Protein AF-A0A0L0DBX4-F1 (afdb_monomer_lite)

Radius of gyration: 43.05 Å; chains: 1; bounding box: 125×61×126 Å

Structure (mmCIF, N/CA/C/O backbone):
data_AF-A0A0L0DBX4-F1
#
_entry.id   AF-A0A0L0DBX4-F1
#
loop_
_atom_site.group_PDB
_atom_site.id
_atom_site.type_symbol
_atom_site.label_atom_id
_atom_site.label_alt_id
_atom_site.label_comp_id
_atom_site.label_asym_id
_atom_site.label_entity_id
_atom_site.label_seq_id
_atom_site.pdbx_PDB_ins_code
_atom_site.Cartn_x
_atom_site.Cartn_y
_atom_site.Cartn_z
_atom_site.occupancy
_atom_site.B_iso_or_equiv
_atom_site.auth_seq_id
_atom_site.auth_comp_id
_atom_site.auth_asym_id
_atom_site.auth_atom_id
_atom_site.pdbx_PDB_model_num
ATOM 1 N N . MET A 1 1 ? -72.295 25.562 50.661 1.00 49.12 1 MET A N 1
ATOM 2 C CA . MET A 1 1 ? -71.241 25.730 51.685 1.00 49.12 1 MET A CA 1
ATOM 3 C C . MET A 1 1 ? -69.894 25.683 50.993 1.00 49.12 1 MET A C 1
ATOM 5 O O . MET A 1 1 ? -69.672 24.819 50.161 1.00 49.12 1 MET A O 1
ATOM 9 N N . SER A 1 2 ? -69.085 26.702 51.254 1.00 48.94 2 SER A N 1
ATOM 10 C CA . SER A 1 2 ? -67.896 27.108 50.510 1.00 48.94 2 SER A CA 1
ATOM 11 C C . SER A 1 2 ? -66.641 26.634 51.237 1.00 48.94 2 SER A C 1
ATOM 13 O O . SER A 1 2 ? -66.469 26.997 52.395 1.00 48.94 2 SER A O 1
ATOM 15 N N . TYR A 1 3 ? -65.738 25.936 50.550 1.00 46.62 3 TYR A N 1
ATOM 16 C CA . TYR A 1 3 ? -64.329 25.875 50.942 1.00 46.62 3 TYR A CA 1
ATOM 17 C C . TYR A 1 3 ? -63.482 26.426 49.795 1.00 46.62 3 TYR A C 1
ATOM 19 O O . TYR A 1 3 ? -63.340 25.816 48.739 1.00 46.62 3 TYR A O 1
ATOM 27 N N . LYS A 1 4 ? -62.989 27.650 50.009 1.00 52.94 4 LYS A N 1
ATOM 28 C CA . LYS A 1 4 ? -62.008 28.333 49.166 1.00 52.94 4 LYS A CA 1
ATOM 29 C C . LYS A 1 4 ? -60.625 27.795 49.525 1.00 52.94 4 LYS A C 1
ATOM 31 O O . LYS A 1 4 ? -60.253 27.833 50.693 1.00 52.94 4 LYS A O 1
ATOM 36 N N . ASN A 1 5 ? -59.882 27.337 48.524 1.00 52.66 5 ASN A N 1
ATOM 37 C CA . ASN A 1 5 ? -58.469 26.988 48.633 1.00 52.66 5 ASN A CA 1
ATOM 38 C C . ASN A 1 5 ? -57.621 28.221 48.247 1.00 52.66 5 ASN A C 1
ATOM 40 O O . ASN A 1 5 ? -57.731 28.661 47.100 1.00 52.66 5 ASN A O 1
ATOM 44 N N . PRO A 1 6 ? -56.833 28.828 49.156 1.00 60.31 6 PRO A N 1
ATOM 45 C CA . PRO A 1 6 ? -56.122 30.072 48.885 1.00 60.31 6 PRO A CA 1
ATOM 46 C C . PRO A 1 6 ? -54.621 29.843 48.654 1.00 60.31 6 PRO A C 1
ATOM 48 O O . PRO A 1 6 ? -53.813 30.394 49.382 1.00 60.31 6 PRO A O 1
ATOM 51 N N . TYR A 1 7 ? -54.235 29.063 47.642 1.00 45.09 7 TYR A N 1
ATOM 52 C CA . TYR A 1 7 ? -52.846 29.026 47.152 1.00 45.09 7 TYR A CA 1
ATOM 53 C C . TYR A 1 7 ? -52.825 28.779 45.639 1.00 45.09 7 TYR A C 1
ATOM 55 O O . TYR A 1 7 ? -52.399 27.739 45.152 1.00 45.09 7 TYR A O 1
ATOM 63 N N . ALA A 1 8 ? -53.339 29.753 44.888 1.00 51.31 8 ALA A N 1
ATOM 64 C CA . ALA A 1 8 ? -53.189 29.835 43.440 1.00 51.31 8 ALA A CA 1
ATOM 65 C C . ALA A 1 8 ? -52.616 31.215 43.083 1.00 51.31 8 ALA A C 1
ATOM 67 O O . ALA A 1 8 ? -53.348 32.168 42.836 1.00 51.31 8 ALA A O 1
ATOM 68 N N . ASN A 1 9 ? -51.291 31.318 43.145 1.00 42.28 9 ASN A N 1
ATOM 69 C CA . ASN A 1 9 ? -50.450 32.354 42.539 1.00 42.28 9 ASN A CA 1
ATOM 70 C C . ASN A 1 9 ? -49.006 31.839 42.689 1.00 42.28 9 ASN A C 1
ATOM 72 O O . ASN A 1 9 ? -48.669 31.340 43.753 1.00 42.28 9 ASN A O 1
ATOM 76 N N . SER A 1 10 ? -48.095 31.882 41.731 1.00 44.72 10 SER A N 1
ATOM 77 C CA . SER A 1 10 ? -48.026 32.551 40.440 1.00 44.72 10 SER A CA 1
ATOM 78 C C . SER A 1 10 ? -46.839 31.937 39.673 1.00 44.72 10 SER A C 1
ATOM 80 O O . SER A 1 10 ? -45.974 31.281 40.251 1.00 44.72 10 SER A O 1
ATOM 82 N N . SER A 1 11 ? -46.763 32.220 38.372 1.00 45.75 11 SER A N 1
ATOM 83 C CA . SER A 1 11 ? -45.557 32.142 37.529 1.00 45.75 11 SER A CA 1
ATOM 84 C C . SER A 1 11 ? -44.962 30.763 37.206 1.00 45.75 11 SER A C 1
ATOM 86 O O . SER A 1 11 ? -43.954 30.346 37.760 1.00 45.75 11 SER A O 1
ATOM 88 N N . THR A 1 12 ? -45.457 30.145 36.135 1.00 46.00 12 THR A N 1
ATOM 89 C CA . THR A 1 12 ? -44.544 29.576 35.130 1.00 46.00 12 THR A CA 1
ATOM 90 C C . THR A 1 12 ? -44.928 30.123 33.765 1.00 46.00 12 THR A C 1
ATOM 92 O O . THR A 1 12 ? -46.035 29.948 33.257 1.00 46.00 12 THR A O 1
ATOM 95 N N . ALA A 1 13 ? -44.010 30.931 33.249 1.00 42.34 13 ALA A N 1
ATOM 96 C CA . ALA A 1 13 ? -44.119 31.645 32.002 1.00 42.34 13 ALA A CA 1
ATOM 97 C C . ALA A 1 13 ? -44.110 30.682 30.812 1.00 42.34 13 ALA A C 1
ATOM 99 O O . ALA A 1 13 ? -43.384 29.692 30.774 1.00 42.34 13 ALA A O 1
ATOM 100 N N . LYS A 1 14 ? -44.911 31.051 29.816 1.00 45.19 14 LYS A N 1
ATOM 101 C CA . LYS A 1 14 ? -44.876 30.536 28.453 1.00 45.19 14 LYS A CA 1
ATOM 102 C C . LYS A 1 14 ? -43.531 30.878 27.796 1.00 45.19 14 LYS A C 1
ATOM 104 O O . LYS A 1 14 ? -43.264 32.047 27.552 1.00 45.19 14 LYS A O 1
ATOM 109 N N . TYR A 1 15 ? -42.772 29.852 27.436 1.00 40.12 15 TYR A N 1
ATOM 110 C CA . TYR A 1 15 ? -41.844 29.805 26.298 1.00 40.12 15 TYR A CA 1
ATOM 111 C C . TYR A 1 15 ? -42.005 28.381 25.742 1.00 40.12 15 TYR A C 1
ATOM 113 O O . TYR A 1 15 ? -41.557 27.426 26.357 1.00 40.12 15 TYR A O 1
ATOM 121 N N . SER A 1 16 ? -42.900 28.101 24.792 1.00 46.50 16 SER A N 1
ATOM 122 C CA . SER A 1 16 ? -42.773 28.354 23.349 1.00 46.50 16 SER A CA 1
ATOM 123 C C . SER A 1 16 ? -41.337 28.463 22.831 1.00 46.50 16 SER A C 1
ATOM 125 O O . SER A 1 16 ? -40.894 29.545 22.462 1.00 46.50 16 SER A O 1
ATOM 127 N N . SER A 1 17 ? -40.682 27.310 22.722 1.00 41.38 17 SER A N 1
ATOM 128 C CA . SER A 1 17 ? -39.590 27.039 21.778 1.00 41.38 17 SER A CA 1
ATOM 129 C C . SER A 1 17 ? -39.834 25.605 21.285 1.00 41.38 17 SER A C 1
ATOM 131 O O . SER A 1 17 ? -39.581 24.652 22.006 1.00 41.38 17 SER A O 1
ATOM 133 N N . SER A 1 18 ? -40.572 25.362 20.199 1.00 49.91 18 SER A N 1
ATOM 134 C CA . SER A 1 18 ? -40.097 25.498 18.815 1.00 49.91 18 SER A CA 1
ATOM 135 C C . SER A 1 18 ? -38.633 25.090 18.666 1.00 49.91 18 SER A C 1
ATOM 137 O O . SER A 1 18 ? -37.778 25.946 18.493 1.00 49.91 18 SER A O 1
ATOM 139 N N . SER A 1 19 ? -38.349 23.791 18.785 1.00 48.00 19 SER A N 1
ATOM 140 C CA . SER A 1 19 ? -37.185 23.110 18.186 1.00 48.00 19 SER A CA 1
ATOM 141 C C . SER A 1 19 ? -37.408 21.592 18.191 1.00 48.00 19 SER A C 1
ATOM 143 O O . SER A 1 19 ? -36.570 20.814 18.629 1.00 48.00 19 SER A O 1
ATOM 145 N N . ALA A 1 20 ? -38.567 21.160 17.687 1.00 42.91 20 ALA A N 1
ATOM 146 C CA . ALA A 1 20 ? -38.695 19.832 17.101 1.00 42.91 20 ALA A CA 1
ATOM 147 C C . ALA A 1 20 ? -38.006 19.885 15.728 1.00 42.91 20 ALA A C 1
ATOM 149 O O . ALA A 1 20 ? -38.652 20.040 14.694 1.00 42.91 20 ALA A O 1
ATOM 150 N N . LEU A 1 21 ? -36.672 19.861 15.730 1.00 41.47 21 LEU A N 1
ATOM 151 C CA . LEU A 1 21 ? -35.896 19.642 14.518 1.00 41.47 21 LEU A CA 1
ATOM 152 C C . LEU A 1 21 ? -35.998 18.155 14.189 1.00 41.47 21 LEU A C 1
ATOM 154 O O . LEU A 1 21 ? -35.330 17.310 14.778 1.00 41.47 21 LEU A O 1
ATOM 158 N N . MET A 1 22 ? -36.888 17.864 13.244 1.00 43.19 22 MET A N 1
ATOM 159 C CA . MET A 1 22 ? -36.792 16.705 12.374 1.00 43.19 22 MET A CA 1
ATOM 160 C C . MET A 1 22 ? -35.370 16.626 11.808 1.00 43.19 22 MET A C 1
ATOM 162 O O . MET A 1 22 ? -35.056 17.291 10.821 1.00 43.19 22 MET A O 1
ATOM 166 N N . LEU A 1 23 ? -34.513 15.787 12.391 1.00 42.38 23 LEU A N 1
ATOM 167 C CA . LEU A 1 23 ? -33.378 15.244 11.652 1.00 42.38 23 LEU A CA 1
ATOM 168 C C . LEU A 1 23 ? -33.922 14.146 10.738 1.00 42.38 23 LEU A C 1
ATOM 170 O O . LEU A 1 23 ? -33.915 12.956 11.041 1.00 42.38 23 LEU A O 1
ATOM 174 N N . SER A 1 24 ? -34.481 14.628 9.632 1.00 43.72 24 SER A N 1
ATOM 175 C CA . SER A 1 24 ? -34.795 13.869 8.436 1.00 43.72 24 SER A CA 1
ATOM 176 C C . SER A 1 24 ? -33.528 13.168 7.953 1.00 43.72 24 SER A C 1
ATOM 178 O O . SER A 1 24 ? -32.531 13.796 7.595 1.00 43.72 24 SER A O 1
ATOM 180 N N . SER A 1 25 ? -33.588 11.845 7.953 1.00 47.28 25 SER A N 1
ATOM 181 C CA . SER A 1 25 ? -32.619 10.882 7.440 1.00 47.28 25 SER A CA 1
ATOM 182 C C . SER A 1 25 ? -32.515 10.897 5.902 1.00 47.28 25 SER A C 1
ATOM 184 O O . SER A 1 25 ? -32.495 9.847 5.268 1.00 47.28 25 SER A O 1
ATOM 186 N N . GLY A 1 26 ? -32.441 12.081 5.282 1.00 46.06 26 GLY A N 1
ATOM 187 C CA . GLY A 1 26 ? -32.518 12.224 3.822 1.00 46.06 26 GLY A CA 1
ATOM 188 C C . GLY A 1 26 ? -31.747 13.396 3.210 1.00 46.06 26 GLY A C 1
ATOM 189 O O . GLY A 1 26 ? -32.127 13.850 2.141 1.00 46.06 26 GLY A O 1
ATOM 190 N N . GLY A 1 27 ? -30.704 13.917 3.868 1.00 41.94 27 GLY A N 1
ATOM 191 C CA . GLY A 1 27 ? -30.035 15.165 3.454 1.00 41.94 27 GLY A CA 1
ATOM 192 C C . GLY A 1 27 ? -28.552 15.083 3.073 1.00 41.94 27 GLY A C 1
ATOM 193 O O . GLY A 1 27 ? -27.924 16.127 2.943 1.00 41.94 27 GLY A O 1
ATOM 194 N N . LEU A 1 28 ? -27.962 13.891 2.925 1.00 45.59 28 LEU A N 1
ATOM 195 C CA . LEU A 1 28 ? -26.539 13.739 2.549 1.00 45.59 28 LEU A CA 1
ATOM 196 C C . LEU A 1 28 ? -26.321 13.309 1.089 1.00 45.59 28 LEU A C 1
ATOM 198 O O . LEU A 1 28 ? -25.186 13.270 0.623 1.00 45.59 28 LEU A O 1
ATOM 202 N N . SER A 1 29 ? -27.397 13.043 0.345 1.00 49.53 29 SER A N 1
ATOM 203 C CA . SER A 1 29 ? -27.341 12.622 -1.063 1.00 49.53 29 SER A CA 1
ATOM 204 C C . SER A 1 29 ? -27.260 13.793 -2.053 1.00 49.53 29 SER A C 1
ATOM 206 O O . SER A 1 29 ? -26.763 13.614 -3.162 1.00 49.53 29 SER A O 1
ATOM 208 N N . ASP A 1 30 ? -27.664 15.002 -1.650 1.00 46.53 30 ASP A N 1
ATOM 209 C CA . ASP A 1 30 ? -27.654 16.185 -2.528 1.00 46.53 30 ASP A CA 1
ATOM 210 C C . ASP A 1 30 ? -26.316 16.940 -2.543 1.00 46.53 30 ASP A C 1
ATOM 212 O O . ASP A 1 30 ? -26.089 17.773 -3.418 1.00 46.53 30 ASP A O 1
ATOM 216 N N . MET A 1 31 ? -25.373 16.617 -1.647 1.00 46.94 31 MET A N 1
ATOM 217 C CA . MET A 1 31 ? -24.048 17.255 -1.661 1.00 46.94 31 MET A CA 1
ATOM 218 C C . MET A 1 31 ? -23.100 16.650 -2.713 1.00 46.94 31 MET A C 1
ATOM 220 O O . MET A 1 31 ? -22.122 17.288 -3.094 1.00 46.94 31 MET A O 1
ATOM 224 N N . TYR A 1 32 ? -23.417 15.460 -3.240 1.00 46.53 32 TYR A N 1
ATOM 225 C CA . TYR A 1 32 ? -22.634 14.789 -4.289 1.00 46.53 32 TYR A CA 1
ATOM 226 C C . TYR A 1 32 ? -23.226 14.914 -5.706 1.00 46.53 32 TYR A C 1
ATOM 228 O O . TYR A 1 32 ? -22.593 14.471 -6.661 1.00 46.53 32 TYR A O 1
ATOM 236 N N . SER A 1 33 ? -24.379 15.578 -5.881 1.00 43.81 33 SER A N 1
ATOM 237 C CA . SER A 1 33 ? -24.988 15.814 -7.209 1.00 43.81 33 SER A CA 1
ATOM 238 C C . SER A 1 33 ? -24.647 17.168 -7.850 1.00 43.81 33 SER A C 1
ATOM 240 O O . SER A 1 33 ? -25.063 17.423 -8.976 1.00 43.81 33 SER A O 1
ATOM 242 N N . SER A 1 34 ? -23.840 18.024 -7.207 1.00 46.25 34 SER A N 1
ATOM 243 C CA . SER A 1 34 ? -23.426 19.321 -7.784 1.00 46.25 34 SER A CA 1
ATOM 244 C C . SER A 1 34 ? -22.044 19.317 -8.464 1.00 46.25 34 SER A C 1
ATOM 246 O O . SER A 1 34 ? -21.516 20.383 -8.776 1.00 46.25 34 SER A O 1
ATOM 248 N N . MET A 1 35 ? -21.455 18.147 -8.738 1.00 45.50 35 MET A N 1
ATOM 249 C CA . MET A 1 35 ? -20.241 18.011 -9.571 1.00 45.50 35 MET A CA 1
ATOM 250 C C . MET A 1 35 ? -20.540 17.472 -10.981 1.00 45.50 35 MET A C 1
ATOM 252 O O . MET A 1 35 ? -19.663 16.949 -11.666 1.00 45.50 35 MET A O 1
ATOM 256 N N . GLY A 1 36 ? -21.786 17.615 -11.436 1.00 48.25 36 GLY A N 1
ATOM 257 C CA . GLY A 1 36 ? -22.180 17.388 -12.819 1.00 48.25 36 GLY A CA 1
ATOM 258 C C . GLY A 1 36 ? -22.286 18.707 -13.580 1.00 48.25 36 GLY A C 1
ATOM 259 O O . GLY A 1 36 ? -23.157 19.514 -13.288 1.00 48.25 36 GLY A O 1
ATOM 260 N N . MET A 1 37 ? -21.445 18.856 -14.605 1.00 51.97 37 MET A N 1
ATOM 261 C CA . MET A 1 37 ? -21.515 19.858 -15.678 1.00 51.97 37 MET A CA 1
ATOM 262 C C . MET A 1 37 ? -21.167 21.311 -15.327 1.00 51.97 37 MET A C 1
ATOM 264 O O . MET A 1 37 ? -21.987 22.102 -14.879 1.00 51.97 37 MET A O 1
ATOM 268 N N . GLY A 1 38 ? -19.964 21.712 -15.731 1.00 45.34 38 GLY A N 1
ATOM 269 C CA . GLY A 1 38 ? -19.644 23.115 -15.962 1.00 45.34 38 GLY A CA 1
ATOM 270 C C . GLY A 1 38 ? -18.160 23.302 -16.220 1.00 45.34 38 GLY A C 1
ATOM 271 O O . GLY A 1 38 ? -17.381 23.281 -15.278 1.00 45.34 38 GLY A O 1
ATOM 272 N N . GLY A 1 39 ? -17.764 23.490 -17.482 1.00 42.69 39 GLY A N 1
ATOM 273 C CA . GLY A 1 39 ? -16.431 24.031 -17.768 1.00 42.69 39 GLY A CA 1
ATOM 274 C C . GLY A 1 39 ? -15.601 23.347 -18.847 1.00 42.69 39 GLY A C 1
ATOM 275 O O . GLY A 1 39 ? -14.381 23.360 -18.753 1.00 42.69 39 GLY A O 1
ATOM 276 N N . MET A 1 40 ? -16.206 22.838 -19.924 1.00 51.59 40 MET A N 1
ATOM 277 C CA . MET A 1 40 ? -15.533 22.934 -21.227 1.00 51.59 40 MET A CA 1
ATOM 278 C C . MET A 1 40 ? -15.573 24.406 -21.651 1.00 51.59 40 MET A C 1
ATOM 280 O O . MET A 1 40 ? -16.490 24.815 -22.356 1.00 51.59 40 MET A O 1
ATOM 284 N N . SER A 1 41 ? -14.651 25.233 -21.158 1.00 48.41 41 SER A N 1
ATOM 285 C CA . SER A 1 41 ? -14.413 26.601 -21.638 1.00 48.41 41 SER A CA 1
ATOM 286 C C . SER A 1 41 ? -13.111 27.136 -21.054 1.00 48.41 41 SER A C 1
ATOM 288 O O . SER A 1 41 ? -13.000 27.302 -19.847 1.00 48.41 41 SER A O 1
ATOM 290 N N . GLY A 1 42 ? -12.160 27.478 -21.922 1.00 52.34 42 GLY A N 1
ATOM 291 C CA . GLY A 1 42 ? -11.147 28.475 -21.583 1.00 52.34 42 GLY A CA 1
ATOM 292 C C . GLY A 1 42 ? -9.807 27.948 -21.081 1.00 52.34 42 GLY A C 1
ATOM 293 O O . GLY A 1 42 ? -9.403 28.251 -19.970 1.00 52.34 42 GLY A O 1
ATOM 294 N N . MET A 1 43 ? -9.037 27.324 -21.970 1.00 45.09 43 MET A N 1
ATOM 295 C CA . MET A 1 43 ? -7.633 27.725 -22.120 1.00 45.09 43 MET A CA 1
ATOM 296 C C . MET A 1 43 ? -7.409 28.125 -23.577 1.00 45.09 43 MET A C 1
ATOM 298 O O . MET A 1 43 ? -6.794 27.427 -24.376 1.00 45.09 43 MET A O 1
ATOM 302 N N . GLY A 1 44 ? -7.993 29.275 -23.922 1.00 51.84 44 GLY A N 1
ATOM 303 C CA . GLY A 1 44 ? -7.435 30.129 -24.958 1.00 51.84 44 GLY A CA 1
ATOM 304 C C . GLY A 1 44 ? -6.145 30.731 -24.413 1.00 51.84 44 GLY A C 1
ATOM 305 O O . GLY A 1 44 ? -6.134 31.257 -23.303 1.00 51.84 44 GLY A O 1
ATOM 306 N N . GLY A 1 45 ? -5.055 30.605 -25.164 1.00 50.31 45 GLY A N 1
ATOM 307 C CA . GLY A 1 45 ? -3.769 31.127 -24.711 1.00 50.31 45 GLY A CA 1
ATOM 308 C C . GLY A 1 45 ? -2.536 30.617 -25.446 1.00 50.31 45 GLY A C 1
ATOM 309 O O . GLY A 1 45 ? -1.474 30.598 -24.847 1.00 50.31 45 GLY A O 1
ATOM 310 N N . MET A 1 46 ? -2.631 30.231 -26.722 1.00 43.72 46 MET A N 1
ATOM 311 C CA . MET A 1 46 ? -1.459 30.228 -27.613 1.00 43.72 46 MET A CA 1
ATOM 312 C C . MET A 1 46 ? -1.561 31.427 -28.556 1.00 43.72 46 MET A C 1
ATOM 314 O O . MET A 1 46 ? -1.688 31.302 -29.771 1.00 43.72 46 MET A O 1
ATOM 318 N N . SER A 1 47 ? -1.555 32.616 -27.956 1.00 47.34 47 SER A N 1
ATOM 319 C CA . SER A 1 47 ? -1.260 33.857 -28.662 1.00 47.34 47 SER A CA 1
ATOM 320 C C . SER A 1 47 ? 0.251 34.042 -28.639 1.00 47.34 47 SER A C 1
ATOM 322 O O . SER A 1 47 ? 0.831 34.166 -27.567 1.00 47.34 47 SER A O 1
ATOM 324 N N . GLY A 1 48 ? 0.873 34.107 -29.815 1.00 54.00 48 GLY A N 1
ATOM 325 C CA . GLY A 1 48 ? 2.183 34.743 -29.946 1.00 54.00 48 GLY A CA 1
ATOM 326 C C . GLY A 1 48 ? 3.359 33.827 -30.266 1.00 54.00 48 GLY A C 1
ATOM 327 O O . GLY A 1 48 ? 4.333 33.808 -29.531 1.00 54.00 48 GLY A O 1
ATOM 328 N N . MET A 1 49 ? 3.338 33.185 -31.434 1.00 46.38 49 MET A N 1
ATOM 329 C CA . MET A 1 49 ? 4.555 33.072 -32.256 1.00 46.38 49 MET A CA 1
ATOM 330 C C . MET A 1 49 ? 4.236 33.487 -33.699 1.00 46.38 49 MET A C 1
ATOM 332 O O . MET A 1 49 ? 4.466 32.767 -34.663 1.00 46.38 49 MET A O 1
ATOM 336 N N . GLY A 1 50 ? 3.657 34.683 -33.843 1.00 52.75 50 GLY A N 1
ATOM 337 C CA . GLY A 1 50 ? 3.753 35.458 -35.076 1.00 52.75 50 GLY A CA 1
ATOM 338 C C . GLY A 1 50 ? 5.026 36.289 -34.989 1.00 52.75 50 GLY A C 1
ATOM 339 O O . GLY A 1 50 ? 5.067 37.249 -34.227 1.00 52.75 50 GLY A O 1
ATOM 340 N N . GLY A 1 51 ? 6.085 35.891 -35.694 1.00 51.03 51 GLY A N 1
ATOM 341 C CA . GLY A 1 51 ? 7.361 36.594 -35.563 1.00 51.03 51 GLY A CA 1
ATOM 342 C C . GLY A 1 51 ? 8.547 35.995 -36.308 1.00 51.03 51 GLY A C 1
ATOM 343 O O . GLY A 1 51 ? 9.652 36.037 -35.790 1.00 51.03 51 GLY A O 1
ATOM 344 N N . MET A 1 52 ? 8.358 35.455 -37.514 1.00 47.72 52 MET A N 1
ATOM 345 C CA . MET A 1 52 ? 9.463 35.271 -38.470 1.00 47.72 52 MET A CA 1
ATOM 346 C C . MET A 1 52 ? 9.049 35.816 -39.838 1.00 47.72 52 MET A C 1
ATOM 348 O O . MET A 1 52 ? 8.892 35.103 -40.822 1.00 47.72 52 MET A O 1
ATOM 352 N N . SER A 1 53 ? 8.818 37.125 -39.883 1.00 48.06 53 SER A N 1
ATOM 353 C CA . SER A 1 53 ? 8.781 37.924 -41.108 1.00 48.06 53 SER A CA 1
ATOM 354 C C . SER A 1 53 ? 9.893 38.954 -40.970 1.00 48.06 53 SER A C 1
ATOM 356 O O . SER A 1 53 ? 9.719 39.956 -40.287 1.00 48.06 53 SER A O 1
ATOM 358 N N . GLY A 1 54 ? 11.073 38.663 -41.518 1.00 52.47 54 GLY A N 1
ATOM 359 C CA . GLY A 1 54 ? 12.215 39.554 -41.318 1.00 52.47 54 GLY A CA 1
ATOM 360 C C . GLY A 1 54 ? 13.576 39.010 -41.731 1.00 52.47 54 GLY A C 1
ATOM 361 O O . GLY A 1 54 ? 14.539 39.219 -41.011 1.00 52.47 54 GLY A O 1
ATOM 362 N N . MET A 1 55 ? 13.685 38.339 -42.878 1.00 47.00 55 MET A N 1
ATOM 363 C CA . MET A 1 55 ? 14.959 38.276 -43.613 1.00 47.00 55 MET A CA 1
ATOM 364 C C . MET A 1 55 ? 14.708 38.648 -45.075 1.00 47.00 55 MET A C 1
ATOM 366 O O . MET A 1 55 ? 14.904 37.869 -46.000 1.00 47.00 55 MET A O 1
ATOM 370 N N . GLY A 1 56 ? 14.217 39.873 -45.267 1.00 52.59 56 GLY A N 1
ATOM 371 C CA . GLY A 1 56 ? 14.417 40.612 -46.505 1.00 52.59 56 GLY A CA 1
ATOM 372 C C . GLY A 1 56 ? 15.660 41.471 -46.322 1.00 52.59 56 GLY A C 1
ATOM 373 O O . GLY A 1 56 ? 15.646 42.380 -45.498 1.00 52.59 56 GLY A O 1
ATOM 374 N N . GLY A 1 57 ? 16.735 41.169 -47.046 1.00 51.75 57 GLY A N 1
ATOM 375 C CA . GLY A 1 57 ? 17.926 42.015 -47.027 1.00 51.75 57 GLY A CA 1
ATOM 376 C C . GLY A 1 57 ? 19.237 41.281 -47.255 1.00 51.75 57 GLY A C 1
ATOM 377 O O . GLY A 1 57 ? 20.106 41.325 -46.399 1.00 51.75 57 GLY A O 1
ATOM 378 N N . MET A 1 58 ? 19.408 40.660 -48.420 1.00 47.19 58 MET A N 1
ATOM 379 C CA . MET A 1 58 ? 20.742 40.504 -49.008 1.00 47.19 58 MET A CA 1
ATOM 380 C C . MET A 1 58 ? 20.622 40.666 -50.522 1.00 47.19 58 MET A C 1
ATOM 382 O O . MET A 1 58 ? 20.521 39.713 -51.288 1.00 47.19 58 MET A O 1
ATOM 386 N N . GLY A 1 59 ? 20.540 41.933 -50.928 1.00 48.09 59 GLY A N 1
ATOM 387 C CA . GLY A 1 59 ? 20.826 42.362 -52.288 1.00 48.09 59 GLY A CA 1
ATOM 388 C C . GLY A 1 59 ? 22.303 42.739 -52.411 1.00 48.09 59 GLY A C 1
ATOM 389 O O . GLY A 1 59 ? 22.870 43.314 -51.486 1.00 48.09 59 GLY A O 1
ATOM 390 N N . GLY A 1 60 ? 22.883 42.449 -53.575 1.00 47.16 60 GLY A N 1
ATOM 391 C CA . GLY A 1 60 ? 24.208 42.913 -53.999 1.00 47.16 60 GLY A CA 1
ATOM 392 C C . GLY A 1 60 ? 25.277 41.832 -53.853 1.00 47.16 60 GLY A C 1
ATOM 393 O O . GLY A 1 60 ? 25.627 41.445 -52.750 1.00 47.16 60 GLY A O 1
ATOM 394 N N . MET A 1 61 ? 25.698 41.203 -54.956 1.00 45.00 61 MET A N 1
ATOM 395 C CA . MET A 1 61 ? 26.865 41.640 -55.749 1.00 45.00 61 MET A CA 1
ATOM 396 C C . MET A 1 61 ? 28.148 41.688 -54.902 1.00 45.00 61 MET A C 1
ATOM 398 O O . MET A 1 61 ? 28.251 42.478 -53.980 1.00 45.00 61 MET A O 1
ATOM 402 N N . GLY A 1 62 ? 29.196 40.934 -55.198 1.00 42.94 62 GLY A N 1
ATOM 403 C CA . GLY A 1 62 ? 29.449 40.097 -56.353 1.00 42.94 62 GLY A CA 1
ATOM 404 C C . GLY A 1 62 ? 30.902 39.637 -56.339 1.00 42.94 62 GLY A C 1
ATOM 405 O O . GLY A 1 62 ? 31.723 40.176 -55.609 1.00 42.94 62 GLY A O 1
ATOM 406 N N . GLY A 1 63 ? 31.200 38.681 -57.211 1.00 45.66 63 GLY A N 1
ATOM 407 C CA . GLY A 1 63 ? 32.544 38.507 -57.746 1.00 45.66 63 GLY A CA 1
ATOM 408 C C . GLY A 1 63 ? 33.529 37.691 -56.906 1.00 45.66 63 GLY A C 1
ATOM 409 O O . GLY A 1 63 ? 33.870 38.034 -55.785 1.00 45.66 63 GLY A O 1
ATOM 410 N N . MET A 1 64 ? 34.099 36.703 -57.600 1.00 42.41 64 MET A N 1
ATOM 411 C CA . MET A 1 64 ? 35.486 36.233 -57.486 1.00 42.41 64 MET A CA 1
ATOM 412 C C . MET A 1 64 ? 35.825 35.201 -56.393 1.00 42.41 64 MET A C 1
ATOM 414 O O . MET A 1 64 ? 35.906 35.500 -55.212 1.00 42.41 64 MET A O 1
ATOM 418 N N . GLY A 1 65 ? 36.168 33.994 -56.868 1.00 44.72 65 GLY A N 1
ATOM 419 C CA . GLY A 1 65 ? 36.965 32.979 -56.162 1.00 44.72 65 GLY A CA 1
ATOM 420 C C . GLY A 1 65 ? 36.124 31.974 -55.373 1.00 44.72 65 GLY A C 1
ATOM 421 O O . GLY A 1 65 ? 35.851 32.159 -54.200 1.00 44.72 65 GLY A O 1
ATOM 422 N N . GLY A 1 66 ? 35.631 30.889 -55.968 1.00 48.41 66 GLY A N 1
ATOM 423 C CA . GLY A 1 66 ? 36.491 29.747 -56.276 1.00 48.41 66 GLY A CA 1
ATOM 424 C C . GLY A 1 66 ? 36.782 28.915 -55.017 1.00 48.41 66 GLY A C 1
ATOM 425 O O . GLY A 1 66 ? 37.850 29.036 -54.435 1.00 48.41 66 GLY A O 1
ATOM 426 N N . GLY A 1 67 ? 35.827 28.078 -54.594 1.00 48.59 67 GLY A N 1
ATOM 427 C CA . GLY A 1 67 ? 36.084 26.887 -53.764 1.00 48.59 67 GLY A CA 1
ATOM 428 C C . GLY A 1 67 ? 36.074 27.007 -52.231 1.00 48.59 67 GLY A C 1
ATOM 429 O O . GLY A 1 67 ? 36.100 25.969 -51.580 1.00 48.59 67 GLY A O 1
ATOM 430 N N . GLY A 1 68 ? 36.013 28.205 -51.634 1.00 53.00 68 GLY A N 1
ATOM 431 C CA . GLY A 1 68 ? 36.175 28.364 -50.172 1.00 53.00 68 GLY A CA 1
ATOM 432 C C . GLY A 1 68 ? 34.915 28.662 -49.342 1.00 53.00 68 GLY A C 1
ATOM 433 O O . GLY A 1 68 ? 34.872 28.317 -48.165 1.00 53.00 68 GLY A O 1
ATOM 434 N N . ALA A 1 69 ? 33.889 29.295 -49.922 1.00 55.16 69 ALA A N 1
ATOM 435 C CA . ALA A 1 69 ? 32.767 29.870 -49.158 1.00 55.16 69 ALA A CA 1
ATOM 436 C C . ALA A 1 69 ? 31.630 28.884 -48.812 1.00 55.16 69 ALA A C 1
ATOM 438 O O . ALA A 1 69 ? 30.839 29.149 -47.912 1.00 55.16 69 ALA A O 1
ATOM 439 N N . ASP A 1 70 ? 31.545 27.741 -49.496 1.00 60.84 70 ASP A N 1
ATOM 440 C CA . ASP A 1 70 ? 30.540 26.708 -49.191 1.00 60.84 70 ASP A CA 1
ATOM 441 C C . ASP A 1 70 ? 30.983 25.855 -47.984 1.00 60.84 70 ASP A C 1
ATOM 443 O O . ASP A 1 70 ? 30.205 25.528 -47.088 1.00 60.84 70 ASP A O 1
ATOM 447 N N . ALA A 1 71 ? 32.292 25.599 -47.876 1.00 65.56 71 ALA A N 1
ATOM 448 C CA . ALA A 1 71 ? 32.881 24.864 -46.760 1.00 65.56 71 ALA A CA 1
ATOM 449 C C . ALA A 1 71 ? 32.702 25.583 -45.409 1.00 65.56 71 ALA A C 1
ATOM 451 O O . ALA A 1 71 ? 32.500 24.927 -44.386 1.00 65.56 71 ALA A O 1
ATOM 452 N N . THR A 1 72 ? 32.734 26.921 -45.381 1.00 77.00 72 THR A N 1
ATOM 453 C CA . THR A 1 72 ? 32.519 27.689 -44.144 1.00 77.00 72 THR A CA 1
ATOM 454 C C . THR A 1 72 ? 31.071 27.602 -43.663 1.00 77.00 72 THR A C 1
ATOM 456 O O . THR A 1 72 ? 30.857 27.409 -42.468 1.00 77.00 72 THR A O 1
ATOM 459 N N . MET A 1 73 ? 30.082 27.639 -44.565 1.00 78.50 73 MET A N 1
ATOM 460 C CA . MET A 1 73 ? 28.667 27.499 -44.193 1.00 78.50 73 MET A CA 1
ATOM 461 C C . MET A 1 73 ? 28.331 26.085 -43.688 1.00 78.50 73 MET A C 1
ATOM 463 O O . MET A 1 73 ? 27.607 25.931 -42.702 1.00 78.50 73 MET A O 1
ATOM 467 N N . TYR A 1 74 ? 28.903 25.045 -44.304 1.00 74.81 74 TYR A N 1
ATOM 468 C CA . TYR A 1 74 ? 28.760 23.666 -43.821 1.00 74.81 74 TYR A CA 1
ATOM 469 C C . TYR A 1 74 ? 29.364 23.474 -42.424 1.00 74.81 74 TYR A C 1
ATOM 471 O O . TYR A 1 74 ? 28.737 22.848 -41.569 1.00 74.81 74 TYR A O 1
ATOM 479 N N . MET A 1 75 ? 30.542 24.047 -42.159 1.00 77.12 75 MET A N 1
ATOM 480 C CA . MET A 1 75 ? 31.173 23.971 -40.835 1.00 77.12 75 MET A CA 1
ATOM 481 C C . MET A 1 75 ? 30.397 24.758 -39.770 1.00 77.12 75 MET A C 1
ATOM 483 O O . MET A 1 75 ? 30.300 24.305 -38.630 1.00 77.12 75 MET A O 1
ATOM 487 N N . GLU A 1 76 ? 29.795 25.896 -40.128 1.00 86.62 76 GLU A N 1
ATOM 488 C CA . GLU A 1 76 ? 28.883 26.642 -39.249 1.00 86.62 76 GLU A CA 1
ATOM 489 C C . GLU A 1 76 ? 27.665 25.783 -38.864 1.00 86.62 76 GLU A C 1
ATOM 491 O O . GLU A 1 76 ? 27.329 25.675 -37.685 1.00 86.62 76 GLU A O 1
ATOM 496 N N . ARG A 1 77 ? 27.054 25.090 -39.839 1.00 87.31 77 ARG A N 1
ATOM 497 C CA . ARG A 1 77 ? 25.901 24.203 -39.617 1.00 87.31 77 ARG A CA 1
ATOM 498 C C . ARG A 1 77 ? 26.236 22.969 -38.775 1.00 87.31 77 ARG A C 1
ATOM 500 O O . ARG A 1 77 ? 25.405 22.522 -37.993 1.00 87.31 77 ARG A O 1
ATOM 507 N N . ILE A 1 78 ? 27.439 22.411 -38.913 1.00 88.25 78 ILE A N 1
ATOM 508 C CA . ILE A 1 78 ? 27.894 21.301 -38.060 1.00 88.25 78 ILE A CA 1
ATOM 509 C C . ILE A 1 78 ? 28.011 21.776 -36.606 1.00 88.25 78 ILE A C 1
ATOM 511 O O . ILE A 1 78 ? 27.467 21.138 -35.711 1.00 88.25 78 ILE A O 1
ATOM 515 N N . ARG A 1 79 ? 28.614 22.949 -36.370 1.00 91.88 79 ARG A N 1
ATOM 516 C CA . ARG A 1 79 ? 28.749 23.512 -35.016 1.00 91.88 79 ARG A CA 1
ATOM 517 C C . ARG A 1 79 ? 27.407 23.833 -34.358 1.00 91.88 79 ARG A C 1
ATOM 519 O O . ARG A 1 79 ? 27.300 23.722 -33.139 1.00 91.88 79 ARG A O 1
ATOM 526 N N . THR A 1 80 ? 26.402 24.264 -35.123 1.00 90.94 80 THR A N 1
ATOM 527 C CA . THR A 1 80 ? 25.059 24.499 -34.569 1.00 90.94 80 THR A CA 1
ATOM 528 C C . THR A 1 80 ? 24.350 23.193 -34.234 1.00 90.94 80 THR A C 1
ATOM 530 O O . THR A 1 80 ? 23.732 23.112 -33.178 1.00 90.94 80 THR A O 1
ATOM 533 N N . LEU A 1 81 ? 24.486 22.158 -35.067 1.00 90.75 81 LEU A N 1
ATOM 534 C CA . LEU A 1 81 ? 23.949 20.827 -34.769 1.00 90.75 81 LEU A CA 1
ATOM 535 C C . LEU A 1 81 ? 24.614 20.195 -33.543 1.00 90.75 81 LEU A C 1
ATOM 537 O O . LEU A 1 81 ? 23.926 19.564 -32.744 1.00 90.75 81 LEU A O 1
ATOM 541 N N . ASP A 1 82 ? 25.923 20.379 -33.370 1.00 91.94 82 ASP A N 1
ATOM 542 C CA . ASP A 1 82 ? 26.631 19.892 -32.185 1.00 91.94 82 ASP A CA 1
ATOM 543 C C . ASP A 1 82 ? 26.156 20.610 -30.916 1.00 91.94 82 ASP A C 1
ATOM 545 O O . ASP A 1 82 ? 25.866 19.939 -29.928 1.00 91.94 82 ASP A O 1
ATOM 549 N N . ARG A 1 83 ? 25.961 21.939 -30.962 1.00 92.00 83 ARG A N 1
ATOM 550 C CA . ARG A 1 83 ? 25.351 22.692 -29.849 1.00 92.00 83 ARG A CA 1
ATOM 551 C C . ARG A 1 83 ? 23.937 22.216 -29.526 1.00 92.00 83 ARG A C 1
ATOM 553 O O . ARG A 1 83 ? 23.629 21.969 -28.369 1.00 92.00 83 ARG A O 1
ATOM 560 N N . GLN A 1 84 ? 23.100 22.005 -30.540 1.00 93.25 84 GLN A N 1
ATOM 561 C CA . GLN A 1 84 ? 21.743 21.492 -30.328 1.00 93.25 84 GLN A CA 1
ATOM 562 C C . GLN A 1 84 ? 21.746 20.086 -29.718 1.00 93.25 84 GLN A C 1
ATOM 564 O O . GLN A 1 84 ? 20.905 19.775 -28.881 1.00 93.25 84 GLN A O 1
ATOM 569 N N . LYS A 1 85 ? 22.691 19.223 -30.111 1.00 92.50 85 LYS A N 1
ATOM 570 C CA . LYS A 1 85 ? 22.834 17.893 -29.506 1.00 92.50 85 LYS A CA 1
ATOM 571 C C . LYS A 1 85 ? 23.261 17.966 -28.046 1.00 92.50 85 LYS A C 1
ATOM 573 O O . LYS A 1 85 ? 22.763 17.164 -27.262 1.00 92.50 85 LYS A O 1
ATOM 578 N N . THR A 1 86 ? 24.167 18.876 -27.687 1.00 92.50 86 THR A N 1
ATOM 579 C CA . THR A 1 86 ? 24.585 19.050 -26.289 1.00 92.50 86 THR A CA 1
ATOM 580 C C . THR A 1 86 ? 23.469 19.650 -25.445 1.00 92.50 86 THR A C 1
ATOM 582 O O . THR A 1 86 ? 23.175 19.101 -24.392 1.00 92.50 86 THR A O 1
ATOM 585 N N . GLU A 1 87 ? 22.776 20.678 -25.942 1.00 92.94 87 GLU A N 1
ATOM 586 C CA . GLU A 1 87 ? 21.627 21.295 -25.259 1.00 92.94 87 GLU A CA 1
ATOM 587 C C . GLU A 1 87 ? 20.511 20.266 -25.014 1.00 92.94 87 GLU A C 1
ATOM 589 O O . GLU A 1 87 ? 20.010 20.138 -23.903 1.00 92.94 87 GLU A O 1
ATOM 594 N N . LEU A 1 88 ? 20.187 19.442 -26.017 1.00 90.75 88 LEU A N 1
ATOM 595 C CA . LEU A 1 88 ? 19.163 18.401 -25.890 1.00 90.75 88 LEU A CA 1
ATOM 596 C C . LEU A 1 88 ? 19.603 17.233 -24.989 1.00 90.75 88 LEU A C 1
ATOM 598 O O . LEU A 1 88 ? 18.761 16.522 -24.438 1.00 90.75 88 LEU A O 1
ATOM 602 N N . ALA A 1 89 ? 20.910 16.994 -24.851 1.00 91.50 89 ALA A N 1
ATOM 603 C CA . ALA A 1 89 ? 21.440 16.020 -23.902 1.00 91.50 89 ALA A CA 1
ATOM 604 C C . ALA A 1 89 ? 21.388 16.549 -22.460 1.00 91.50 89 ALA A C 1
ATOM 606 O O . ALA A 1 89 ? 21.024 15.791 -21.564 1.00 91.50 89 ALA A O 1
ATOM 607 N N . GLU A 1 90 ? 21.698 17.831 -22.249 1.00 93.62 90 GLU A N 1
ATOM 608 C CA . GLU A 1 90 ? 21.584 18.503 -20.951 1.00 93.62 90 GLU A CA 1
ATOM 609 C C . GLU A 1 90 ? 20.124 18.590 -20.493 1.00 93.62 90 GLU A C 1
ATOM 611 O O . GLU A 1 90 ? 19.824 18.160 -19.384 1.00 93.62 90 GLU A O 1
ATOM 616 N N . GLU A 1 91 ? 19.199 19.004 -21.366 1.00 93.75 91 GLU A N 1
ATOM 617 C CA . GLU A 1 91 ? 17.760 19.052 -21.062 1.00 93.75 91 GLU A CA 1
ATOM 618 C C . GLU A 1 91 ? 17.218 17.669 -20.664 1.00 93.75 91 GLU A C 1
ATOM 620 O O . GLU A 1 91 ? 16.470 17.526 -19.698 1.00 93.75 91 GLU A O 1
ATOM 625 N N . LYS A 1 92 ? 17.641 16.606 -21.364 1.00 89.44 92 LYS A N 1
ATOM 626 C CA . LYS A 1 92 ? 17.270 15.229 -20.999 1.00 89.44 92 LYS A CA 1
ATOM 627 C C . LYS A 1 92 ? 17.877 14.780 -19.675 1.00 89.44 92 LYS A C 1
ATOM 629 O O . LYS A 1 92 ? 17.236 14.008 -18.964 1.00 89.44 92 LYS A O 1
ATOM 634 N N . ALA A 1 93 ? 19.098 15.206 -19.363 1.00 90.50 93 ALA A N 1
ATOM 635 C CA . ALA A 1 93 ? 19.745 14.885 -18.097 1.00 90.50 93 ALA A CA 1
ATOM 636 C C . ALA A 1 93 ? 19.059 15.604 -16.926 1.00 90.50 93 ALA A C 1
ATOM 638 O O . ALA A 1 93 ? 18.817 14.980 -15.896 1.00 90.50 93 ALA A O 1
ATOM 639 N N . GLU A 1 94 ? 18.681 16.872 -17.103 1.00 92.25 94 GLU A N 1
ATOM 640 C CA . GLU A 1 94 ? 17.929 17.647 -16.114 1.00 92.25 94 GLU A CA 1
ATOM 641 C C . GLU A 1 94 ? 16.531 17.056 -15.894 1.00 92.25 94 GLU A C 1
ATOM 643 O O . GLU A 1 94 ? 16.165 16.764 -14.757 1.00 92.25 94 GLU A O 1
ATOM 648 N N . ALA A 1 95 ? 15.798 16.739 -16.967 1.00 87.06 95 ALA A N 1
ATOM 649 C CA . ALA A 1 95 ? 14.494 16.082 -16.868 1.00 87.06 95 ALA A CA 1
ATOM 650 C C . ALA A 1 95 ? 14.572 14.701 -16.186 1.00 87.06 95 ALA A C 1
ATOM 652 O O . ALA A 1 95 ? 13.669 14.323 -15.437 1.00 87.06 95 ALA A O 1
ATOM 653 N N . ALA A 1 96 ? 15.647 13.938 -16.416 1.00 86.19 96 ALA A N 1
ATOM 654 C CA . ALA A 1 96 ? 15.874 12.666 -15.731 1.00 86.19 96 ALA A CA 1
ATOM 655 C C . ALA A 1 96 ? 16.171 12.859 -14.234 1.00 86.19 96 ALA A C 1
ATOM 657 O O . ALA A 1 96 ? 15.633 12.119 -13.412 1.00 86.19 96 ALA A O 1
ATOM 658 N N . ALA A 1 97 ? 16.968 13.869 -13.874 1.00 89.81 97 ALA A N 1
ATOM 659 C CA . ALA A 1 97 ? 17.268 14.197 -12.482 1.00 89.81 97 ALA A CA 1
ATOM 660 C C . ALA A 1 97 ? 16.026 14.700 -11.725 1.00 89.81 97 ALA A C 1
ATOM 662 O O . ALA A 1 97 ? 15.800 14.313 -10.577 1.00 89.81 97 ALA A O 1
ATOM 663 N N . GLU A 1 98 ? 15.182 15.516 -12.363 1.00 89.81 98 GLU A N 1
ATOM 664 C CA . GLU A 1 98 ? 13.897 15.928 -11.791 1.00 89.81 98 GLU A CA 1
ATOM 665 C C . GLU A 1 98 ? 12.959 14.733 -11.595 1.00 89.81 98 GLU A C 1
ATOM 667 O O . GLU A 1 98 ? 12.355 14.596 -10.529 1.00 89.81 98 GLU A O 1
ATOM 672 N N . ALA A 1 99 ? 12.873 13.828 -12.576 1.00 82.75 99 ALA A N 1
ATOM 673 C CA . ALA A 1 99 ? 12.081 12.607 -12.451 1.00 82.75 99 ALA A CA 1
ATOM 674 C C . ALA A 1 99 ? 12.552 11.751 -11.259 1.00 82.75 99 ALA A C 1
ATOM 676 O O . ALA A 1 99 ? 11.732 11.377 -10.418 1.00 82.75 99 ALA A O 1
ATOM 677 N N . GLU A 1 100 ? 13.861 11.533 -11.116 1.00 88.81 100 GLU A N 1
ATOM 678 C CA . GLU A 1 100 ? 14.447 10.803 -9.985 1.00 88.81 100 GLU A CA 1
ATOM 679 C C . GLU A 1 100 ? 14.148 11.487 -8.636 1.00 88.81 100 GLU A C 1
ATOM 681 O O . GLU A 1 100 ? 13.750 10.834 -7.667 1.00 88.81 100 GLU A O 1
ATOM 686 N N . ALA A 1 101 ? 14.246 12.819 -8.569 1.00 87.88 101 ALA A N 1
ATOM 687 C CA . ALA A 1 101 ? 13.913 13.579 -7.365 1.00 87.88 101 ALA A CA 1
ATOM 688 C C . ALA A 1 101 ? 12.423 13.463 -6.991 1.00 87.88 101 ALA A C 1
ATOM 690 O O . ALA A 1 101 ? 12.083 13.336 -5.808 1.00 87.88 101 ALA A O 1
ATOM 691 N N . THR A 1 102 ? 11.522 13.481 -7.980 1.00 85.00 102 THR A N 1
ATOM 692 C CA . THR A 1 102 ? 10.082 13.296 -7.737 1.00 85.00 102 THR A CA 1
ATOM 693 C C . THR A 1 102 ? 9.750 11.883 -7.263 1.00 85.00 102 THR A C 1
ATOM 695 O O . THR A 1 102 ? 8.950 11.736 -6.336 1.00 85.00 102 THR A O 1
ATOM 698 N N . GLU A 1 103 ? 10.399 10.858 -7.820 1.00 84.31 103 GLU A N 1
ATOM 699 C CA . GLU A 1 103 ? 10.237 9.466 -7.395 1.00 84.31 103 GLU A CA 1
ATOM 700 C C . GLU A 1 103 ? 10.738 9.264 -5.959 1.00 84.31 103 GLU A C 1
ATOM 702 O O . GLU A 1 103 ? 10.032 8.699 -5.121 1.00 84.31 103 GLU A O 1
ATOM 707 N N . SER A 1 104 ? 11.905 9.822 -5.629 1.00 86.31 104 SER A N 1
ATOM 708 C CA . SER A 1 104 ? 12.466 9.778 -4.276 1.00 86.31 104 SER A CA 1
ATOM 709 C C . SER A 1 104 ? 11.550 10.468 -3.249 1.00 86.31 104 SER A C 1
ATOM 711 O O . SER A 1 104 ? 11.293 9.939 -2.163 1.00 86.31 104 SER A O 1
ATOM 713 N N . ARG A 1 105 ? 10.945 11.608 -3.617 1.00 88.38 105 ARG A N 1
ATOM 714 C CA . ARG A 1 105 ? 9.947 12.301 -2.783 1.00 88.38 105 ARG A CA 1
ATOM 715 C C . ARG A 1 105 ? 8.677 11.467 -2.574 1.00 88.38 105 ARG A C 1
ATOM 717 O O . ARG A 1 105 ? 8.165 11.424 -1.454 1.00 88.38 105 ARG A O 1
ATOM 724 N N . LEU A 1 106 ? 8.173 10.815 -3.621 1.00 84.94 106 LEU A N 1
ATOM 725 C CA . LEU A 1 106 ? 7.013 9.919 -3.550 1.00 84.94 106 LEU A CA 1
ATOM 726 C C . LEU A 1 106 ? 7.284 8.710 -2.647 1.00 84.94 106 LEU A C 1
ATOM 728 O O . LEU A 1 106 ? 6.458 8.400 -1.788 1.00 84.94 106 LEU A O 1
ATOM 732 N N . ASN A 1 107 ? 8.457 8.087 -2.771 1.00 82.81 107 ASN A N 1
ATOM 733 C CA . ASN A 1 107 ? 8.867 6.976 -1.910 1.00 82.81 107 ASN A CA 1
ATOM 734 C C . ASN A 1 107 ? 8.954 7.402 -0.436 1.00 82.81 107 ASN A C 1
ATOM 736 O O . ASN A 1 107 ? 8.426 6.712 0.435 1.00 82.81 107 ASN A O 1
ATOM 740 N N . GLY A 1 108 ? 9.501 8.590 -0.151 1.00 85.19 108 GLY A N 1
ATOM 741 C CA . GLY A 1 108 ? 9.522 9.142 1.207 1.00 85.19 108 GLY A CA 1
ATOM 742 C C . GLY A 1 108 ? 8.124 9.362 1.805 1.00 85.19 108 GLY A C 1
ATOM 743 O O . GLY A 1 108 ? 7.906 9.087 2.988 1.00 85.19 108 GLY A O 1
ATOM 744 N N . MET A 1 109 ? 7.155 9.814 0.999 1.00 78.81 109 MET A N 1
ATOM 745 C CA . MET A 1 109 ? 5.756 9.944 1.430 1.00 78.81 109 MET A CA 1
ATOM 746 C C . MET A 1 109 ? 5.106 8.582 1.695 1.00 78.81 109 MET A C 1
ATOM 748 O O . MET A 1 109 ? 4.443 8.415 2.720 1.00 78.81 109 MET A O 1
ATOM 752 N N . LEU A 1 110 ? 5.337 7.600 0.820 1.00 82.88 110 LEU A N 1
ATOM 753 C CA . LEU A 1 110 ? 4.818 6.241 0.972 1.00 82.88 110 LEU A CA 1
ATOM 754 C C . LEU A 1 110 ? 5.344 5.579 2.256 1.00 82.88 110 LEU A C 1
ATOM 756 O O . LEU A 1 110 ? 4.591 4.932 2.983 1.00 82.88 110 LEU A O 1
ATOM 760 N N . ASP A 1 111 ? 6.623 5.775 2.579 1.00 82.00 111 ASP A N 1
ATOM 761 C CA . ASP A 1 111 ? 7.226 5.252 3.807 1.00 82.00 111 ASP A CA 1
ATOM 762 C C . ASP A 1 111 ? 6.715 5.952 5.070 1.00 82.00 111 ASP A C 1
ATOM 764 O O . ASP A 1 111 ? 6.581 5.324 6.125 1.00 82.00 111 ASP A O 1
ATOM 768 N N . ALA A 1 112 ? 6.409 7.249 4.997 1.00 77.62 112 ALA A N 1
ATOM 769 C CA . ALA A 1 112 ? 5.746 7.955 6.091 1.00 77.62 112 ALA A CA 1
ATOM 770 C C . ALA A 1 112 ? 4.326 7.410 6.329 1.00 77.62 112 ALA A C 1
ATOM 772 O O . ALA A 1 112 ? 3.919 7.201 7.474 1.00 77.62 112 ALA A O 1
ATOM 773 N N . GLU A 1 113 ? 3.592 7.112 5.259 1.00 79.50 113 GLU A N 1
ATOM 774 C CA . GLU A 1 113 ? 2.249 6.540 5.337 1.00 79.50 113 GLU A CA 1
ATOM 775 C C . GLU A 1 113 ? 2.261 5.099 5.870 1.00 79.50 113 GLU A C 1
ATOM 777 O O . GLU A 1 113 ? 1.473 4.764 6.755 1.00 79.50 113 GLU A O 1
ATOM 782 N N . ARG A 1 114 ? 3.221 4.270 5.435 1.00 83.00 114 ARG A N 1
ATOM 783 C CA . ARG A 1 114 ? 3.455 2.927 5.999 1.00 83.00 114 ARG A CA 1
ATOM 784 C C . ARG A 1 114 ? 3.743 2.984 7.499 1.00 83.00 114 ARG A C 1
ATOM 786 O O . ARG A 1 114 ? 3.179 2.197 8.254 1.00 83.00 114 ARG A O 1
ATOM 793 N N . ARG A 1 115 ? 4.566 3.938 7.949 1.00 83.62 115 ARG A N 1
ATOM 794 C CA . ARG A 1 115 ? 4.830 4.158 9.382 1.00 83.62 115 ARG A CA 1
ATOM 795 C C . ARG A 1 115 ? 3.571 4.551 10.148 1.00 83.62 115 ARG A C 1
ATOM 797 O O . ARG A 1 115 ? 3.319 4.005 11.217 1.00 83.62 115 ARG A O 1
ATOM 804 N N . ARG A 1 116 ? 2.748 5.442 9.589 1.00 83.19 116 ARG A N 1
ATOM 805 C CA . ARG A 1 116 ? 1.460 5.820 10.190 1.00 83.19 116 ARG A CA 1
ATOM 806 C C . ARG A 1 116 ? 0.503 4.629 10.295 1.00 83.19 116 ARG A C 1
ATOM 808 O O . ARG A 1 116 ? -0.177 4.491 11.305 1.00 83.19 116 ARG A O 1
ATOM 815 N N . ALA A 1 117 ? 0.468 3.764 9.282 1.00 77.31 117 ALA A N 1
ATOM 816 C CA . ALA A 1 117 ? -0.347 2.553 9.302 1.00 77.31 117 ALA A CA 1
ATOM 817 C C . ALA A 1 117 ? 0.103 1.567 10.394 1.00 77.31 117 ALA A C 1
ATOM 819 O O . ALA A 1 117 ? -0.747 1.035 11.102 1.00 77.31 117 ALA A O 1
ATOM 820 N N . LEU A 1 118 ? 1.415 1.377 10.580 1.00 83.38 118 LEU A N 1
ATOM 821 C CA . LEU A 1 118 ? 1.954 0.528 11.650 1.00 83.38 118 LEU A CA 1
ATOM 822 C C . LEU A 1 118 ? 1.605 1.058 13.047 1.00 83.38 118 LEU A C 1
ATOM 824 O O . LEU A 1 118 ? 1.217 0.278 13.908 1.00 83.38 118 LEU A O 1
ATOM 828 N N . LEU A 1 119 ? 1.682 2.375 13.266 1.00 82.75 119 LEU A N 1
ATOM 829 C CA . LEU A 1 119 ? 1.275 2.978 14.543 1.00 82.75 119 LEU A CA 1
ATOM 830 C C . LEU A 1 119 ? -0.209 2.727 14.848 1.00 82.75 119 LEU A C 1
ATOM 832 O O . LEU A 1 119 ? -0.547 2.347 15.962 1.00 82.75 119 LEU A O 1
ATOM 836 N N . LEU A 1 120 ? -1.082 2.850 13.843 1.00 79.00 120 LEU A N 1
ATOM 837 C CA . LEU A 1 120 ? -2.509 2.547 13.998 1.00 79.00 120 LEU A CA 1
ATOM 838 C C . LEU A 1 120 ? -2.780 1.056 14.266 1.00 79.00 120 LEU A C 1
ATOM 840 O O . LEU A 1 120 ? -3.792 0.726 14.883 1.00 79.00 120 LEU A O 1
ATOM 844 N N . GLU A 1 121 ? -1.923 0.143 13.795 1.00 77.12 121 GLU A N 1
ATOM 845 C CA . GLU A 1 121 ? -2.014 -1.276 14.161 1.00 77.12 121 GLU A CA 1
ATOM 846 C C . GLU A 1 121 ? -1.619 -1.518 15.615 1.00 77.12 121 GLU A C 1
ATOM 848 O O . GLU A 1 121 ? -2.322 -2.261 16.296 1.00 77.12 121 GLU A O 1
ATOM 853 N N . VAL A 1 122 ? -0.563 -0.859 16.102 1.00 82.44 122 VAL A N 1
ATOM 854 C CA . VAL A 1 122 ? -0.147 -0.942 17.511 1.00 82.44 122 VAL A CA 1
ATOM 855 C C . VAL A 1 122 ? -1.248 -0.413 18.431 1.00 82.44 122 VAL A C 1
ATOM 857 O O . VAL A 1 122 ? -1.681 -1.144 19.315 1.00 82.44 122 VAL A O 1
ATOM 860 N N . GLU A 1 123 ? -1.788 0.782 18.162 1.00 79.94 123 GLU A N 1
ATOM 861 C CA . GLU A 1 123 ? -2.906 1.354 18.938 1.00 79.94 123 GLU A CA 1
ATOM 862 C C . GLU A 1 123 ? -4.132 0.426 18.948 1.00 79.94 123 GLU A C 1
ATOM 864 O O . GLU A 1 123 ? -4.830 0.280 19.953 1.00 79.94 123 GLU A O 1
ATOM 869 N N . ARG A 1 124 ? -4.412 -0.235 17.818 1.00 80.12 124 ARG A N 1
ATOM 870 C CA . ARG A 1 124 ? -5.515 -1.196 17.724 1.00 80.12 124 ARG A CA 1
ATOM 871 C C . ARG A 1 124 ? -5.244 -2.441 18.566 1.00 80.12 124 ARG A C 1
ATOM 873 O O . ARG A 1 124 ? -6.162 -2.931 19.218 1.00 80.12 124 ARG A O 1
ATOM 880 N N . ASP A 1 125 ? -4.035 -2.984 18.510 1.00 78.44 125 ASP A N 1
ATOM 881 C CA . ASP A 1 125 ? -3.681 -4.200 19.238 1.00 78.44 125 ASP A CA 1
ATOM 882 C C . ASP A 1 125 ? -3.628 -3.942 20.757 1.00 78.44 125 ASP A C 1
ATOM 884 O O . ASP A 1 125 ? -4.084 -4.789 21.527 1.00 78.44 125 ASP A O 1
ATOM 888 N N . GLU A 1 126 ? -3.204 -2.749 21.187 1.00 79.25 126 GLU A N 1
ATOM 889 C CA . GLU A 1 126 ? -3.328 -2.271 22.573 1.00 79.25 126 GLU A CA 1
ATOM 890 C C . GLU A 1 126 ? -4.796 -2.192 23.010 1.00 79.25 126 GLU A C 1
ATOM 892 O O . GLU A 1 126 ? -5.169 -2.794 24.017 1.00 79.25 126 GLU A O 1
ATOM 897 N N . ALA A 1 127 ? -5.668 -1.564 22.213 1.00 70.06 127 ALA A N 1
ATOM 898 C CA . ALA A 1 127 ? -7.099 -1.496 22.520 1.00 70.06 127 ALA A CA 1
ATOM 899 C C . ALA A 1 127 ? -7.752 -2.892 22.613 1.00 70.06 127 ALA A C 1
ATOM 901 O O . ALA A 1 127 ? -8.628 -3.131 23.447 1.00 70.06 127 ALA A O 1
ATOM 902 N N . VAL A 1 128 ? -7.322 -3.845 21.777 1.00 73.69 128 VAL A N 1
ATOM 903 C CA . VAL A 1 128 ? -7.780 -5.242 21.849 1.00 73.69 128 VAL A CA 1
ATOM 904 C C . VAL A 1 128 ? -7.291 -5.921 23.131 1.00 73.69 128 VAL A C 1
ATOM 906 O O . VAL A 1 128 ? -8.060 -6.669 23.741 1.00 73.69 128 VAL A O 1
ATOM 909 N N . GLN A 1 129 ? -6.050 -5.670 23.560 1.00 78.06 129 GLN A N 1
ATOM 910 C CA . GLN A 1 129 ? -5.523 -6.190 24.824 1.00 78.06 129 GLN A CA 1
ATOM 911 C C . GLN A 1 129 ? -6.259 -5.607 26.031 1.00 78.06 129 GLN A C 1
ATOM 913 O O . GLN A 1 129 ? -6.673 -6.378 26.897 1.00 78.06 129 GLN A O 1
ATOM 918 N N . GLU A 1 130 ? -6.496 -4.294 26.068 1.00 77.88 130 GLU A N 1
ATOM 919 C CA . GLU A 1 130 ? -7.268 -3.645 27.134 1.00 77.88 130 GLU A CA 1
ATOM 920 C C . GLU A 1 130 ? -8.687 -4.214 27.222 1.00 77.88 130 GLU A C 1
ATOM 922 O O . GLU A 1 130 ? -9.149 -4.583 28.304 1.00 77.88 130 GLU A O 1
ATOM 927 N N . LEU A 1 131 ? -9.357 -4.387 26.078 1.00 73.75 131 LEU A N 1
ATOM 928 C CA . LEU A 1 131 ? -10.682 -5.001 26.025 1.00 73.75 131 LEU A CA 1
ATOM 929 C C . LEU A 1 131 ? -10.658 -6.453 26.530 1.00 73.75 131 LEU A C 1
ATOM 931 O O . LEU A 1 131 ? -11.586 -6.889 27.215 1.00 73.75 131 LEU A O 1
ATOM 935 N N . ALA A 1 132 ? -9.619 -7.224 26.199 1.00 74.94 132 ALA A N 1
ATOM 936 C CA . ALA A 1 132 ? -9.465 -8.600 26.669 1.00 74.94 132 ALA A CA 1
ATOM 937 C C . ALA A 1 132 ? -9.243 -8.666 28.190 1.00 74.94 132 ALA A C 1
ATOM 939 O O . ALA A 1 132 ? -9.860 -9.495 28.862 1.00 74.94 132 ALA A O 1
ATOM 940 N N . LEU A 1 133 ? -8.423 -7.769 28.740 1.00 79.19 133 LEU A N 1
ATOM 941 C CA . LEU A 1 133 ? -8.168 -7.632 30.178 1.00 79.19 133 LEU A CA 1
ATOM 942 C C . LEU A 1 133 ? -9.435 -7.212 30.935 1.00 79.19 133 LEU A C 1
ATOM 944 O O . LEU A 1 133 ? -9.769 -7.781 31.979 1.00 79.19 133 LEU A O 1
ATOM 948 N N . TRP A 1 134 ? -10.195 -6.277 30.364 1.00 79.31 134 TRP A N 1
ATOM 949 C CA . TRP A 1 134 ? -11.490 -5.868 30.894 1.00 79.31 134 TRP A CA 1
ATOM 950 C C . TRP A 1 134 ? -12.490 -7.035 30.901 1.00 79.31 134 TRP A C 1
ATOM 952 O O . TRP A 1 134 ? -13.127 -7.308 31.918 1.00 79.31 134 TRP A O 1
ATOM 962 N N . LYS A 1 135 ? -12.571 -7.813 29.814 1.00 70.06 135 LYS A N 1
ATOM 963 C CA . LYS A 1 135 ? -13.417 -9.019 29.760 1.00 70.06 135 LYS A CA 1
ATOM 964 C C . LYS A 1 135 ? -13.002 -10.077 30.782 1.00 70.06 135 LYS A C 1
ATOM 966 O O . LYS A 1 135 ? -13.870 -10.689 31.394 1.00 70.06 135 LYS A O 1
ATOM 971 N N . ALA A 1 136 ? -11.702 -10.293 30.982 1.00 75.25 136 ALA A N 1
ATOM 972 C CA . ALA A 1 136 ? -11.198 -11.270 31.947 1.00 75.25 136 ALA A CA 1
ATOM 973 C C . ALA A 1 136 ? -11.548 -10.893 33.395 1.00 75.25 136 ALA A C 1
ATOM 975 O O . ALA A 1 136 ? -11.874 -11.763 34.198 1.00 75.25 136 ALA A O 1
ATOM 976 N N . THR A 1 137 ? -11.525 -9.598 33.715 1.00 77.75 137 THR A N 1
ATOM 977 C CA . THR A 1 137 ? -11.863 -9.085 35.052 1.00 77.75 137 THR A CA 1
ATOM 978 C C . THR A 1 137 ? -13.369 -9.075 35.329 1.00 77.75 137 THR A C 1
ATOM 980 O O . THR A 1 137 ? -13.764 -9.246 36.477 1.00 77.75 137 THR A O 1
ATOM 983 N N . HIS A 1 138 ? -14.212 -8.964 34.297 1.00 72.25 138 HIS A N 1
ATOM 984 C CA . HIS A 1 138 ? -15.674 -8.860 34.437 1.00 72.25 138 HIS A CA 1
ATOM 985 C C . HIS A 1 138 ? -16.442 -10.128 34.008 1.00 72.25 138 HIS A C 1
ATOM 987 O O . HIS A 1 138 ? -17.672 -10.135 33.981 1.00 72.25 138 HIS A O 1
ATOM 993 N N . ALA A 1 139 ? -15.746 -11.228 33.702 1.00 60.66 139 ALA A N 1
ATOM 994 C CA . ALA A 1 139 ? -16.334 -12.462 33.162 1.00 60.66 139 ALA A CA 1
ATOM 995 C C . ALA A 1 139 ? -17.360 -13.164 34.085 1.00 60.66 139 ALA A C 1
ATOM 997 O O . ALA A 1 139 ? -18.110 -14.014 33.612 1.00 60.66 139 ALA A O 1
ATOM 998 N N . GLY A 1 140 ? -17.409 -12.828 35.380 1.00 65.94 140 GLY A N 1
ATOM 999 C CA . GLY A 1 140 ? -18.331 -13.432 36.353 1.00 65.94 140 GLY A CA 1
ATOM 1000 C C . GLY A 1 140 ? -19.684 -12.727 36.521 1.00 65.94 140 GLY A C 1
ATOM 1001 O O . GLY A 1 140 ? -20.598 -13.323 37.083 1.00 65.94 140 GLY A O 1
ATOM 1002 N N . GLU A 1 141 ? -19.835 -11.488 36.045 1.00 59.97 141 GLU A N 1
ATOM 1003 C CA . GLU A 1 141 ? -21.018 -10.650 36.334 1.00 59.97 141 GLU A CA 1
ATOM 1004 C C . GLU A 1 141 ? -21.881 -10.339 35.104 1.00 59.97 141 GLU A C 1
ATOM 1006 O O . GLU A 1 141 ? -22.885 -9.623 35.193 1.00 59.97 141 GLU A O 1
ATOM 1011 N N . LEU A 1 142 ? -21.507 -10.870 33.941 1.00 55.25 142 LEU A N 1
ATOM 1012 C CA . LEU A 1 142 ? -22.169 -10.531 32.693 1.00 55.25 142 LEU A CA 1
ATOM 1013 C C . LEU A 1 142 ? -23.476 -11.342 32.523 1.00 55.25 142 LEU A C 1
ATOM 1015 O O . LEU A 1 142 ? -23.455 -12.574 32.583 1.00 55.25 142 LEU A O 1
ATOM 1019 N N . PRO A 1 143 ? -24.633 -10.679 32.329 1.00 59.19 143 PRO A N 1
ATOM 1020 C CA . PRO A 1 143 ? -25.924 -11.347 32.169 1.00 59.19 143 PRO A CA 1
ATOM 1021 C C . PRO A 1 143 ? -25.946 -12.236 30.917 1.00 59.19 143 PRO A C 1
ATOM 1023 O O . PRO A 1 143 ? -25.286 -11.932 29.931 1.00 59.19 143 PRO A O 1
ATOM 1026 N N . PHE A 1 144 ? -26.721 -13.323 30.937 1.00 51.34 144 PHE A N 1
ATOM 1027 C CA . PHE A 1 144 ? -26.719 -14.404 29.932 1.00 51.34 144 PHE A CA 1
ATOM 1028 C C . PHE A 1 144 ? -26.870 -13.938 28.462 1.00 51.34 144 PHE A C 1
ATOM 1030 O O . PHE A 1 144 ? -26.291 -14.556 27.572 1.00 51.34 144 PHE A O 1
ATOM 1037 N N . ASP A 1 145 ? -27.536 -12.805 28.200 1.00 62.06 145 ASP A N 1
ATOM 1038 C CA . ASP A 1 145 ? -27.642 -12.196 26.856 1.00 62.06 145 ASP A CA 1
ATOM 1039 C C . ASP A 1 145 ? -26.296 -11.692 26.287 1.00 62.06 145 ASP A C 1
ATOM 1041 O O . ASP A 1 145 ? -26.135 -11.521 25.077 1.00 62.06 145 ASP A O 1
ATOM 1045 N N . THR A 1 146 ? -25.283 -11.504 27.134 1.00 64.94 146 THR A N 1
ATOM 1046 C CA . THR A 1 146 ? -23.925 -11.126 26.711 1.00 64.94 146 THR A CA 1
ATOM 1047 C C . THR A 1 146 ? -23.138 -12.287 26.109 1.00 64.94 146 THR A C 1
ATOM 1049 O O . THR A 1 146 ? -22.229 -12.053 25.320 1.00 64.94 146 THR A O 1
ATOM 1052 N N . ALA A 1 147 ? -23.480 -13.544 26.413 1.00 67.62 147 ALA A N 1
ATOM 1053 C CA . ALA A 1 147 ? -22.764 -14.695 25.864 1.00 67.62 147 ALA A CA 1
ATOM 1054 C C . ALA A 1 147 ? -22.957 -14.801 24.342 1.00 67.62 147 ALA A C 1
ATOM 1056 O O . ALA A 1 147 ? -22.001 -15.050 23.608 1.00 67.62 147 ALA A O 1
ATOM 1057 N N . GLN A 1 148 ? -24.173 -14.525 23.863 1.00 75.00 148 GLN A N 1
ATOM 1058 C CA . GLN A 1 148 ? -24.490 -14.549 22.436 1.00 75.00 148 GLN A CA 1
ATOM 1059 C C . GLN A 1 148 ? -23.812 -13.391 21.684 1.00 75.00 148 GLN A C 1
ATOM 1061 O O . GLN A 1 148 ? -23.234 -13.602 20.619 1.00 75.00 148 GLN A O 1
ATOM 1066 N N . SER A 1 149 ? -23.781 -12.184 22.266 1.00 71.56 149 SER A N 1
ATOM 1067 C CA . SER A 1 149 ? -23.064 -11.044 21.671 1.00 71.56 149 SER A CA 1
ATOM 1068 C C . SER A 1 149 ? -21.539 -11.217 21.706 1.00 71.56 149 SER A C 1
ATOM 1070 O O . SER A 1 149 ? -20.828 -10.724 20.827 1.00 71.56 149 SER A O 1
ATOM 1072 N N . LEU A 1 150 ? -21.008 -11.947 22.691 1.00 73.88 150 LEU A N 1
ATOM 1073 C CA . LEU A 1 150 ? -19.598 -12.332 22.743 1.00 73.88 150 LEU A CA 1
ATOM 1074 C C . LEU A 1 150 ? -19.251 -13.363 21.666 1.00 73.88 150 LEU A C 1
ATOM 1076 O O . LEU A 1 150 ? -18.192 -13.244 21.049 1.00 73.88 150 LEU A O 1
ATOM 1080 N N . GLU A 1 151 ? -20.126 -14.335 21.406 1.00 81.62 151 GLU A N 1
ATOM 1081 C CA . GLU A 1 151 ? -19.927 -15.326 20.346 1.00 81.62 151 GLU A CA 1
ATOM 1082 C C . GLU A 1 151 ? -19.983 -14.690 18.947 1.00 81.62 151 GLU A C 1
ATOM 1084 O O . GLU A 1 151 ? -19.112 -14.963 18.114 1.00 81.62 151 GLU A O 1
ATOM 1089 N N . GLU A 1 152 ? -20.929 -13.775 18.707 1.00 78.88 152 GLU A N 1
ATOM 1090 C CA . GLU A 1 152 ? -21.010 -12.991 17.466 1.00 78.88 152 GLU A CA 1
ATOM 1091 C C . GLU A 1 152 ? -19.761 -12.121 17.259 1.00 78.88 152 GLU A C 1
ATOM 1093 O O . GLU A 1 152 ? -19.150 -12.163 16.188 1.00 78.88 152 GLU A O 1
ATOM 1098 N N . ASN A 1 153 ? -19.294 -11.424 18.301 1.00 73.06 153 ASN A N 1
ATOM 1099 C CA . ASN A 1 153 ? -18.041 -10.664 18.243 1.00 73.06 153 ASN A CA 1
ATOM 1100 C C . ASN A 1 153 ? -16.824 -11.562 17.978 1.00 73.06 153 ASN A C 1
ATOM 1102 O O . ASN A 1 153 ? -15.953 -11.218 17.181 1.00 73.06 153 ASN A O 1
ATOM 1106 N N . ALA A 1 154 ? -16.746 -12.732 18.617 1.00 80.88 154 ALA A N 1
ATOM 1107 C CA . ALA A 1 154 ? -15.654 -13.677 18.394 1.00 80.88 154 ALA A CA 1
ATOM 1108 C C . ALA A 1 154 ? -15.665 -14.256 16.972 1.00 80.88 154 ALA A C 1
ATOM 1110 O O . ALA A 1 154 ? -14.611 -14.617 16.442 1.00 80.88 154 ALA A O 1
ATOM 1111 N N . LYS A 1 155 ? -16.842 -14.376 16.349 1.00 86.56 155 LYS A N 1
ATOM 1112 C CA . LYS A 1 155 ? -16.975 -14.759 14.943 1.00 86.56 155 LYS A CA 1
ATOM 1113 C C . LYS A 1 155 ? -16.473 -13.647 14.022 1.00 86.56 155 LYS A C 1
ATOM 1115 O O . LYS A 1 155 ? -15.606 -13.916 13.200 1.00 86.56 155 LYS A O 1
ATOM 1120 N N . LEU A 1 156 ? -16.907 -12.405 14.225 1.00 77.69 156 LEU A N 1
ATOM 1121 C CA . LEU A 1 156 ? -16.463 -11.273 13.404 1.00 77.69 156 LEU A CA 1
ATOM 1122 C C . LEU A 1 156 ? -14.965 -10.998 13.527 1.00 77.69 156 LEU A C 1
ATOM 1124 O O . LEU A 1 156 ? -14.313 -10.718 12.530 1.00 77.69 156 LEU A O 1
ATOM 1128 N N . SER A 1 157 ? -14.386 -11.145 14.720 1.00 78.81 157 SER A N 1
ATOM 1129 C CA . SER A 1 157 ? -12.932 -11.048 14.894 1.00 78.81 157 SER A CA 1
ATOM 1130 C C . SER A 1 157 ? -12.177 -12.128 14.111 1.00 78.81 157 SER A C 1
ATOM 1132 O O . SER A 1 157 ? -11.096 -11.861 13.586 1.00 78.81 157 SER A O 1
ATOM 1134 N N . ARG A 1 158 ? -12.733 -13.345 14.001 1.00 85.50 158 ARG A N 1
ATOM 1135 C CA . ARG A 1 158 ? -12.159 -14.417 13.167 1.00 85.50 158 ARG A CA 1
ATOM 1136 C C . ARG A 1 158 ? -12.292 -14.106 11.679 1.00 85.50 158 ARG A C 1
ATOM 1138 O O . ARG A 1 158 ? -11.328 -14.325 10.946 1.00 85.50 158 ARG A O 1
ATOM 1145 N N . ASP A 1 159 ? -13.441 -13.589 11.258 1.00 80.25 159 ASP A N 1
ATOM 1146 C CA . ASP A 1 159 ? -13.693 -13.209 9.866 1.00 80.25 159 ASP A CA 1
ATOM 1147 C C . ASP A 1 159 ? -12.759 -12.057 9.444 1.00 80.25 159 ASP A C 1
ATOM 1149 O O . ASP A 1 159 ? -12.018 -12.209 8.474 1.00 80.25 159 ASP A O 1
ATOM 1153 N N . LEU A 1 160 ? -12.621 -11.011 10.269 1.00 78.75 160 LEU A N 1
ATOM 1154 C CA . LEU A 1 160 ? -11.685 -9.904 10.038 1.00 78.75 160 LEU A CA 1
ATOM 1155 C C . LEU A 1 160 ? -10.219 -10.374 9.989 1.00 78.75 160 LEU A C 1
ATOM 1157 O O . LEU A 1 160 ? -9.435 -9.922 9.151 1.00 78.75 160 LEU A O 1
ATOM 1161 N N . ALA A 1 161 ? -9.818 -11.298 10.869 1.00 81.19 161 ALA A N 1
ATOM 1162 C CA . ALA A 1 161 ? -8.472 -11.875 10.836 1.00 81.19 161 ALA A CA 1
ATOM 1163 C C . ALA A 1 161 ? -8.222 -12.679 9.547 1.00 81.19 161 ALA A C 1
ATOM 1165 O O . ALA A 1 161 ? -7.123 -12.635 8.987 1.00 81.19 161 ALA A O 1
ATOM 1166 N N . LYS A 1 162 ? -9.242 -13.391 9.054 1.00 87.12 162 LYS A N 1
ATOM 1167 C CA . LYS A 1 162 ? -9.184 -14.114 7.782 1.00 87.12 162 LYS A CA 1
ATOM 1168 C C . LYS A 1 162 ? -9.086 -13.146 6.599 1.00 87.12 162 LYS A C 1
ATOM 1170 O O . LYS A 1 162 ? -8.202 -13.335 5.766 1.00 87.12 162 LYS A O 1
ATOM 1175 N N . ALA A 1 163 ? -9.903 -12.094 6.566 1.00 75.25 163 ALA A N 1
ATOM 1176 C CA . ALA A 1 163 ? -9.858 -11.061 5.532 1.00 75.25 163 ALA A CA 1
ATOM 1177 C C . ALA A 1 163 ? -8.496 -10.351 5.490 1.00 75.25 163 ALA A C 1
ATOM 1179 O O . ALA A 1 163 ? -7.913 -10.195 4.417 1.00 75.25 163 ALA A O 1
ATOM 1180 N N . LYS A 1 164 ? -7.924 -10.010 6.656 1.00 83.69 164 LYS A N 1
ATOM 1181 C CA . LYS A 1 164 ? -6.569 -9.442 6.747 1.00 83.69 164 LYS A CA 1
ATOM 1182 C C . LYS A 1 164 ? -5.519 -10.388 6.154 1.00 83.69 164 LYS A C 1
ATOM 1184 O O . LYS A 1 164 ? -4.702 -9.968 5.341 1.00 83.69 164 LYS A O 1
ATOM 1189 N N . LYS A 1 165 ? -5.570 -11.677 6.502 1.00 88.31 165 LYS A N 1
ATOM 1190 C CA . LYS A 1 165 ? -4.642 -12.685 5.967 1.00 88.31 165 LYS A CA 1
ATOM 1191 C C . LYS A 1 165 ? -4.757 -12.836 4.446 1.00 88.31 165 LYS A C 1
ATOM 1193 O O . LYS A 1 165 ? -3.742 -13.019 3.776 1.00 88.31 165 LYS A O 1
ATOM 1198 N N . GLU A 1 166 ? -5.971 -12.779 3.901 1.00 82.56 166 GLU A N 1
ATOM 1199 C CA . GLU A 1 166 ? -6.201 -12.804 2.453 1.00 82.56 166 GLU A CA 1
ATOM 1200 C C . GLU A 1 166 ? -5.629 -11.552 1.772 1.00 82.56 166 GLU A C 1
ATOM 1202 O O . GLU A 1 166 ? -4.938 -11.678 0.761 1.00 82.56 166 GLU A O 1
ATOM 1207 N N . LEU A 1 167 ? -5.839 -10.364 2.349 1.00 78.81 167 LEU A N 1
ATOM 1208 C CA . LEU A 1 167 ? -5.267 -9.108 1.857 1.00 78.81 167 LEU A CA 1
ATOM 1209 C C . LEU A 1 167 ? -3.731 -9.156 1.828 1.00 78.81 167 LEU A C 1
ATOM 1211 O O . LEU A 1 167 ? -3.124 -8.839 0.802 1.00 78.81 167 LEU A O 1
ATOM 1215 N N . ASP A 1 168 ? -3.107 -9.604 2.919 1.00 84.06 168 ASP A N 1
ATOM 1216 C CA . ASP A 1 168 ? -1.652 -9.730 3.018 1.00 84.06 168 ASP A CA 1
ATOM 1217 C C . ASP A 1 168 ? -1.109 -10.725 1.981 1.00 84.06 168 ASP A C 1
ATOM 1219 O O . ASP A 1 168 ? -0.121 -10.439 1.300 1.00 84.06 168 ASP A O 1
ATOM 1223 N N . ALA A 1 169 ? -1.786 -11.861 1.780 1.00 86.00 169 ALA A N 1
ATOM 1224 C CA . ALA A 1 169 ? -1.403 -12.838 0.764 1.00 86.00 169 ALA A CA 1
ATOM 1225 C C . ALA A 1 169 ? -1.427 -12.234 -0.651 1.00 86.00 169 ALA A C 1
ATOM 1227 O O . ALA A 1 169 ? -0.424 -12.320 -1.364 1.00 86.00 169 ALA A O 1
ATOM 1228 N N . VAL A 1 170 ? -2.514 -11.554 -1.038 1.00 79.88 170 VAL A N 1
ATOM 1229 C CA . VAL A 1 170 ? -2.620 -10.912 -2.362 1.00 79.88 170 VAL A CA 1
ATOM 1230 C C . VAL A 1 170 ? -1.563 -9.815 -2.528 1.00 79.88 170 VAL A C 1
ATOM 1232 O O . VAL A 1 170 ? -0.958 -9.700 -3.594 1.00 79.88 170 VAL A O 1
ATOM 1235 N N . ARG A 1 171 ? -1.264 -9.049 -1.473 1.00 81.62 171 ARG A N 1
ATOM 1236 C CA . ARG A 1 171 ? -0.208 -8.029 -1.502 1.00 81.62 171 ARG A CA 1
ATOM 1237 C C . ARG A 1 171 ? 1.175 -8.638 -1.739 1.00 81.62 171 ARG A C 1
ATOM 1239 O O . ARG A 1 171 ? 1.947 -8.095 -2.525 1.00 81.62 171 ARG A O 1
ATOM 1246 N N . THR A 1 172 ? 1.486 -9.779 -1.119 1.00 88.06 172 THR A N 1
ATOM 1247 C CA . THR A 1 172 ? 2.758 -10.476 -1.386 1.00 88.06 172 THR A CA 1
ATOM 1248 C C . THR A 1 172 ? 2.847 -11.029 -2.810 1.00 88.06 172 THR A C 1
ATOM 1250 O O . THR A 1 172 ? 3.926 -11.007 -3.401 1.00 88.06 172 THR A O 1
ATOM 1253 N N . GLU A 1 173 ? 1.738 -11.503 -3.389 1.00 82.94 173 GLU A N 1
ATOM 1254 C CA . GLU A 1 173 ? 1.692 -11.916 -4.798 1.00 82.94 173 GLU A CA 1
ATOM 1255 C C . GLU A 1 173 ? 1.929 -10.725 -5.732 1.00 82.94 173 GLU A C 1
ATOM 1257 O O . GLU A 1 173 ? 2.750 -10.817 -6.645 1.00 82.94 173 GLU A O 1
ATOM 1262 N N . LEU A 1 174 ? 1.276 -9.591 -5.461 1.00 84.06 174 LEU A N 1
ATOM 1263 C CA . LEU A 1 174 ? 1.442 -8.352 -6.217 1.00 84.06 174 LEU A CA 1
ATOM 1264 C C . LEU A 1 174 ? 2.911 -7.908 -6.255 1.00 84.06 174 LEU A C 1
ATOM 1266 O O . LEU A 1 174 ? 3.451 -7.688 -7.338 1.00 84.06 174 LEU A O 1
ATOM 1270 N N . GLU A 1 175 ? 3.583 -7.837 -5.104 1.00 83.69 175 GLU A N 1
ATOM 1271 C CA . GLU A 1 175 ? 4.992 -7.418 -5.049 1.00 83.69 175 GLU A CA 1
ATOM 1272 C C . GLU A 1 175 ? 5.916 -8.377 -5.820 1.00 83.69 175 GLU A C 1
ATOM 1274 O O . GLU A 1 175 ? 6.729 -7.923 -6.626 1.00 83.69 175 GLU A O 1
ATOM 1279 N N . ARG A 1 176 ? 5.712 -9.700 -5.721 1.00 88.81 176 ARG A N 1
ATOM 1280 C CA . ARG A 1 176 ? 6.462 -10.670 -6.545 1.00 88.81 176 ARG A CA 1
ATOM 1281 C C . ARG A 1 176 ? 6.252 -10.452 -8.045 1.00 88.81 176 ARG A C 1
ATOM 1283 O O . ARG A 1 176 ? 7.202 -10.559 -8.819 1.00 88.81 176 ARG A O 1
ATOM 1290 N N . THR A 1 177 ? 5.026 -10.154 -8.483 1.00 83.31 177 THR A N 1
ATOM 1291 C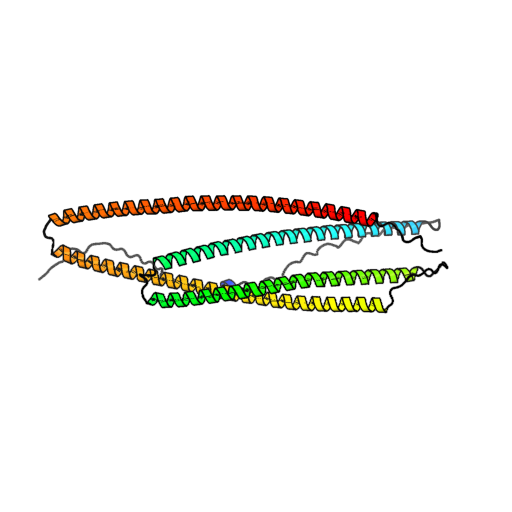 CA . THR A 1 177 ? 4.762 -9.889 -9.910 1.00 83.31 177 THR A CA 1
ATOM 1292 C C . THR A 1 177 ? 5.378 -8.577 -10.393 1.00 83.31 177 THR A C 1
ATOM 1294 O O . THR A 1 177 ? 5.869 -8.524 -11.522 1.00 83.31 177 THR A O 1
ATOM 1297 N N . LYS A 1 178 ? 5.435 -7.541 -9.545 1.00 82.94 178 LYS A N 1
ATOM 1298 C CA . LYS A 1 178 ? 6.143 -6.289 -9.855 1.00 82.94 178 LYS A CA 1
ATOM 1299 C C . LYS A 1 178 ? 7.640 -6.523 -10.036 1.00 82.94 178 LYS A C 1
ATOM 1301 O O . LYS A 1 178 ? 8.206 -6.051 -11.019 1.00 82.94 178 LYS A O 1
ATOM 1306 N N . GLU A 1 179 ? 8.268 -7.294 -9.150 1.00 88.75 179 GLU A N 1
ATOM 1307 C CA . GLU A 1 179 ? 9.685 -7.660 -9.277 1.00 88.75 179 GLU A CA 1
ATOM 1308 C C . GLU A 1 179 ? 9.960 -8.408 -10.592 1.00 88.75 179 GLU A C 1
ATOM 1310 O O . GLU A 1 179 ? 10.891 -8.065 -11.325 1.00 88.75 179 GLU A O 1
ATOM 1315 N N . GLN A 1 180 ? 9.114 -9.385 -10.942 1.00 85.12 180 GLN A N 1
ATOM 1316 C CA . GLN A 1 180 ? 9.217 -10.111 -12.214 1.00 85.12 180 GLN A CA 1
ATOM 1317 C C . GLN A 1 180 ? 9.055 -9.188 -13.428 1.00 85.12 180 GLN A C 1
ATOM 1319 O O . GLN A 1 180 ? 9.797 -9.314 -14.405 1.00 85.12 180 GLN A O 1
ATOM 1324 N N . LEU A 1 181 ? 8.117 -8.239 -13.365 1.00 82.88 181 LEU A N 1
ATOM 1325 C CA . LEU A 1 181 ? 7.894 -7.260 -14.425 1.00 82.88 181 LEU A CA 1
ATOM 1326 C C . LEU A 1 181 ? 9.128 -6.377 -14.645 1.00 82.88 181 LEU A C 1
ATOM 1328 O O . LEU A 1 181 ? 9.522 -6.155 -15.790 1.00 82.88 181 LEU A O 1
ATOM 1332 N N . VAL A 1 182 ? 9.764 -5.904 -13.569 1.00 89.25 182 VAL A N 1
ATOM 1333 C CA . VAL A 1 182 ? 11.003 -5.114 -13.650 1.00 89.25 182 VAL A CA 1
ATOM 1334 C C . VAL A 1 182 ? 12.124 -5.929 -14.297 1.00 89.25 182 VAL A C 1
ATOM 1336 O O . VAL A 1 182 ? 12.791 -5.434 -15.208 1.00 89.25 182 VAL A O 1
ATOM 1339 N N . GLN A 1 183 ? 12.300 -7.191 -13.895 1.00 87.75 183 GLN A N 1
ATOM 1340 C CA . GLN A 1 183 ? 13.324 -8.071 -14.470 1.00 87.75 183 GLN A CA 1
ATOM 1341 C C . GLN A 1 183 ? 13.113 -8.316 -15.973 1.00 87.75 183 GLN A C 1
ATOM 1343 O O . GLN A 1 183 ? 14.063 -8.211 -16.754 1.00 87.75 183 GLN A O 1
ATOM 1348 N N . GLU A 1 184 ? 11.883 -8.599 -16.412 1.00 86.25 184 GLU A N 1
ATOM 1349 C CA . GLU A 1 184 ? 11.587 -8.811 -17.836 1.00 86.25 184 GLU A CA 1
ATOM 1350 C C . GLU A 1 184 ? 11.679 -7.509 -18.653 1.00 86.25 184 GLU A C 1
ATOM 1352 O O . GLU A 1 184 ? 12.187 -7.535 -19.776 1.00 86.25 184 GLU A O 1
ATOM 1357 N N . LYS A 1 185 ? 11.318 -6.344 -18.088 1.00 86.38 185 LYS A N 1
ATOM 1358 C CA . LYS A 1 185 ? 11.559 -5.036 -18.731 1.00 86.38 185 LYS A CA 1
ATOM 1359 C C . LYS A 1 185 ? 13.050 -4.770 -18.935 1.00 86.38 185 LYS A C 1
ATOM 1361 O O . LYS A 1 185 ? 13.458 -4.398 -20.035 1.00 86.38 185 LYS A O 1
ATOM 1366 N N . GLN A 1 186 ? 13.879 -5.023 -17.921 1.00 89.38 186 GLN A N 1
ATOM 1367 C CA . GLN A 1 186 ? 15.336 -4.895 -18.036 1.00 89.38 186 GLN A CA 1
ATOM 1368 C C . GLN A 1 186 ? 15.915 -5.856 -19.083 1.00 89.38 186 GLN A C 1
ATOM 1370 O O . GLN A 1 186 ? 16.781 -5.472 -19.871 1.00 89.38 186 GLN A O 1
ATOM 1375 N N . LYS A 1 187 ? 15.430 -7.101 -19.127 1.00 90.38 187 LYS A N 1
ATOM 1376 C CA . LYS A 1 187 ? 15.839 -8.087 -20.133 1.00 90.38 187 LYS A CA 1
ATOM 1377 C C . LYS A 1 187 ? 15.450 -7.650 -21.546 1.00 90.38 187 LYS A C 1
ATOM 1379 O O . LYS A 1 187 ? 16.289 -7.711 -22.443 1.00 90.38 187 LYS A O 1
ATOM 1384 N N . SER A 1 188 ? 14.223 -7.165 -21.734 1.00 87.75 188 SER A N 1
ATOM 1385 C CA . SER A 1 188 ? 13.755 -6.628 -23.014 1.00 87.75 188 SER A CA 1
ATOM 1386 C C . SER A 1 188 ? 14.611 -5.442 -23.477 1.00 87.75 188 SER A C 1
ATOM 1388 O O . SER A 1 188 ? 15.074 -5.438 -24.617 1.00 87.75 188 SER A O 1
ATOM 1390 N N . ALA A 1 189 ? 14.925 -4.504 -22.574 1.00 88.81 189 ALA A N 1
ATOM 1391 C CA . ALA A 1 189 ? 15.786 -3.357 -22.865 1.00 88.81 189 ALA A CA 1
ATOM 1392 C C . ALA A 1 189 ? 17.211 -3.771 -23.282 1.00 88.81 189 ALA A C 1
ATOM 1394 O O . ALA A 1 189 ? 17.757 -3.228 -24.241 1.00 88.81 189 ALA A O 1
ATOM 1395 N N . ARG A 1 190 ? 17.807 -4.776 -22.621 1.00 90.56 190 ARG A N 1
ATOM 1396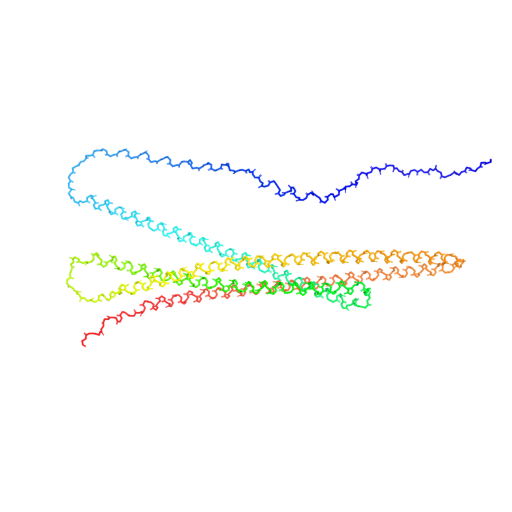 C CA . ARG A 1 190 ? 19.124 -5.327 -23.006 1.00 90.56 190 ARG A CA 1
ATOM 1397 C C . ARG A 1 190 ? 19.101 -5.980 -24.390 1.00 90.56 190 ARG A C 1
ATOM 1399 O O . ARG A 1 190 ? 20.049 -5.814 -25.160 1.00 90.56 190 ARG A O 1
ATOM 1406 N N . LEU A 1 191 ? 18.033 -6.713 -24.712 1.00 90.19 191 LEU A N 1
ATOM 1407 C CA . LEU A 1 191 ? 17.852 -7.315 -26.036 1.00 90.19 191 LEU A CA 1
ATOM 1408 C C . LEU A 1 191 ? 17.678 -6.241 -27.117 1.00 90.19 191 LEU A C 1
ATOM 1410 O O . LEU A 1 191 ? 18.298 -6.349 -28.172 1.00 90.19 191 LEU A O 1
ATOM 1414 N N . GLN A 1 192 ? 16.916 -5.182 -26.833 1.00 90.88 192 GLN A N 1
ATOM 1415 C CA . GLN A 1 192 ? 16.755 -4.051 -27.746 1.00 90.88 192 GLN A CA 1
ATOM 1416 C C . GLN A 1 192 ? 18.088 -3.341 -28.005 1.00 90.88 192 GLN A C 1
ATOM 1418 O O . GLN A 1 192 ? 18.471 -3.170 -29.157 1.00 90.88 192 GLN A O 1
ATOM 1423 N N . ALA A 1 193 ? 18.854 -3.030 -26.955 1.00 90.62 193 ALA A N 1
ATOM 1424 C CA . ALA A 1 193 ? 20.174 -2.414 -27.101 1.00 90.62 193 ALA A CA 1
ATOM 1425 C C . ALA A 1 193 ? 21.142 -3.285 -27.929 1.00 90.62 193 ALA A C 1
ATOM 1427 O O . ALA A 1 193 ? 21.933 -2.772 -28.722 1.00 90.62 193 ALA A O 1
ATOM 1428 N N . SER A 1 194 ? 21.052 -4.612 -27.789 1.00 91.00 194 SER A N 1
ATOM 1429 C CA . SER A 1 194 ? 21.826 -5.555 -28.608 1.00 91.00 194 SER A CA 1
ATOM 1430 C C . SER A 1 194 ? 21.408 -5.499 -30.084 1.00 91.00 194 SER A C 1
ATOM 1432 O O . SER A 1 194 ? 22.268 -5.464 -30.962 1.00 91.00 194 SER A O 1
ATOM 1434 N N . LEU A 1 195 ? 20.103 -5.434 -30.371 1.00 89.00 195 LEU A N 1
ATOM 1435 C CA . LEU A 1 195 ? 19.577 -5.283 -31.734 1.00 89.00 195 LEU A CA 1
ATOM 1436 C C . LEU A 1 195 ? 19.987 -3.949 -32.375 1.00 89.00 195 LEU A C 1
ATOM 1438 O O . LEU A 1 195 ? 20.351 -3.925 -33.555 1.00 89.00 195 LEU A O 1
ATOM 1442 N N . ASP A 1 196 ? 19.977 -2.859 -31.610 1.00 89.69 196 ASP A N 1
ATOM 1443 C CA . ASP A 1 196 ? 20.394 -1.535 -32.079 1.00 89.69 196 ASP A CA 1
ATOM 1444 C C . ASP A 1 196 ? 21.897 -1.511 -32.403 1.00 89.69 196 ASP A C 1
ATOM 1446 O O . ASP A 1 196 ? 22.302 -0.983 -33.441 1.00 89.69 196 ASP A O 1
ATOM 1450 N N . SER A 1 197 ? 22.724 -2.165 -31.577 1.00 90.38 197 SER A N 1
ATOM 1451 C CA . SER A 1 197 ? 24.161 -2.331 -31.838 1.00 90.38 197 SER A CA 1
ATOM 1452 C C . SER A 1 197 ? 24.442 -3.161 -33.095 1.00 90.38 197 SER A C 1
ATOM 1454 O O . SER A 1 197 ? 25.355 -2.842 -33.853 1.00 90.38 197 SER A O 1
ATOM 1456 N N . VAL A 1 198 ? 23.672 -4.222 -33.353 1.00 86.44 198 VAL A N 1
ATOM 1457 C CA . VAL A 1 198 ? 23.825 -5.020 -34.585 1.00 86.44 198 VAL A CA 1
ATOM 1458 C C . VAL A 1 198 ? 23.394 -4.213 -35.816 1.00 86.44 198 VAL A C 1
ATOM 1460 O O . VAL A 1 198 ? 24.031 -4.271 -36.874 1.00 86.44 198 VAL A O 1
ATOM 1463 N N . SER A 1 199 ? 22.333 -3.415 -35.679 1.00 86.50 199 SER A N 1
ATOM 1464 C CA . SER A 1 199 ? 21.819 -2.561 -36.754 1.00 86.50 199 SER A CA 1
ATOM 1465 C C . SER A 1 199 ? 22.805 -1.443 -37.115 1.00 86.50 199 SER A C 1
ATOM 1467 O O . SER A 1 199 ? 23.034 -1.182 -38.298 1.00 86.50 199 SER A O 1
ATOM 1469 N N . SER A 1 200 ? 23.455 -0.829 -36.120 1.00 87.31 200 SER A N 1
ATOM 1470 C CA . SER A 1 200 ? 24.477 0.197 -36.353 1.00 87.31 200 SER A CA 1
ATOM 1471 C C . SER A 1 200 ? 25.719 -0.374 -37.048 1.00 87.31 200 SER A C 1
ATOM 1473 O O . SER A 1 200 ? 26.184 0.212 -38.030 1.00 87.31 200 SER A O 1
ATOM 1475 N N . MET A 1 201 ? 26.191 -1.562 -36.650 1.00 80.75 201 MET A N 1
ATOM 1476 C CA . MET A 1 201 ? 27.305 -2.251 -37.320 1.00 80.75 201 MET A CA 1
ATOM 1477 C C . MET A 1 201 ? 26.992 -2.589 -38.784 1.00 80.75 201 MET A C 1
ATOM 1479 O O . MET A 1 201 ? 27.836 -2.387 -39.658 1.00 80.75 201 MET A O 1
ATOM 1483 N N . SER A 1 202 ? 25.765 -3.036 -39.067 1.00 79.62 202 SER A N 1
ATOM 1484 C CA . SER A 1 202 ? 25.320 -3.341 -40.436 1.00 79.62 202 SER A CA 1
ATOM 1485 C C . SER A 1 202 ? 25.334 -2.095 -41.332 1.00 79.62 202 SER A C 1
ATOM 1487 O O . SER A 1 202 ? 25.728 -2.165 -42.496 1.00 79.62 202 SER A O 1
ATOM 1489 N N . SER A 1 203 ? 24.970 -0.931 -40.780 1.00 78.00 203 SER A N 1
ATOM 1490 C CA . SER A 1 203 ? 24.985 0.343 -41.511 1.00 78.00 203 SER A CA 1
ATOM 1491 C C . SER A 1 203 ? 26.401 0.855 -41.819 1.00 78.00 203 SER A C 1
ATOM 1493 O O . SER A 1 203 ? 26.635 1.384 -42.906 1.00 78.00 203 SER A O 1
ATOM 1495 N N . MET A 1 204 ? 27.371 0.636 -40.920 1.00 68.56 204 MET A N 1
ATOM 1496 C CA . MET A 1 204 ? 28.773 1.022 -41.144 1.00 68.56 204 MET A CA 1
ATOM 1497 C C . MET A 1 204 ? 29.466 0.129 -42.181 1.00 68.56 204 MET A C 1
ATOM 1499 O O . MET A 1 204 ? 30.270 0.624 -42.972 1.00 68.56 204 MET A O 1
ATOM 1503 N N . GLY A 1 205 ? 29.125 -1.163 -42.232 1.00 63.47 205 GLY A N 1
ATOM 1504 C CA . GLY A 1 205 ? 29.667 -2.094 -43.229 1.00 63.47 205 GLY A CA 1
ATOM 1505 C C . GLY A 1 205 ? 29.313 -1.722 -44.675 1.00 63.47 205 GLY A C 1
ATOM 1506 O O . GLY A 1 205 ? 30.120 -1.928 -45.580 1.00 63.47 205 GLY A O 1
ATOM 1507 N N . ALA A 1 206 ? 28.152 -1.099 -44.898 1.00 60.44 206 ALA A N 1
ATOM 1508 C CA . ALA A 1 206 ? 27.702 -0.702 -46.233 1.00 60.44 206 ALA A CA 1
ATOM 1509 C C . ALA A 1 206 ? 28.456 0.516 -46.812 1.00 60.44 206 ALA A C 1
ATOM 1511 O O . ALA A 1 206 ? 28.544 0.648 -48.031 1.00 60.44 206 ALA A O 1
ATOM 1512 N N . MET A 1 207 ? 29.036 1.390 -45.976 1.00 58.06 207 MET A N 1
ATOM 1513 C CA . MET A 1 207 ? 29.754 2.595 -46.435 1.00 58.06 207 MET A CA 1
ATOM 1514 C C . MET A 1 207 ? 31.268 2.388 -46.645 1.00 58.06 207 MET A C 1
ATOM 1516 O O . MET A 1 207 ? 31.914 3.239 -47.250 1.00 58.06 207 MET A O 1
ATOM 1520 N N . GLY A 1 208 ? 31.845 1.264 -46.199 1.00 55.59 208 GLY A N 1
ATOM 1521 C CA . GLY A 1 208 ? 33.292 0.989 -46.281 1.00 55.59 208 GLY A CA 1
ATOM 1522 C C . GLY A 1 208 ? 33.774 0.215 -47.520 1.00 55.59 208 GLY A C 1
ATOM 1523 O O . GLY A 1 208 ? 34.974 0.019 -47.691 1.00 55.59 208 GLY A O 1
ATOM 1524 N N . SER A 1 209 ? 32.878 -0.232 -48.404 1.00 50.28 209 SER A N 1
ATOM 1525 C CA . SER A 1 209 ? 33.195 -1.186 -49.487 1.00 50.28 209 SER A CA 1
ATOM 1526 C C . SER A 1 209 ? 33.900 -0.591 -50.729 1.00 50.28 209 SER A C 1
ATOM 1528 O O . SER A 1 209 ? 34.048 -1.295 -51.729 1.00 50.28 209 SER A O 1
ATOM 1530 N N . MET A 1 210 ? 34.339 0.674 -50.725 1.00 53.97 210 MET A N 1
ATOM 1531 C CA . MET A 1 210 ? 34.846 1.333 -51.946 1.00 53.97 210 MET A CA 1
ATOM 1532 C C . MET A 1 210 ? 36.371 1.444 -52.098 1.00 53.97 210 MET A C 1
ATOM 1534 O O . MET A 1 210 ? 36.827 1.940 -53.125 1.00 53.97 210 MET A O 1
ATOM 1538 N N . GLY A 1 211 ? 37.192 0.916 -51.187 1.00 55.00 211 GLY A N 1
ATOM 1539 C CA . GLY A 1 211 ? 38.627 0.845 -51.476 1.00 55.00 211 GLY A CA 1
ATOM 1540 C C . GLY A 1 211 ? 39.502 0.356 -50.336 1.00 55.00 211 GLY A C 1
ATOM 1541 O O . GLY A 1 211 ? 39.798 1.127 -49.436 1.00 55.00 211 GLY A O 1
ATOM 1542 N N . ALA A 1 212 ? 39.938 -0.902 -50.418 1.00 51.47 212 ALA A N 1
ATOM 1543 C CA . ALA A 1 212 ? 41.278 -1.392 -50.066 1.00 51.47 212 ALA A CA 1
ATOM 1544 C C . ALA A 1 212 ? 41.209 -2.896 -49.766 1.00 51.47 212 ALA A C 1
ATOM 1546 O O . ALA A 1 212 ? 40.520 -3.353 -48.858 1.00 51.47 212 ALA A O 1
ATOM 1547 N N . MET A 1 213 ? 41.946 -3.666 -50.563 1.00 49.16 213 MET A N 1
ATOM 1548 C CA . MET A 1 213 ? 42.167 -5.097 -50.394 1.00 49.16 213 MET A CA 1
ATOM 1549 C C . MET A 1 213 ? 42.881 -5.357 -49.059 1.00 49.16 213 MET A C 1
ATOM 1551 O O . MET A 1 213 ? 44.027 -4.959 -48.877 1.00 49.16 213 MET A O 1
ATOM 1555 N N . GLY A 1 214 ? 42.201 -6.031 -48.135 1.00 52.84 214 GLY A N 1
ATOM 1556 C CA . GLY A 1 214 ? 42.733 -6.387 -46.818 1.00 52.84 214 GLY A CA 1
ATOM 1557 C C . GLY A 1 214 ? 41.746 -7.251 -46.041 1.00 52.84 214 GLY A C 1
ATOM 1558 O O . GLY A 1 214 ? 41.324 -6.900 -44.948 1.00 52.84 214 GLY A O 1
ATOM 1559 N N . SER A 1 215 ? 41.306 -8.347 -46.660 1.00 56.69 215 SER A N 1
ATOM 1560 C CA . SER A 1 215 ? 40.345 -9.311 -46.118 1.00 56.69 215 SER A CA 1
ATOM 1561 C C . SER A 1 215 ? 40.907 -10.027 -44.883 1.00 56.69 215 SER A C 1
ATOM 1563 O O . SER A 1 215 ? 41.552 -11.067 -45.006 1.00 56.69 215 SER A O 1
ATOM 1565 N N . MET A 1 216 ? 40.613 -9.514 -43.690 1.00 50.19 216 MET A N 1
ATOM 1566 C CA . MET A 1 216 ? 40.723 -10.273 -42.445 1.00 50.19 216 MET A CA 1
ATOM 1567 C C . MET A 1 216 ? 39.414 -10.183 -41.656 1.00 50.19 216 MET A C 1
ATOM 1569 O O . MET A 1 216 ? 39.193 -9.274 -40.868 1.00 50.19 216 MET A O 1
ATOM 1573 N N . GLY A 1 217 ? 38.539 -11.158 -41.919 1.00 53.44 217 GLY A N 1
ATOM 1574 C CA . GLY A 1 217 ? 37.684 -11.804 -40.920 1.00 53.44 217 GLY A CA 1
ATOM 1575 C C . GLY A 1 217 ? 36.806 -10.920 -40.039 1.00 53.44 217 GLY A C 1
ATOM 1576 O O . GLY A 1 217 ? 36.843 -11.068 -38.820 1.00 53.44 217 GLY A O 1
ATOM 1577 N N . ALA A 1 218 ? 35.948 -10.081 -40.618 1.00 55.19 218 ALA A N 1
ATOM 1578 C CA . ALA A 1 218 ? 34.746 -9.673 -39.900 1.00 55.19 218 ALA A CA 1
ATOM 1579 C C . ALA A 1 218 ? 33.848 -10.916 -39.758 1.00 55.19 218 ALA A C 1
ATOM 1581 O O . ALA A 1 218 ? 33.129 -11.276 -40.689 1.00 55.19 218 ALA A O 1
ATOM 1582 N N . MET A 1 219 ? 33.937 -11.616 -38.621 1.00 57.38 219 MET A N 1
ATOM 1583 C CA . MET A 1 219 ? 32.956 -12.631 -38.224 1.00 57.38 219 MET A CA 1
ATOM 1584 C C . MET A 1 219 ? 31.625 -11.917 -37.975 1.00 57.38 219 MET A C 1
ATOM 1586 O O . MET A 1 219 ? 31.301 -11.542 -36.850 1.00 57.38 219 MET A O 1
ATOM 1590 N N . GLY A 1 220 ? 30.892 -11.647 -39.054 1.00 64.44 220 GLY A N 1
ATOM 1591 C CA . GLY A 1 220 ? 29.526 -11.158 -38.975 1.00 64.44 220 GLY A CA 1
ATOM 1592 C C . GLY A 1 220 ? 28.681 -12.173 -38.216 1.00 64.44 220 GLY A C 1
ATOM 1593 O O . GLY A 1 220 ? 28.805 -13.377 -38.442 1.00 64.44 220 GLY A O 1
ATOM 1594 N N . MET A 1 221 ? 27.833 -11.690 -37.307 1.00 73.62 221 MET A N 1
ATOM 1595 C CA . MET A 1 221 ? 26.710 -12.497 -36.843 1.00 73.62 221 MET A CA 1
ATOM 1596 C C . MET A 1 221 ? 25.919 -12.940 -38.072 1.00 73.62 221 MET A C 1
ATOM 1598 O O . MET A 1 221 ? 25.602 -12.118 -38.931 1.00 73.62 221 MET A O 1
ATOM 1602 N N . ASP A 1 222 ? 25.635 -14.233 -38.164 1.00 84.19 222 ASP A N 1
ATOM 1603 C CA . ASP A 1 222 ? 24.773 -14.750 -39.213 1.00 84.19 222 ASP A CA 1
ATOM 1604 C C . ASP A 1 222 ? 23.348 -14.192 -39.050 1.00 84.19 222 ASP A C 1
ATOM 1606 O O . ASP A 1 222 ? 22.891 -13.882 -37.945 1.00 84.19 222 ASP A O 1
ATOM 1610 N N . ASP A 1 223 ? 22.614 -14.071 -40.158 1.00 85.12 223 ASP A N 1
ATOM 1611 C CA . ASP A 1 223 ? 21.221 -13.599 -40.142 1.00 85.12 223 ASP A CA 1
ATOM 1612 C C . ASP A 1 223 ? 20.337 -14.440 -39.196 1.00 85.12 223 ASP A C 1
ATOM 1614 O O . ASP A 1 223 ? 19.353 -13.947 -38.638 1.00 85.12 223 ASP A O 1
ATOM 1618 N N . SER A 1 224 ? 20.727 -15.700 -38.962 1.00 88.12 224 SER A N 1
ATOM 1619 C CA . SER A 1 224 ? 20.107 -16.616 -38.001 1.00 88.12 224 SER A CA 1
ATOM 1620 C C . SER A 1 224 ? 20.215 -16.113 -36.554 1.00 88.12 224 SER A C 1
ATOM 1622 O O . SER A 1 224 ? 19.206 -16.062 -35.846 1.00 88.12 224 SER A O 1
ATOM 1624 N N . SER A 1 225 ? 21.394 -15.658 -36.113 1.00 88.38 225 SER A N 1
ATOM 1625 C CA . SER A 1 225 ? 21.588 -15.084 -34.774 1.00 88.38 225 SER A CA 1
ATOM 1626 C C . SER A 1 225 ? 20.768 -13.809 -34.574 1.00 88.38 225 SER A C 1
ATOM 1628 O O . SER A 1 225 ? 20.165 -13.614 -33.515 1.00 88.38 225 SER A O 1
ATOM 1630 N N . VAL A 1 226 ? 20.673 -12.957 -35.601 1.00 88.50 226 VAL A N 1
ATOM 1631 C CA . VAL A 1 226 ? 19.857 -11.731 -35.552 1.00 88.50 226 VAL A CA 1
ATOM 1632 C C . VAL A 1 226 ? 18.365 -12.063 -35.471 1.00 88.50 226 VAL A C 1
ATOM 1634 O O . VAL A 1 226 ? 17.632 -11.456 -34.683 1.00 88.50 226 VAL A O 1
ATOM 1637 N N . ALA A 1 227 ? 17.903 -13.055 -36.237 1.00 90.50 227 ALA A N 1
ATOM 1638 C CA . ALA A 1 227 ? 16.529 -13.545 -36.163 1.00 90.50 227 ALA A CA 1
ATOM 1639 C C . ALA A 1 227 ? 16.204 -14.135 -34.780 1.00 90.50 227 ALA A C 1
ATOM 1641 O O . ALA A 1 227 ? 15.131 -13.863 -34.233 1.00 90.50 227 ALA A O 1
ATOM 1642 N N . MET A 1 228 ? 17.139 -14.876 -34.175 1.00 92.00 228 MET A N 1
ATOM 1643 C CA . MET A 1 228 ? 16.985 -15.420 -32.824 1.00 92.00 228 MET A CA 1
ATOM 1644 C C . MET A 1 228 ? 16.872 -14.309 -31.772 1.00 92.00 228 MET A C 1
ATOM 1646 O O . MET A 1 228 ? 15.974 -14.365 -30.933 1.00 92.00 228 MET A O 1
ATOM 1650 N N . LEU A 1 229 ? 17.717 -13.273 -31.842 1.00 88.94 229 LEU A N 1
ATOM 1651 C CA . LEU A 1 229 ? 17.648 -12.115 -30.940 1.00 88.94 229 LEU A CA 1
ATOM 1652 C C . LEU A 1 229 ? 16.323 -11.355 -31.074 1.00 88.94 229 LEU A C 1
ATOM 1654 O O . LEU A 1 229 ? 15.710 -11.015 -30.061 1.00 88.94 229 LEU A O 1
ATOM 1658 N N . ARG A 1 230 ? 15.830 -11.139 -32.303 1.00 90.62 230 ARG A N 1
ATOM 1659 C CA . ARG A 1 230 ? 14.510 -10.523 -32.528 1.00 90.62 230 ARG A CA 1
ATOM 1660 C C . ARG A 1 230 ? 13.383 -11.360 -31.934 1.00 90.62 230 ARG A C 1
ATOM 1662 O O . ARG A 1 230 ? 12.506 -10.803 -31.280 1.00 90.62 230 ARG A O 1
ATOM 1669 N N . ASN A 1 231 ? 13.420 -12.678 -32.116 1.00 94.12 231 ASN A N 1
ATOM 1670 C CA . ASN A 1 231 ? 12.415 -13.578 -31.552 1.00 94.12 231 ASN A CA 1
ATOM 1671 C C . ASN A 1 231 ? 12.462 -13.571 -30.010 1.00 94.12 231 ASN A C 1
ATOM 1673 O O . ASN A 1 231 ? 11.434 -13.436 -29.352 1.00 94.12 231 ASN A O 1
ATOM 1677 N N . GLN A 1 232 ? 13.659 -13.598 -29.412 1.00 91.38 232 GLN A N 1
ATOM 1678 C CA . GLN A 1 232 ? 13.819 -13.454 -27.961 1.00 91.38 232 GLN A CA 1
ATOM 1679 C C . GLN A 1 232 ? 13.272 -12.120 -27.440 1.00 91.38 232 GLN A C 1
ATOM 1681 O O . GLN A 1 232 ? 12.606 -12.106 -26.405 1.00 91.38 232 GLN A O 1
ATOM 1686 N N . HIS A 1 233 ? 13.519 -11.015 -28.149 1.00 90.38 233 HIS A N 1
ATOM 1687 C CA . HIS A 1 233 ? 12.975 -9.707 -27.787 1.00 90.38 233 HIS A CA 1
ATOM 1688 C C . HIS A 1 233 ? 11.441 -9.690 -27.878 1.00 90.38 233 HIS A C 1
ATOM 1690 O O . HIS A 1 233 ? 10.778 -9.252 -26.941 1.00 90.38 233 HIS A O 1
ATOM 1696 N N . GLN A 1 234 ? 10.862 -10.246 -28.948 1.00 93.81 234 GLN A N 1
ATOM 1697 C CA . GLN A 1 234 ? 9.408 -10.372 -29.098 1.00 93.81 234 GLN A CA 1
ATOM 1698 C C . GLN A 1 234 ? 8.778 -11.210 -27.977 1.00 93.81 234 GLN A C 1
ATOM 1700 O O . GLN A 1 234 ? 7.779 -10.793 -27.393 1.00 93.81 234 GLN A O 1
ATOM 1705 N N . MET A 1 235 ? 9.378 -12.350 -27.620 1.00 90.38 235 MET A N 1
ATOM 1706 C CA . MET A 1 235 ? 8.916 -13.165 -26.491 1.00 90.38 235 MET A CA 1
ATOM 1707 C C . MET A 1 235 ? 9.002 -12.412 -25.158 1.00 90.38 235 MET A C 1
ATOM 1709 O O . MET A 1 235 ? 8.063 -12.478 -24.365 1.00 90.38 235 MET A O 1
ATOM 1713 N N . ALA A 1 236 ? 10.088 -11.670 -24.915 1.00 85.19 236 ALA A N 1
ATOM 1714 C CA . ALA A 1 236 ? 10.226 -10.847 -23.714 1.00 85.19 236 ALA A CA 1
ATOM 1715 C C . ALA A 1 236 ? 9.137 -9.762 -23.648 1.00 85.19 236 ALA A C 1
ATOM 1717 O O . ALA A 1 236 ? 8.515 -9.581 -22.605 1.00 85.19 236 ALA A O 1
ATOM 1718 N N . MET A 1 237 ? 8.839 -9.094 -24.766 1.00 88.00 237 MET A N 1
ATOM 1719 C CA . MET A 1 237 ? 7.774 -8.089 -24.840 1.00 88.00 237 MET A CA 1
ATOM 1720 C C . MET A 1 237 ? 6.383 -8.682 -24.587 1.00 88.00 237 MET A C 1
ATOM 1722 O O . MET A 1 237 ? 5.610 -8.098 -23.828 1.00 88.00 237 MET A O 1
ATOM 1726 N N . MET A 1 238 ? 6.073 -9.859 -25.145 1.00 92.62 238 MET A N 1
ATOM 1727 C CA . MET A 1 238 ? 4.814 -10.555 -24.841 1.00 92.62 238 MET A CA 1
ATOM 1728 C C . MET A 1 238 ? 4.703 -10.882 -23.350 1.00 92.62 238 MET A C 1
ATOM 1730 O O . MET A 1 238 ? 3.669 -10.615 -22.741 1.00 92.62 238 MET A O 1
ATOM 1734 N N . ARG A 1 239 ? 5.788 -11.373 -22.741 1.00 89.00 239 ARG A N 1
ATOM 1735 C CA . ARG A 1 239 ? 5.822 -11.681 -21.309 1.00 89.00 239 ARG A CA 1
ATOM 1736 C C . ARG A 1 239 ? 5.659 -10.437 -20.435 1.00 89.00 239 ARG A C 1
ATOM 1738 O O . ARG A 1 239 ? 4.956 -10.498 -19.433 1.00 89.00 239 ARG A O 1
ATOM 1745 N N . VAL A 1 240 ? 6.249 -9.302 -20.820 1.00 86.69 240 VAL A N 1
ATOM 1746 C CA . VAL A 1 240 ? 6.017 -8.006 -20.156 1.00 86.69 240 VAL A CA 1
ATOM 1747 C C . VAL A 1 240 ? 4.536 -7.628 -20.228 1.00 86.69 240 VAL A C 1
ATOM 1749 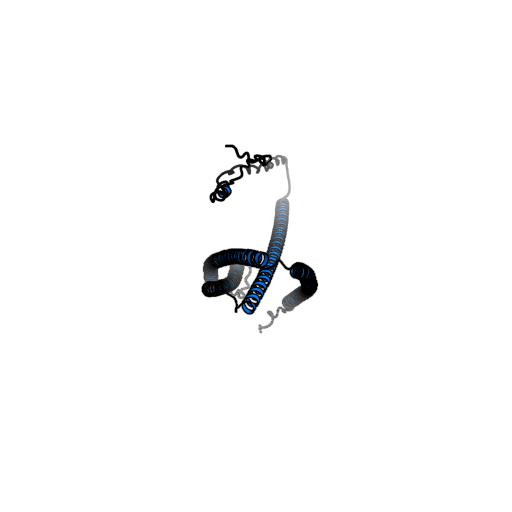O O . VAL A 1 240 ? 3.954 -7.300 -19.199 1.00 86.69 240 VAL A O 1
ATOM 1752 N N . SER A 1 241 ? 3.901 -7.732 -21.399 1.00 92.00 241 SER A N 1
ATOM 1753 C CA . SER A 1 241 ? 2.469 -7.431 -21.549 1.00 92.00 241 SER A CA 1
ATOM 1754 C C . SER A 1 241 ? 1.567 -8.364 -20.731 1.00 92.00 241 SER A C 1
ATOM 1756 O O . SER A 1 241 ? 0.568 -7.916 -20.171 1.00 92.00 241 SER A O 1
ATOM 1758 N N . GLU A 1 242 ? 1.895 -9.655 -20.643 1.00 91.56 242 GLU A N 1
ATOM 1759 C CA . GLU A 1 242 ? 1.186 -10.604 -19.774 1.00 91.56 242 GLU A CA 1
ATOM 1760 C C . GLU A 1 242 ? 1.339 -10.231 -18.297 1.00 91.56 242 GLU A C 1
ATOM 1762 O O . GLU A 1 242 ? 0.336 -10.145 -17.587 1.00 91.56 242 GLU A O 1
ATOM 1767 N N . LEU A 1 243 ? 2.565 -9.926 -17.860 1.00 82.75 243 LEU A N 1
ATOM 1768 C CA . LEU A 1 243 ? 2.848 -9.512 -16.487 1.00 82.75 243 LEU A CA 1
ATOM 1769 C C . LEU A 1 243 ? 2.133 -8.204 -16.117 1.00 82.75 243 LEU A C 1
ATOM 1771 O O . LEU A 1 243 ? 1.608 -8.088 -15.011 1.00 82.75 243 LEU A O 1
ATOM 1775 N N . GLU A 1 244 ? 2.047 -7.237 -17.034 1.00 87.88 244 GLU A N 1
ATOM 1776 C CA . GLU A 1 244 ? 1.288 -5.995 -16.828 1.00 87.88 244 GLU A CA 1
ATOM 1777 C C . GLU A 1 244 ? -0.209 -6.260 -16.637 1.00 87.88 244 GLU A C 1
ATOM 1779 O O . GLU A 1 244 ? -0.822 -5.679 -15.739 1.00 87.88 244 GLU A O 1
ATOM 1784 N N . ARG A 1 245 ? -0.795 -7.180 -17.416 1.00 92.94 245 ARG A N 1
ATOM 1785 C CA . ARG A 1 245 ? -2.197 -7.591 -17.233 1.00 92.94 245 ARG A CA 1
ATOM 1786 C C . ARG A 1 245 ? -2.410 -8.276 -15.887 1.00 92.94 245 ARG A C 1
ATOM 1788 O O . ARG A 1 245 ? -3.346 -7.910 -15.180 1.00 92.94 245 ARG A O 1
ATOM 1795 N N . THR A 1 246 ? -1.542 -9.217 -15.509 1.00 88.00 246 THR A N 1
ATOM 1796 C CA . THR A 1 246 ? -1.651 -9.901 -14.210 1.00 88.00 246 THR A CA 1
ATOM 1797 C C . THR A 1 246 ? -1.451 -8.943 -13.041 1.00 88.00 246 THR A C 1
ATOM 1799 O O . THR A 1 246 ? -2.164 -9.040 -12.050 1.00 88.00 246 THR A O 1
ATOM 1802 N N . ASN A 1 247 ? -0.539 -7.975 -13.162 1.00 80.75 247 ASN A N 1
ATOM 1803 C CA . ASN A 1 247 ? -0.311 -6.950 -12.146 1.00 80.75 247 ASN A CA 1
ATOM 1804 C C . ASN A 1 247 ? -1.556 -6.059 -11.986 1.00 80.75 247 ASN A C 1
ATOM 1806 O O . ASN A 1 247 ? -2.010 -5.821 -10.871 1.00 80.75 247 ASN A O 1
ATOM 1810 N N . ALA A 1 248 ? -2.181 -5.643 -13.094 1.00 87.75 248 ALA A N 1
ATOM 1811 C CA . ALA A 1 248 ? -3.434 -4.888 -13.056 1.00 87.75 248 ALA A CA 1
ATOM 1812 C C . ALA A 1 248 ? -4.594 -5.690 -12.435 1.00 87.75 248 ALA A C 1
ATOM 1814 O O . ALA A 1 248 ? -5.405 -5.136 -11.694 1.00 87.75 248 ALA A O 1
ATOM 1815 N N . GLU A 1 249 ? -4.685 -6.993 -12.709 1.00 92.69 249 GLU A N 1
ATOM 1816 C CA . GLU A 1 249 ? -5.681 -7.872 -12.092 1.00 92.69 249 GLU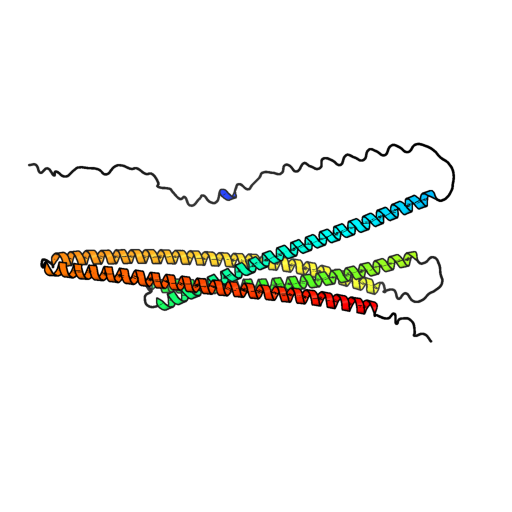 A CA 1
ATOM 1817 C C . GLU A 1 249 ? -5.434 -8.060 -10.589 1.00 92.69 249 GLU A C 1
ATOM 1819 O O . GLU A 1 249 ? -6.368 -7.944 -9.794 1.00 92.69 249 GLU A O 1
ATOM 1824 N N . LEU A 1 250 ? -4.183 -8.289 -10.179 1.00 81.00 250 LEU A N 1
ATOM 1825 C CA . LEU A 1 250 ? -3.805 -8.377 -8.769 1.00 81.00 250 LEU A CA 1
ATOM 1826 C C . LEU A 1 250 ? -4.078 -7.066 -8.034 1.00 81.00 250 LEU A C 1
ATOM 1828 O O . LEU A 1 250 ? -4.609 -7.109 -6.930 1.00 81.00 250 LEU A O 1
ATOM 1832 N N . GLN A 1 251 ? -3.811 -5.915 -8.654 1.00 85.38 251 GLN A N 1
ATOM 1833 C CA . GLN A 1 251 ? -4.147 -4.615 -8.076 1.00 85.38 251 GLN A CA 1
ATOM 1834 C C . GLN A 1 251 ? -5.657 -4.493 -7.827 1.00 85.38 251 GLN A C 1
ATOM 1836 O O . GLN A 1 251 ? -6.061 -4.181 -6.712 1.00 85.38 251 GLN A O 1
ATOM 1841 N N . ARG A 1 252 ? -6.505 -4.866 -8.798 1.00 91.62 252 ARG A N 1
ATOM 1842 C CA . ARG A 1 252 ? -7.969 -4.903 -8.596 1.00 91.62 252 ARG A CA 1
ATOM 1843 C C . ARG A 1 252 ? -8.384 -5.859 -7.476 1.00 91.62 252 ARG A C 1
ATOM 1845 O O . ARG A 1 252 ? -9.336 -5.580 -6.751 1.00 91.62 252 ARG A O 1
ATOM 1852 N N . ARG A 1 253 ? -7.695 -6.998 -7.330 1.00 87.50 253 ARG A N 1
ATOM 1853 C CA . ARG A 1 253 ? -7.935 -7.946 -6.228 1.00 87.50 253 ARG A CA 1
ATOM 1854 C C . ARG A 1 253 ? -7.536 -7.355 -4.876 1.00 87.50 253 ARG A C 1
ATOM 1856 O O . ARG A 1 253 ? -8.265 -7.590 -3.916 1.00 87.50 253 ARG A O 1
ATOM 1863 N N . VAL A 1 254 ? -6.432 -6.604 -4.797 1.00 84.38 254 VAL A N 1
ATOM 1864 C CA . VAL A 1 254 ? -6.029 -5.866 -3.587 1.00 84.38 254 VAL A CA 1
ATOM 1865 C C . VAL A 1 254 ? -7.089 -4.836 -3.228 1.00 84.38 254 VAL A C 1
ATOM 1867 O O . VAL A 1 254 ? -7.558 -4.851 -2.095 1.00 84.38 254 VAL A O 1
ATOM 1870 N N . ASP A 1 255 ? -7.512 -4.009 -4.183 1.00 86.25 255 ASP A N 1
ATOM 1871 C CA . ASP A 1 255 ? -8.509 -2.961 -3.944 1.00 86.25 255 ASP A CA 1
ATOM 1872 C C . ASP A 1 255 ? -9.833 -3.581 -3.451 1.00 86.25 255 ASP A C 1
ATOM 1874 O O . ASP A 1 255 ? -10.345 -3.223 -2.395 1.00 86.25 255 ASP A O 1
ATOM 1878 N N . SER A 1 256 ? -10.312 -4.640 -4.117 1.00 90.06 256 SER A N 1
ATOM 1879 C CA . SER A 1 256 ? -11.515 -5.377 -3.698 1.00 90.06 256 SER A CA 1
ATOM 1880 C C . SER A 1 256 ? -11.377 -6.086 -2.339 1.00 90.06 256 SER A C 1
ATOM 1882 O O . SER A 1 256 ? -12.369 -6.281 -1.632 1.00 90.06 256 SER A O 1
ATOM 1884 N N . ALA A 1 257 ? -10.180 -6.547 -1.968 1.00 78.31 257 ALA A N 1
ATOM 1885 C CA . ALA A 1 257 ? -9.931 -7.120 -0.645 1.00 78.31 257 ALA A CA 1
ATOM 1886 C C . ALA A 1 257 ? -9.880 -6.031 0.439 1.00 78.31 257 ALA A C 1
ATOM 1888 O O . ALA A 1 257 ? -10.402 -6.239 1.533 1.00 78.31 257 ALA A O 1
ATOM 1889 N N . ALA A 1 258 ? -9.304 -4.868 0.127 1.00 78.88 258 ALA A N 1
ATOM 1890 C CA . ALA A 1 258 ? -9.261 -3.717 1.018 1.00 78.88 258 ALA A CA 1
ATOM 1891 C C . ALA A 1 258 ? -10.667 -3.164 1.292 1.00 78.88 258 ALA A C 1
ATOM 1893 O O . ALA A 1 258 ? -10.990 -2.889 2.447 1.00 78.88 258 ALA A O 1
ATOM 1894 N N . ASP A 1 259 ? -11.521 -3.078 0.269 1.00 87.75 259 ASP A N 1
ATOM 1895 C CA . ASP A 1 259 ? -12.924 -2.674 0.419 1.00 87.75 259 ASP A CA 1
ATOM 1896 C C . ASP A 1 259 ? -13.680 -3.623 1.356 1.00 87.75 259 ASP A C 1
ATOM 1898 O O . ASP A 1 259 ? -14.262 -3.179 2.343 1.00 87.75 259 ASP A O 1
ATOM 1902 N N . ARG A 1 260 ? -13.569 -4.943 1.139 1.00 84.38 260 ARG A N 1
ATOM 1903 C CA . ARG A 1 260 ? -14.182 -5.953 2.024 1.00 84.38 260 ARG A CA 1
ATOM 1904 C C . ARG A 1 260 ? -13.701 -5.840 3.469 1.00 84.38 260 ARG A C 1
ATOM 1906 O O . ARG A 1 260 ? -14.509 -5.888 4.391 1.00 84.38 260 ARG A O 1
ATOM 1913 N N . PHE A 1 261 ? -12.399 -5.654 3.673 1.00 80.50 261 PHE A N 1
ATOM 1914 C CA . PHE A 1 261 ? -11.840 -5.447 5.008 1.00 80.50 261 PHE A CA 1
ATOM 1915 C C . PHE A 1 261 ? -12.389 -4.175 5.674 1.00 80.50 261 PHE A C 1
ATOM 1917 O O . PHE A 1 261 ? -12.684 -4.173 6.871 1.00 80.50 261 PHE A O 1
ATOM 1924 N N . ASN A 1 262 ? -12.540 -3.087 4.916 1.00 81.44 262 ASN A N 1
ATOM 1925 C CA . ASN A 1 262 ? -13.096 -1.836 5.425 1.00 81.44 262 ASN A CA 1
ATOM 1926 C C . ASN A 1 262 ? -14.586 -1.959 5.767 1.00 81.44 262 ASN A C 1
ATOM 1928 O O . ASN A 1 262 ? -15.000 -1.432 6.803 1.00 81.44 262 ASN A O 1
ATOM 1932 N N . ASP A 1 263 ? -15.359 -2.681 4.958 1.00 85.88 263 ASP A N 1
ATOM 1933 C CA . ASP A 1 263 ? -16.771 -2.967 5.219 1.00 85.88 263 ASP A CA 1
ATOM 1934 C C . ASP A 1 263 ? -16.941 -3.795 6.502 1.00 85.88 263 ASP A C 1
ATOM 1936 O O . ASP A 1 263 ? -17.675 -3.391 7.407 1.00 85.88 263 ASP A O 1
ATOM 1940 N N . GLU A 1 264 ? -16.182 -4.886 6.656 1.00 81.44 264 GLU A N 1
ATOM 1941 C CA . GLU A 1 264 ? -16.195 -5.711 7.875 1.00 81.44 264 GLU A CA 1
ATOM 1942 C C . GLU A 1 264 ? -15.782 -4.906 9.117 1.00 81.44 264 GLU A C 1
ATOM 1944 O O . GLU A 1 264 ? -16.395 -5.009 10.185 1.00 81.44 264 GLU A O 1
ATOM 1949 N N . LYS A 1 265 ? -14.766 -4.045 8.985 1.00 82.69 265 LYS A N 1
ATOM 1950 C CA . LYS A 1 265 ? -14.337 -3.132 10.052 1.00 82.69 265 LYS A CA 1
ATOM 1951 C C . LYS A 1 265 ? -15.434 -2.128 10.417 1.00 82.69 265 LYS A C 1
ATOM 1953 O O . LYS A 1 265 ? -15.596 -1.803 11.596 1.00 82.69 265 LYS A O 1
ATOM 1958 N N . ALA A 1 266 ? -16.162 -1.604 9.433 1.00 84.56 266 ALA A N 1
ATOM 1959 C CA . ALA A 1 266 ? -17.267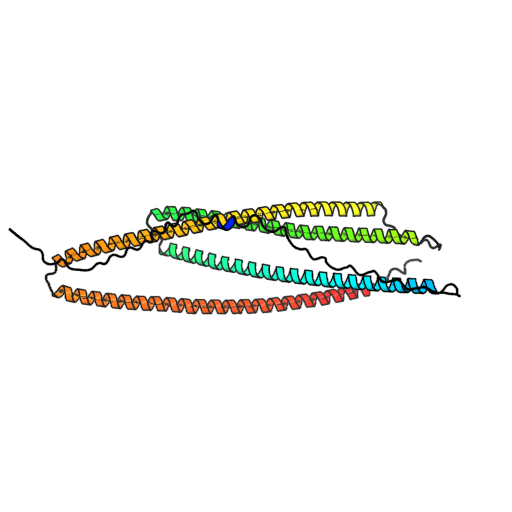 -0.681 9.661 1.00 84.56 266 ALA A CA 1
ATOM 1960 C C . ALA A 1 266 ? -18.432 -1.372 10.383 1.00 84.56 266 ALA A C 1
ATOM 1962 O O . ALA A 1 266 ? -18.988 -0.799 11.323 1.00 84.56 266 ALA A O 1
ATOM 1963 N N . ASP A 1 267 ? -18.756 -2.609 10.011 1.00 83.56 267 ASP A N 1
ATOM 1964 C CA . ASP A 1 267 ? -19.798 -3.394 10.671 1.00 83.56 267 ASP A CA 1
ATOM 1965 C C . ASP A 1 267 ? -19.431 -3.749 12.113 1.00 83.56 267 ASP A C 1
ATOM 1967 O O . ASP A 1 267 ? -20.250 -3.559 13.014 1.00 83.56 267 ASP A O 1
ATOM 1971 N N . LEU A 1 268 ? -18.179 -4.137 12.371 1.00 79.06 268 LEU A N 1
ATOM 1972 C CA . LEU A 1 268 ? -17.666 -4.321 13.732 1.00 79.06 268 LEU A CA 1
ATOM 1973 C C . LEU A 1 268 ? -17.815 -3.053 14.581 1.00 79.06 268 LEU A C 1
ATOM 1975 O O . LEU A 1 268 ? -18.293 -3.118 15.712 1.00 79.06 268 LEU A O 1
ATOM 1979 N N . ARG A 1 269 ? -17.473 -1.879 14.035 1.00 81.44 269 ARG A N 1
ATOM 1980 C CA . ARG A 1 269 ? -17.660 -0.599 14.739 1.00 81.44 269 ARG A CA 1
ATOM 1981 C C . ARG A 1 269 ? -19.126 -0.329 15.061 1.00 81.44 269 ARG A C 1
ATOM 1983 O O . ARG A 1 269 ? -19.431 0.057 16.185 1.00 81.44 269 ARG A O 1
ATOM 1990 N N . ARG A 1 270 ? -20.039 -0.565 14.111 1.00 88.69 270 ARG A N 1
ATOM 1991 C CA . ARG A 1 270 ? -21.486 -0.411 14.342 1.00 88.69 270 ARG A CA 1
ATOM 1992 C C . ARG A 1 270 ? -21.969 -1.328 15.463 1.00 88.69 270 ARG A C 1
ATOM 1994 O O . ARG A 1 270 ? -22.752 -0.884 16.299 1.00 88.69 270 ARG A O 1
ATOM 2001 N N . GLN A 1 271 ? -21.504 -2.575 15.498 1.00 79.50 271 GLN A N 1
ATOM 2002 C CA . GLN A 1 271 ? -21.882 -3.524 16.544 1.00 79.50 271 GLN A CA 1
ATOM 2003 C C . GLN A 1 271 ? -21.334 -3.136 17.916 1.00 79.50 271 GLN A C 1
ATOM 2005 O O . GLN A 1 271 ? -22.082 -3.195 18.890 1.00 79.50 271 GLN A O 1
ATOM 2010 N N . ILE A 1 272 ? -20.085 -2.668 17.993 1.00 76.38 272 ILE A N 1
ATOM 2011 C CA . ILE A 1 272 ? -19.501 -2.138 19.235 1.00 76.38 272 ILE A CA 1
ATOM 2012 C C . ILE A 1 272 ? -20.339 -0.965 19.749 1.00 76.38 272 ILE A C 1
ATOM 2014 O O . ILE A 1 272 ? -20.804 -1.005 20.884 1.00 76.38 272 ILE A O 1
ATOM 2018 N N . THR A 1 273 ? -20.643 0.020 18.899 1.00 85.00 273 THR A N 1
ATOM 2019 C CA . THR A 1 273 ? -21.477 1.166 19.291 1.00 85.00 273 THR A CA 1
ATOM 2020 C C . THR A 1 273 ? -22.880 0.741 19.738 1.00 85.00 273 THR A C 1
ATOM 2022 O O . THR A 1 273 ? -23.423 1.290 20.694 1.00 85.00 273 THR A O 1
ATOM 2025 N N . GLN A 1 274 ? -23.495 -0.247 19.081 1.00 84.06 274 GLN A N 1
ATOM 2026 C CA . GLN A 1 274 ? -24.792 -0.778 19.515 1.00 84.06 274 GLN A CA 1
ATOM 2027 C C . GLN A 1 274 ? -24.704 -1.498 20.865 1.00 84.06 274 GLN A C 1
ATOM 2029 O O . GLN A 1 274 ? -25.615 -1.359 21.683 1.00 84.06 274 GLN A O 1
ATOM 2034 N N . ALA A 1 275 ? -23.633 -2.255 21.107 1.00 75.12 275 ALA A N 1
ATOM 2035 C CA . ALA A 1 275 ? -23.397 -2.927 22.379 1.00 75.12 275 ALA A CA 1
ATOM 2036 C C . ALA A 1 275 ? -23.187 -1.916 23.516 1.00 75.12 275 ALA A C 1
ATOM 2038 O O . ALA A 1 275 ? -23.806 -2.058 24.567 1.00 75.12 275 ALA A O 1
ATOM 2039 N N . GLU A 1 276 ? -22.413 -0.853 23.282 1.00 77.88 276 GLU A N 1
ATOM 2040 C CA . GLU A 1 276 ? -22.218 0.253 24.230 1.00 77.88 276 GLU A CA 1
ATOM 2041 C C . GLU A 1 276 ? -23.544 0.942 24.574 1.00 77.88 276 GLU A C 1
ATOM 2043 O O . GLU A 1 276 ? -23.868 1.121 25.745 1.00 77.88 276 GLU A O 1
ATOM 2048 N N . GLN A 1 277 ? -24.368 1.257 23.569 1.00 86.69 277 GLN A N 1
ATOM 2049 C CA . GLN A 1 277 ? -25.687 1.856 23.801 1.00 86.69 277 GLN A CA 1
ATOM 2050 C C . GLN A 1 277 ? -26.628 0.939 24.591 1.00 86.69 277 GLN A C 1
ATOM 2052 O O . GLN A 1 277 ? -27.442 1.427 25.374 1.00 86.69 277 GLN A O 1
ATOM 2057 N N . ARG A 1 278 ? -26.561 -0.382 24.378 1.00 81.25 278 ARG A N 1
ATOM 2058 C CA . ARG A 1 278 ? -27.342 -1.348 25.167 1.00 81.25 278 ARG A CA 1
ATOM 2059 C C . ARG A 1 278 ? -26.850 -1.404 26.611 1.00 81.25 278 ARG A C 1
ATOM 2061 O O . ARG A 1 278 ? -27.678 -1.319 27.513 1.00 81.25 278 ARG A O 1
ATOM 2068 N N . ALA A 1 279 ? -25.535 -1.470 26.820 1.00 74.69 279 ALA A N 1
ATOM 2069 C CA . ALA A 1 279 ? -24.931 -1.475 28.149 1.00 74.69 279 ALA A CA 1
ATOM 2070 C C . ALA A 1 279 ? -25.271 -0.200 28.940 1.00 74.69 279 ALA A C 1
ATOM 2072 O O . ALA A 1 279 ? -25.620 -0.285 30.116 1.00 74.69 279 ALA A O 1
ATOM 2073 N N . GLU A 1 280 ? -25.255 0.969 28.292 1.00 82.75 280 GLU A N 1
ATOM 2074 C CA . GLU A 1 280 ? -25.627 2.233 28.938 1.00 82.75 280 GLU A CA 1
ATOM 2075 C C . GLU A 1 280 ? -27.109 2.250 29.336 1.00 82.75 280 GLU A C 1
ATOM 2077 O O . GLU A 1 280 ? -27.436 2.579 30.474 1.00 82.75 280 GLU A O 1
ATOM 2082 N N . ARG A 1 281 ? -28.018 1.793 28.461 1.00 88.31 281 ARG A N 1
ATOM 2083 C CA . ARG A 1 281 ? -29.449 1.675 28.802 1.00 88.31 281 ARG A CA 1
ATOM 2084 C C . ARG A 1 281 ? -29.697 0.709 29.957 1.00 88.31 281 ARG A C 1
ATOM 2086 O O . ARG A 1 281 ? -30.550 0.973 30.800 1.00 88.31 281 ARG A O 1
ATOM 2093 N N . GLU A 1 282 ? -28.978 -0.409 30.008 1.00 80.31 282 GLU A N 1
ATOM 2094 C CA . GLU A 1 282 ? -29.064 -1.346 31.132 1.00 80.31 282 GLU A CA 1
ATOM 2095 C C . GLU A 1 282 ? -28.535 -0.726 32.428 1.00 80.31 282 GLU A C 1
ATOM 2097 O O . GLU A 1 282 ? -29.140 -0.906 33.486 1.00 80.31 282 GLU A O 1
ATOM 2102 N N . ARG A 1 283 ? -27.444 0.044 32.356 1.00 79.88 283 ARG A N 1
ATOM 2103 C CA . ARG A 1 283 ? -26.895 0.779 33.498 1.00 79.88 283 ARG A CA 1
ATOM 2104 C C . ARG A 1 283 ? -27.882 1.824 34.016 1.00 79.88 283 ARG A C 1
ATOM 2106 O O . ARG A 1 283 ? -28.134 1.869 35.219 1.00 79.88 283 ARG A O 1
ATOM 2113 N N . GLU A 1 284 ? -28.486 2.609 33.128 1.00 87.56 284 GLU A N 1
ATOM 2114 C CA . GLU A 1 284 ? -29.542 3.569 33.469 1.00 87.56 284 GLU A CA 1
ATOM 2115 C C . GLU A 1 284 ? -30.762 2.871 34.087 1.00 87.56 284 GLU A C 1
ATOM 2117 O O . GLU A 1 284 ? -31.287 3.324 35.107 1.00 87.56 284 GLU A O 1
ATOM 2122 N N . ALA A 1 285 ? -31.184 1.730 33.531 1.00 86.00 285 ALA A N 1
ATOM 2123 C CA . ALA A 1 285 ? -32.287 0.940 34.071 1.00 86.00 285 ALA A CA 1
ATOM 2124 C C . ALA A 1 285 ? -31.976 0.394 35.476 1.00 86.00 285 ALA A C 1
ATOM 2126 O O . ALA A 1 285 ? -32.838 0.443 36.354 1.00 86.00 285 ALA A O 1
ATOM 2127 N N . ARG A 1 286 ? -30.742 -0.070 35.723 1.00 78.75 286 ARG A N 1
ATOM 2128 C CA . ARG A 1 286 ? -30.291 -0.512 37.054 1.00 78.75 286 ARG A CA 1
ATOM 2129 C C . ARG A 1 286 ? -30.266 0.638 38.057 1.00 78.75 286 ARG A C 1
ATOM 2131 O O . ARG A 1 286 ? -30.828 0.494 39.138 1.00 78.75 286 ARG A O 1
ATOM 2138 N N . LEU A 1 287 ? -29.709 1.792 37.688 1.00 81.31 287 LEU A N 1
ATOM 2139 C CA . LEU A 1 287 ? -29.714 2.991 38.537 1.00 81.31 287 LEU A CA 1
ATOM 2140 C C . LEU A 1 287 ? -31.146 3.466 38.842 1.00 81.31 287 LEU A C 1
ATOM 2142 O O . LEU A 1 287 ? -31.455 3.877 39.965 1.00 81.31 287 LEU A O 1
ATOM 2146 N N . SER A 1 288 ? -32.052 3.370 37.867 1.00 85.25 288 SER A N 1
ATOM 2147 C CA . SER A 1 288 ? -33.472 3.671 38.062 1.00 85.25 288 SER A CA 1
ATOM 2148 C C . SER A 1 288 ? -34.144 2.677 39.020 1.00 85.25 288 SER A C 1
ATOM 2150 O O . SER A 1 288 ? -34.868 3.092 39.926 1.00 85.25 288 SER A O 1
ATOM 2152 N N . ALA A 1 289 ? -33.858 1.379 38.894 1.00 81.50 289 ALA A N 1
ATOM 2153 C CA . ALA A 1 289 ? -34.385 0.354 39.792 1.00 81.50 289 ALA A CA 1
ATOM 2154 C C . ALA A 1 289 ? -33.847 0.497 41.229 1.00 81.50 289 ALA A C 1
ATOM 2156 O O . ALA A 1 289 ? -34.613 0.419 42.194 1.00 81.50 289 ALA A O 1
ATOM 2157 N N . GLU A 1 290 ? -32.549 0.765 41.387 1.00 79.56 290 GLU A N 1
ATOM 2158 C CA . GLU A 1 290 ? -31.925 0.999 42.691 1.00 79.56 290 GLU A CA 1
ATOM 2159 C C . GLU A 1 290 ? -32.481 2.253 43.363 1.00 79.56 290 GLU A C 1
ATOM 2161 O O . GLU A 1 290 ? -32.883 2.195 44.525 1.00 79.56 290 GLU A O 1
ATOM 2166 N N . SER A 1 291 ? -32.587 3.373 42.641 1.00 77.75 291 SER A N 1
ATOM 2167 C CA . SER A 1 291 ? -33.164 4.607 43.194 1.00 77.75 291 SER A CA 1
ATOM 2168 C C . SER A 1 291 ? -34.623 4.427 43.641 1.00 77.75 291 SER A C 1
ATOM 2170 O O . SER A 1 291 ? -35.007 4.955 44.688 1.00 77.75 291 SER A O 1
ATOM 2172 N N . GLY A 1 292 ? -35.410 3.608 42.933 1.00 75.38 292 GLY A N 1
ATOM 2173 C CA . GLY A 1 292 ? -36.751 3.199 43.365 1.00 75.38 292 GLY A CA 1
ATOM 2174 C C . GLY A 1 292 ? -36.751 2.373 44.659 1.00 75.38 292 GLY A C 1
ATOM 2175 O O . GLY A 1 292 ? -37.556 2.629 45.559 1.00 75.38 292 GLY A O 1
ATOM 2176 N N . SER A 1 293 ? -35.816 1.428 44.796 1.00 73.06 293 SER A N 1
ATOM 2177 C CA . SER A 1 293 ? -35.642 0.619 46.013 1.00 73.06 293 SER A CA 1
ATOM 2178 C C . SER A 1 293 ? -35.232 1.471 47.221 1.00 73.06 293 SER A C 1
ATOM 2180 O O . SER A 1 293 ? -35.832 1.365 48.295 1.00 73.06 293 SER A O 1
ATOM 2182 N N . TYR A 1 294 ? -34.281 2.397 47.045 1.00 68.56 294 TYR A N 1
ATOM 2183 C CA . TYR A 1 294 ? -33.874 3.327 48.102 1.00 68.56 294 TYR A CA 1
ATOM 2184 C C . TYR A 1 294 ? -35.021 4.248 48.537 1.00 68.56 294 TYR A C 1
ATOM 2186 O O . TYR A 1 294 ? -35.180 4.482 49.735 1.00 68.56 294 TYR A O 1
ATOM 2194 N N . ALA A 1 295 ? -35.860 4.721 47.609 1.00 62.75 295 ALA A N 1
ATOM 2195 C CA . ALA A 1 295 ? -37.035 5.528 47.941 1.00 62.75 295 ALA A CA 1
ATOM 2196 C C . ALA A 1 295 ? -38.080 4.736 48.755 1.00 62.75 295 ALA A C 1
ATOM 2198 O O . ALA A 1 295 ? -38.611 5.248 49.743 1.00 62.75 295 ALA A O 1
ATOM 2199 N N . SER A 1 296 ? -38.328 3.472 48.395 1.00 62.62 296 SER A N 1
ATOM 2200 C CA . SER A 1 296 ? -39.236 2.580 49.132 1.00 62.62 296 SER A CA 1
ATOM 2201 C C . SER A 1 296 ? -38.710 2.245 50.536 1.00 62.62 296 SER A C 1
ATOM 2203 O O . SER A 1 296 ? -39.445 2.309 51.527 1.00 62.62 296 SER A O 1
ATOM 2205 N N . ASN A 1 297 ? -37.414 1.953 50.661 1.00 62.19 297 ASN A N 1
ATOM 2206 C CA . ASN A 1 297 ? -36.789 1.673 51.954 1.00 62.19 297 ASN A CA 1
ATOM 2207 C C . ASN A 1 297 ? -36.719 2.923 52.844 1.00 62.19 297 ASN A C 1
ATOM 2209 O O . ASN A 1 297 ? -36.982 2.829 54.043 1.00 62.19 297 ASN A O 1
ATOM 2213 N N . ALA A 1 298 ? -36.463 4.105 52.273 1.00 59.16 298 ALA A N 1
ATOM 2214 C CA . ALA A 1 298 ? -36.507 5.370 53.003 1.00 59.16 298 ALA A CA 1
ATOM 2215 C C . ALA A 1 298 ? -37.913 5.671 53.549 1.00 59.16 298 ALA A C 1
ATOM 2217 O O . ALA A 1 298 ? -38.040 6.063 54.708 1.00 59.16 298 ALA A O 1
ATOM 2218 N N . ALA A 1 299 ? -38.975 5.427 52.772 1.00 59.25 299 ALA A N 1
ATOM 2219 C CA . ALA A 1 299 ? -40.355 5.588 53.242 1.00 59.25 299 ALA A CA 1
ATOM 2220 C C . ALA A 1 299 ? -40.688 4.645 54.415 1.00 59.25 299 ALA A C 1
ATOM 2222 O O . ALA A 1 299 ? -41.360 5.043 55.368 1.00 59.25 299 ALA A O 1
ATOM 2223 N N . THR A 1 300 ? -40.157 3.421 54.385 1.00 58.41 300 THR A N 1
ATOM 2224 C CA . THR A 1 300 ? -40.356 2.423 55.447 1.00 58.41 300 THR A CA 1
ATOM 2225 C C . THR A 1 300 ? -39.582 2.787 56.724 1.00 58.41 300 THR A C 1
ATOM 2227 O O . THR A 1 300 ? -40.112 2.669 57.828 1.00 58.41 300 THR A O 1
ATOM 2230 N N . LEU A 1 301 ? -38.359 3.317 56.596 1.00 52.91 301 LEU A N 1
ATOM 2231 C CA . LEU A 1 301 ? -37.555 3.801 57.727 1.00 52.91 301 LEU A CA 1
ATOM 2232 C C . LEU A 1 301 ? -38.124 5.074 58.375 1.00 52.91 301 LEU A C 1
ATOM 2234 O O . LEU A 1 301 ? -38.074 5.208 59.598 1.00 52.91 301 LEU A O 1
ATOM 2238 N N . VAL A 1 302 ? -38.706 5.986 57.589 1.00 54.94 302 VAL A N 1
ATOM 2239 C CA . VAL A 1 302 ? -39.374 7.195 58.109 1.00 54.94 302 VAL A CA 1
ATOM 2240 C C . VAL A 1 302 ? -40.633 6.839 58.913 1.00 54.94 302 VAL A C 1
ATOM 2242 O O . VAL A 1 302 ? -40.946 7.529 59.880 1.00 54.94 302 VAL A O 1
ATOM 2245 N N . GLY A 1 303 ? -41.310 5.730 58.596 1.00 54.03 303 GLY A N 1
ATOM 2246 C CA . GLY A 1 303 ? -42.423 5.208 59.398 1.00 54.03 303 GLY A CA 1
ATOM 2247 C C . GLY A 1 303 ? -42.012 4.562 60.731 1.00 54.03 303 GLY A C 1
ATOM 2248 O O . GLY A 1 303 ? -42.826 4.502 61.649 1.00 54.03 303 GLY A O 1
ATOM 2249 N N . ALA A 1 304 ? -40.763 4.101 60.865 1.00 50.47 304 ALA A N 1
ATOM 2250 C CA . ALA A 1 304 ? -40.276 3.372 62.043 1.00 50.47 304 ALA A CA 1
ATOM 2251 C C . ALA A 1 304 ? -39.435 4.224 63.018 1.00 50.47 304 ALA A C 1
ATOM 2253 O O . ALA A 1 304 ? -39.199 3.814 64.155 1.00 50.47 304 ALA A O 1
ATOM 2254 N N . SER A 1 305 ? -38.975 5.409 62.608 1.00 44.88 305 SER A N 1
ATOM 2255 C CA . SER A 1 305 ? -38.077 6.252 63.406 1.00 44.88 305 SER A CA 1
ATOM 2256 C C . SER A 1 305 ? -38.783 7.491 63.968 1.00 44.88 305 SER A C 1
ATOM 2258 O O . SER A 1 305 ? -38.670 8.600 63.453 1.00 44.88 305 SER A O 1
ATOM 2260 N N . SER A 1 306 ? -39.472 7.319 65.097 1.00 50.22 306 SER A N 1
ATOM 2261 C CA . SER A 1 306 ? -39.777 8.416 66.032 1.00 50.22 306 SER A CA 1
ATOM 2262 C C . SER A 1 306 ? -38.681 8.599 67.098 1.00 50.22 306 SER A C 1
ATOM 2264 O O . SER A 1 306 ? -38.853 9.363 68.044 1.00 50.22 306 SER A O 1
ATOM 2266 N N . ASN A 1 307 ? -37.536 7.916 66.958 1.00 55.34 307 ASN A N 1
ATOM 2267 C CA . ASN A 1 307 ? -36.411 7.988 67.891 1.00 55.34 307 ASN A CA 1
ATOM 2268 C C . ASN A 1 307 ? -35.297 8.882 67.333 1.00 55.34 307 ASN A C 1
ATOM 2270 O O . ASN A 1 307 ? -34.431 8.442 66.573 1.00 55.34 307 ASN A O 1
ATOM 2274 N N . VAL A 1 308 ? -35.299 10.139 67.784 1.00 56.69 308 VAL A N 1
ATOM 2275 C CA . VAL A 1 308 ? -34.364 11.229 67.438 1.00 56.69 308 VAL A CA 1
ATOM 2276 C C . VAL A 1 308 ? -32.877 10.823 67.508 1.00 56.69 308 VAL A C 1
ATOM 2278 O O . VAL A 1 308 ? -32.063 11.366 66.763 1.00 56.69 308 VAL A O 1
ATOM 2281 N N . GLY A 1 309 ? -32.513 9.824 68.323 1.00 63.22 309 GLY A N 1
ATOM 2282 C CA . GLY A 1 309 ? -31.143 9.296 68.405 1.00 63.22 309 GLY A CA 1
ATOM 2283 C C . GLY A 1 309 ? -30.626 8.644 67.114 1.00 63.22 309 GLY A C 1
ATOM 2284 O O . GLY A 1 309 ? -29.455 8.799 66.779 1.00 63.22 309 GLY A O 1
ATOM 2285 N N . THR A 1 310 ? -31.494 7.995 66.332 1.00 65.19 310 THR A N 1
ATOM 2286 C CA . THR A 1 310 ? -31.086 7.296 65.095 1.00 65.19 310 THR A CA 1
ATOM 2287 C C . THR A 1 310 ? -30.756 8.256 63.949 1.00 65.19 310 THR A C 1
ATOM 2289 O O . THR A 1 310 ? -29.871 7.987 63.142 1.00 65.19 310 THR A O 1
ATOM 2292 N N . ILE A 1 311 ? -31.390 9.432 63.909 1.00 68.00 311 ILE A N 1
ATOM 2293 C CA . ILE A 1 311 ? -31.161 10.437 62.858 1.00 68.00 311 ILE A CA 1
ATOM 2294 C C . ILE A 1 311 ? -29.774 11.080 62.993 1.00 68.00 311 ILE A C 1
ATOM 2296 O O . ILE A 1 311 ? -29.119 11.355 61.988 1.00 68.00 311 ILE A O 1
ATOM 2300 N N . ALA A 1 312 ? -29.311 11.328 64.221 1.00 73.94 312 ALA A N 1
ATOM 2301 C CA . ALA A 1 312 ? -27.975 11.875 64.456 1.00 73.94 312 ALA A CA 1
ATOM 2302 C C . ALA A 1 312 ? -26.882 10.890 64.010 1.00 73.94 312 ALA A C 1
ATOM 2304 O O . ALA A 1 312 ? -25.925 11.294 63.350 1.00 73.94 312 ALA A O 1
ATOM 2305 N N . GLN A 1 313 ? -27.078 9.602 64.300 1.00 75.62 313 GLN A N 1
ATOM 2306 C CA . GLN A 1 313 ? -26.157 8.533 63.924 1.00 75.62 313 GLN A CA 1
ATOM 2307 C C . GLN A 1 313 ? -26.092 8.345 62.399 1.00 75.62 313 GLN A C 1
ATOM 2309 O O . GLN A 1 313 ? -25.007 8.383 61.819 1.00 75.62 313 GLN A O 1
ATOM 2314 N N . LEU A 1 314 ? -27.246 8.318 61.721 1.00 78.25 314 LEU A N 1
ATOM 2315 C CA . LEU A 1 314 ? -27.307 8.269 60.254 1.00 78.25 314 LEU A CA 1
ATOM 2316 C C . LEU A 1 314 ? -26.668 9.502 59.595 1.00 78.25 314 LEU A C 1
ATOM 2318 O O . LEU A 1 314 ? -26.008 9.385 58.564 1.00 78.25 314 LEU A O 1
ATOM 2322 N N . LYS A 1 315 ? -26.802 10.699 60.188 1.00 79.44 315 LYS A N 1
ATOM 2323 C CA . LYS A 1 315 ? -26.110 11.903 59.693 1.00 79.44 315 LYS A CA 1
ATOM 2324 C C . LYS A 1 315 ? -24.592 11.807 59.847 1.00 79.44 315 LYS A C 1
ATOM 2326 O O . LYS A 1 315 ? -23.883 12.267 58.953 1.00 79.44 315 LYS A O 1
ATOM 2331 N N . SER A 1 316 ? -24.091 11.235 60.946 1.00 82.00 316 SER A N 1
ATOM 2332 C CA . SER A 1 316 ? -22.648 11.018 61.110 1.00 82.00 316 SER A CA 1
ATOM 2333 C C . SER A 1 316 ? -22.107 9.973 60.139 1.00 82.00 316 SER A C 1
ATOM 2335 O O . SER A 1 316 ? -21.066 10.208 59.532 1.00 82.00 316 SER A O 1
ATOM 2337 N N . GLU A 1 317 ? -22.840 8.883 59.912 1.00 82.00 317 GLU A N 1
ATOM 2338 C CA . GLU A 1 317 ? -22.457 7.836 58.960 1.00 82.00 317 GLU A CA 1
ATOM 2339 C C . GLU A 1 317 ? -22.461 8.362 57.520 1.00 82.00 317 GLU A C 1
ATOM 2341 O O . GLU A 1 317 ? -21.507 8.147 56.779 1.00 82.00 317 GLU A O 1
ATOM 2346 N N . LEU A 1 318 ? -23.469 9.152 57.137 1.00 80.94 318 LEU A N 1
ATOM 2347 C CA . LEU A 1 318 ? -23.533 9.771 55.811 1.00 80.94 318 LEU A CA 1
ATOM 2348 C C . LEU A 1 318 ? -22.418 10.805 55.591 1.00 80.94 318 LEU A C 1
ATOM 2350 O O . LEU A 1 318 ? -21.916 10.952 54.476 1.00 80.94 318 LEU A O 1
ATOM 2354 N N . LYS A 1 319 ? -22.005 11.521 56.644 1.00 91.50 319 LYS A N 1
ATOM 2355 C CA . LYS A 1 319 ? -20.841 12.410 56.584 1.00 91.50 319 LYS A CA 1
ATOM 2356 C C . LYS A 1 319 ? -19.546 11.610 56.400 1.00 91.50 319 LYS A C 1
ATOM 2358 O O . LYS A 1 319 ? -18.773 11.946 55.508 1.00 91.50 319 LYS A O 1
ATOM 2363 N N . ALA A 1 320 ? -19.356 10.539 57.171 1.00 86.75 320 ALA A N 1
ATOM 2364 C CA . ALA A 1 320 ? -18.192 9.661 57.051 1.00 86.75 320 ALA A CA 1
ATOM 2365 C C . ALA A 1 320 ? -18.110 9.002 55.662 1.00 86.75 320 ALA A C 1
ATOM 2367 O O . ALA A 1 320 ? -17.048 8.991 55.048 1.00 86.75 320 ALA A O 1
ATOM 2368 N N . ALA A 1 321 ? -19.238 8.542 55.114 1.00 83.62 321 ALA A N 1
ATOM 2369 C CA . ALA A 1 321 ? -19.302 7.966 53.772 1.00 83.62 321 ALA A CA 1
ATOM 2370 C C . ALA A 1 321 ? -18.935 8.982 52.676 1.00 83.62 321 ALA A C 1
ATOM 2372 O O . ALA A 1 321 ? -18.231 8.644 51.728 1.00 83.62 321 ALA A O 1
ATOM 2373 N N . ARG A 1 322 ? -19.361 10.247 52.809 1.00 89.31 322 ARG A N 1
ATOM 2374 C CA . ARG A 1 322 ? -18.972 11.321 51.874 1.00 89.31 322 ARG A CA 1
ATOM 2375 C C . ARG A 1 322 ? -17.485 11.649 51.947 1.00 89.31 322 ARG A C 1
ATOM 2377 O O . ARG A 1 322 ? -16.874 11.908 50.916 1.00 89.31 322 ARG A O 1
ATOM 2384 N N . GLU A 1 323 ? -16.912 11.649 53.146 1.00 92.50 323 GLU A N 1
ATOM 2385 C CA . GLU A 1 323 ? -15.474 11.856 53.332 1.00 92.50 323 GLU A CA 1
ATOM 2386 C C . GLU A 1 323 ? -14.667 10.698 52.727 1.00 92.50 323 GLU A C 1
ATOM 2388 O O . GLU A 1 323 ? -13.706 10.961 52.006 1.00 92.50 323 GLU A O 1
ATOM 2393 N N . ALA A 1 324 ? -15.120 9.453 52.916 1.00 87.81 324 ALA A N 1
ATOM 2394 C CA . ALA A 1 324 ? -14.518 8.260 52.319 1.00 87.81 324 ALA A CA 1
ATOM 2395 C C . ALA A 1 324 ? -14.599 8.250 50.779 1.00 87.81 324 ALA A C 1
ATOM 2397 O O . ALA A 1 324 ? -13.624 7.914 50.107 1.00 87.81 324 ALA A O 1
ATOM 2398 N N . LEU A 1 325 ? -15.729 8.670 50.199 1.00 86.25 325 LEU A N 1
ATOM 2399 C CA . LEU A 1 325 ? -15.864 8.811 48.744 1.00 86.25 325 LEU A CA 1
ATOM 2400 C C . LEU A 1 325 ? -14.891 9.871 48.204 1.00 86.25 325 LEU A C 1
ATOM 2402 O O . LEU A 1 325 ? -14.202 9.644 47.214 1.00 86.25 325 LEU A O 1
ATOM 2406 N N . ALA A 1 326 ? -14.782 11.012 48.890 1.00 89.50 326 ALA A N 1
ATOM 2407 C CA . ALA A 1 326 ? -13.880 12.087 48.492 1.00 89.50 326 ALA A CA 1
ATOM 2408 C C . ALA A 1 326 ? -12.395 11.700 48.605 1.00 89.50 326 ALA A C 1
ATOM 2410 O O . ALA A 1 326 ? -11.568 12.257 47.884 1.00 89.50 326 ALA A O 1
ATOM 2411 N N . THR A 1 327 ? -12.017 10.789 49.507 1.00 91.81 327 THR A N 1
ATOM 2412 C CA . THR A 1 327 ? -10.658 10.221 49.532 1.00 91.81 327 THR A C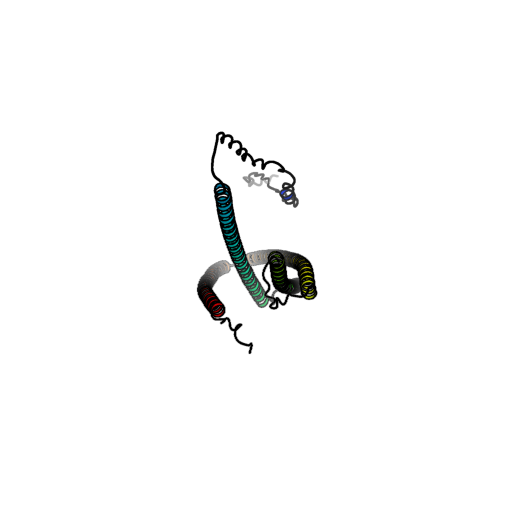A 1
ATOM 2413 C C . THR A 1 327 ? -10.424 9.279 48.358 1.00 91.81 327 THR A C 1
ATOM 2415 O O . THR A 1 327 ? -9.428 9.445 47.662 1.00 91.81 327 THR A O 1
ATOM 2418 N N . LEU A 1 328 ? -11.381 8.401 48.058 1.00 87.44 328 LEU A N 1
ATOM 2419 C CA . LEU A 1 328 ? -11.285 7.443 46.951 1.00 87.44 328 LEU A CA 1
ATOM 2420 C C . LEU A 1 328 ? -11.195 8.142 45.584 1.00 87.44 328 LEU A C 1
ATOM 2422 O O . LEU A 1 328 ? -10.388 7.770 44.737 1.00 87.44 328 LEU A O 1
ATOM 2426 N N . GLU A 1 329 ? -11.955 9.222 45.378 1.00 87.88 329 GLU A N 1
ATOM 2427 C CA . GLU A 1 329 ? -11.853 10.041 44.161 1.00 87.88 329 GLU A CA 1
ATOM 2428 C C . GLU A 1 329 ? -10.492 10.741 44.025 1.00 87.88 329 GLU A C 1
ATOM 2430 O O . GLU A 1 329 ? -10.006 10.939 42.909 1.00 87.88 329 GLU A O 1
ATOM 2435 N N . ARG A 1 330 ? -9.863 11.139 45.140 1.00 92.56 330 ARG A N 1
ATOM 2436 C CA . ARG A 1 330 ? -8.515 11.730 45.115 1.00 92.56 330 ARG A CA 1
ATOM 2437 C C . ARG A 1 330 ? -7.459 10.683 44.791 1.00 92.56 330 ARG A C 1
ATOM 2439 O O . ARG A 1 330 ? -6.579 10.982 43.993 1.00 92.56 330 ARG A O 1
ATOM 2446 N N . GLU A 1 331 ? -7.566 9.491 45.372 1.00 91.19 331 GLU A N 1
ATOM 2447 C CA . GLU A 1 331 ? -6.673 8.362 45.090 1.00 91.19 331 GLU A CA 1
ATOM 2448 C C . GLU A 1 331 ? -6.781 7.938 43.622 1.00 91.19 331 GLU A C 1
ATOM 2450 O O . GLU A 1 331 ? -5.776 7.936 42.920 1.00 91.19 331 GLU A O 1
ATOM 2455 N N . SER A 1 332 ? -7.997 7.749 43.102 1.00 85.94 332 SER A N 1
ATOM 2456 C CA . SER A 1 332 ? -8.214 7.411 41.688 1.00 85.94 332 SER A CA 1
ATOM 2457 C C . SER A 1 332 ? -7.662 8.477 40.725 1.00 85.94 332 SER A C 1
ATOM 2459 O O . SER A 1 332 ? -7.057 8.150 39.701 1.00 85.94 332 SER A O 1
ATOM 2461 N N . ARG A 1 333 ? -7.804 9.773 41.049 1.00 90.00 333 ARG A N 1
ATOM 2462 C CA . ARG A 1 333 ? -7.181 10.849 40.254 1.00 90.00 333 ARG A CA 1
ATOM 2463 C C . ARG A 1 333 ? -5.657 10.845 40.347 1.00 90.00 333 ARG A C 1
ATOM 2465 O O . ARG A 1 333 ? -5.012 11.160 39.350 1.00 90.00 333 ARG A O 1
ATOM 2472 N N . ALA A 1 334 ? -5.092 10.530 41.512 1.00 89.94 334 ALA A N 1
ATOM 2473 C CA . ALA A 1 334 ? -3.648 10.438 41.697 1.00 89.94 334 ALA A CA 1
ATOM 2474 C C . ALA A 1 334 ? -3.067 9.274 40.883 1.00 89.94 334 ALA A C 1
ATOM 2476 O O . ALA A 1 334 ? -2.131 9.492 40.120 1.00 89.94 334 ALA A O 1
ATOM 2477 N N . GLU A 1 335 ? -3.688 8.093 40.943 1.00 87.50 335 GLU A N 1
ATOM 2478 C CA . GLU A 1 335 ? -3.302 6.929 40.137 1.00 87.50 335 GLU A CA 1
ATOM 2479 C C . GLU A 1 335 ? -3.380 7.234 38.637 1.00 87.50 335 GLU A C 1
ATOM 2481 O O . GLU A 1 335 ? -2.433 6.976 37.897 1.00 87.50 335 GLU A O 1
ATOM 2486 N N . SER A 1 336 ? -4.465 7.870 38.178 1.00 85.19 336 SER A N 1
ATOM 2487 C CA . SER A 1 336 ? -4.602 8.279 36.775 1.00 85.19 336 SER A CA 1
ATOM 2488 C C . SER A 1 336 ? -3.521 9.282 36.341 1.00 85.19 336 SER A C 1
ATOM 2490 O O . SER A 1 336 ? -3.010 9.193 35.222 1.00 85.19 336 SER A O 1
ATOM 2492 N N . MET A 1 337 ? -3.132 10.219 37.215 1.00 89.31 337 MET A N 1
ATOM 2493 C CA . MET A 1 337 ? -2.029 11.145 36.940 1.00 89.31 337 MET A CA 1
ATOM 2494 C C . MET A 1 337 ? -0.677 10.433 36.878 1.00 89.31 337 MET A C 1
ATOM 2496 O O . MET A 1 337 ? 0.099 10.724 35.970 1.00 89.31 337 MET A O 1
ATOM 2500 N N . GLU A 1 338 ? -0.392 9.506 37.794 1.00 88.94 338 GLU A N 1
ATOM 2501 C CA . GLU A 1 338 ? 0.854 8.730 37.775 1.00 88.94 338 GLU A CA 1
ATOM 2502 C C . GLU A 1 338 ? 0.972 7.885 36.505 1.00 88.94 338 GLU A C 1
ATOM 2504 O O . GLU A 1 338 ? 2.020 7.895 35.858 1.00 88.94 338 GLU A O 1
ATOM 2509 N N . LEU A 1 339 ? -0.120 7.240 36.090 1.00 86.12 339 LEU A N 1
ATOM 2510 C CA . LEU A 1 339 ? -0.169 6.434 34.870 1.00 86.12 339 LEU A CA 1
ATOM 2511 C C . LEU A 1 339 ? 0.078 7.293 33.621 1.00 86.12 339 LEU A C 1
ATOM 2513 O O . LEU A 1 339 ? 0.840 6.901 32.741 1.00 86.12 339 LEU A O 1
ATOM 2517 N N . ASN A 1 340 ? -0.486 8.504 33.579 1.00 84.56 340 ASN A N 1
ATOM 2518 C CA . ASN A 1 340 ? -0.282 9.456 32.483 1.00 84.56 340 ASN A CA 1
ATOM 2519 C C . ASN A 1 340 ? 1.151 10.028 32.457 1.00 84.56 340 ASN A C 1
ATOM 2521 O O . ASN A 1 340 ? 1.745 10.207 31.395 1.00 84.56 340 ASN A O 1
ATOM 2525 N N . ILE A 1 341 ? 1.750 10.287 33.623 1.00 90.50 341 ILE A N 1
ATOM 2526 C CA . ILE A 1 341 ? 3.156 10.709 33.712 1.00 90.50 341 ILE A CA 1
ATOM 2527 C C . ILE A 1 341 ? 4.080 9.582 33.236 1.00 90.50 341 ILE A C 1
ATOM 2529 O O . ILE A 1 341 ? 5.015 9.844 32.475 1.00 90.50 341 ILE A O 1
ATOM 2533 N N . HIS A 1 342 ? 3.815 8.340 33.653 1.00 88.50 342 HIS A N 1
ATOM 2534 C CA . HIS A 1 342 ? 4.621 7.183 33.276 1.00 88.50 342 HIS A CA 1
ATOM 2535 C C . HIS A 1 342 ? 4.531 6.894 31.775 1.00 88.50 342 HIS A C 1
ATOM 2537 O O . HIS A 1 342 ? 5.566 6.813 31.112 1.00 88.50 342 HIS A O 1
ATOM 2543 N N . SER A 1 343 ? 3.316 6.842 31.217 1.00 82.19 343 SER A N 1
ATOM 2544 C CA . SER A 1 343 ? 3.110 6.594 29.787 1.00 82.19 343 SER A CA 1
ATOM 2545 C C . SER A 1 343 ? 3.749 7.683 28.927 1.00 82.19 343 SER A C 1
ATOM 2547 O O . SER A 1 343 ? 4.446 7.385 27.960 1.00 82.19 343 SER A O 1
ATOM 2549 N N . LYS A 1 344 ? 3.622 8.957 29.317 1.00 88.94 344 LYS A N 1
ATOM 2550 C CA . LYS A 1 344 ? 4.263 10.068 28.604 1.00 88.94 344 LYS A CA 1
ATOM 2551 C C . LYS A 1 344 ? 5.791 9.980 28.630 1.00 88.94 344 LYS A C 1
ATOM 2553 O O . LYS A 1 344 ? 6.430 10.286 27.623 1.00 88.94 344 LYS A O 1
ATOM 2558 N N . ALA A 1 345 ? 6.383 9.564 29.750 1.00 90.12 345 ALA A N 1
ATOM 2559 C CA . ALA A 1 345 ? 7.828 9.368 29.851 1.00 90.12 345 ALA A CA 1
ATOM 2560 C C . ALA A 1 345 ? 8.311 8.190 28.986 1.00 90.12 345 ALA A C 1
ATOM 2562 O O . ALA A 1 345 ? 9.360 8.283 28.343 1.00 90.12 345 ALA A O 1
ATOM 2563 N N . GLU A 1 346 ? 7.545 7.100 28.933 1.00 89.75 346 GLU A N 1
ATOM 2564 C CA . GLU A 1 346 ? 7.865 5.936 28.107 1.00 89.75 346 GLU A CA 1
ATOM 2565 C C . GLU A 1 346 ? 7.743 6.240 26.609 1.00 89.75 346 GLU A C 1
ATOM 2567 O O . GLU A 1 346 ? 8.667 5.936 25.852 1.00 89.75 346 GLU A O 1
ATOM 2572 N N . ILE A 1 347 ? 6.694 6.958 26.194 1.00 83.88 347 ILE A N 1
ATOM 2573 C CA . ILE A 1 347 ? 6.534 7.449 24.816 1.00 83.88 347 ILE A CA 1
ATOM 2574 C C . ILE A 1 347 ? 7.731 8.319 24.413 1.00 83.88 347 ILE A C 1
ATOM 2576 O O . ILE A 1 347 ? 8.347 8.071 23.379 1.00 83.88 347 ILE A O 1
ATOM 2580 N N . GLN A 1 348 ? 8.139 9.280 25.249 1.00 90.81 348 GLN A N 1
ATOM 2581 C CA . GLN A 1 348 ? 9.306 10.127 24.961 1.00 90.81 348 GLN A CA 1
ATOM 2582 C C . GLN A 1 348 ? 10.605 9.323 24.830 1.00 90.81 348 GLN A C 1
ATOM 2584 O O . GLN A 1 348 ? 11.451 9.621 23.983 1.00 90.81 348 GLN A O 1
ATOM 2589 N N . LYS A 1 349 ? 10.781 8.289 25.657 1.00 94.19 349 LYS A N 1
ATOM 2590 C CA . LYS A 1 349 ? 11.934 7.388 25.569 1.00 94.19 349 LYS A CA 1
ATOM 2591 C C . LYS A 1 349 ? 11.930 6.610 24.250 1.00 94.19 349 LYS A C 1
ATOM 2593 O O . LYS A 1 349 ? 12.982 6.497 23.618 1.00 94.19 349 LYS A O 1
ATOM 2598 N N . LEU A 1 350 ? 10.774 6.104 23.820 1.00 88.31 350 LEU A N 1
ATOM 2599 C CA . LEU A 1 350 ? 10.623 5.405 22.541 1.00 88.31 350 LEU A CA 1
ATOM 2600 C C . LEU A 1 350 ? 10.872 6.343 21.350 1.00 88.31 350 LEU A C 1
ATOM 2602 O O . LEU A 1 350 ? 11.610 5.979 20.436 1.00 88.31 350 LEU A O 1
ATOM 2606 N N . GLU A 1 351 ? 10.362 7.576 21.386 1.00 90.12 351 GLU A N 1
ATOM 2607 C CA . GLU A 1 351 ? 10.630 8.594 20.360 1.00 90.12 351 GLU A CA 1
ATOM 2608 C C . GLU A 1 351 ? 12.134 8.873 20.207 1.00 90.12 351 GLU A C 1
ATOM 2610 O O . GLU A 1 351 ? 12.657 8.912 19.090 1.00 90.12 351 GLU A O 1
ATOM 2615 N N . GLN A 1 352 ? 12.863 8.998 21.321 1.00 94.06 352 GLN A N 1
ATOM 2616 C CA . GLN A 1 352 ? 14.319 9.173 21.297 1.00 94.06 352 GLN A CA 1
ATOM 2617 C C . GLN A 1 352 ? 15.048 7.956 20.713 1.00 94.06 352 GLN A C 1
ATOM 2619 O O . GLN A 1 352 ? 16.000 8.123 19.946 1.00 94.06 352 GLN A O 1
ATOM 2624 N N . GLN A 1 353 ? 14.604 6.737 21.031 1.00 90.44 353 GLN A N 1
ATOM 2625 C CA . GLN A 1 353 ? 15.175 5.514 20.458 1.00 90.44 353 GLN A CA 1
ATOM 2626 C C . GLN A 1 353 ? 14.950 5.432 18.944 1.00 90.44 353 GLN A C 1
ATOM 2628 O O . GLN A 1 353 ? 15.877 5.093 18.209 1.00 90.44 353 GLN A O 1
ATOM 2633 N N . VAL A 1 354 ? 13.759 5.801 18.464 1.00 88.44 354 VAL A N 1
ATOM 2634 C CA . VAL A 1 354 ? 13.443 5.842 17.027 1.00 88.44 354 VAL A CA 1
ATOM 2635 C C . VAL A 1 354 ? 14.291 6.890 16.305 1.00 88.44 354 VAL A C 1
ATOM 2637 O O . VAL A 1 354 ? 14.833 6.612 15.234 1.00 88.44 354 VAL A O 1
ATOM 2640 N N . LEU A 1 355 ? 14.471 8.078 16.891 1.00 92.12 355 LEU A N 1
ATOM 2641 C CA . LEU A 1 355 ? 15.353 9.109 16.334 1.00 92.12 355 LEU A CA 1
ATOM 2642 C C . LEU A 1 355 ? 16.809 8.629 16.237 1.00 92.12 355 LEU A C 1
ATOM 2644 O O . LEU A 1 355 ? 17.455 8.828 15.206 1.00 92.12 355 LEU A O 1
ATOM 2648 N N . ALA A 1 356 ? 17.314 7.952 17.272 1.00 92.31 356 ALA A N 1
ATOM 2649 C CA . ALA A 1 356 ? 18.654 7.372 17.258 1.00 92.31 356 ALA A CA 1
ATOM 2650 C C . ALA A 1 356 ? 18.797 6.270 16.192 1.00 92.31 356 ALA A C 1
ATOM 2652 O O . ALA A 1 356 ? 19.782 6.251 15.452 1.00 92.31 356 ALA A O 1
ATOM 2653 N N . ALA A 1 357 ? 17.800 5.390 16.061 1.00 89.19 357 ALA A N 1
ATOM 2654 C CA . ALA A 1 357 ? 17.785 4.337 15.048 1.00 89.19 357 ALA A CA 1
ATOM 2655 C C . ALA A 1 357 ? 17.774 4.907 13.618 1.00 89.19 357 ALA A C 1
ATOM 2657 O O . ALA A 1 357 ? 18.549 4.455 12.777 1.00 89.19 357 ALA A O 1
ATOM 2658 N N . ASN A 1 358 ? 16.971 5.944 13.355 1.00 88.31 358 ASN A N 1
ATOM 2659 C CA . ASN A 1 358 ? 16.939 6.620 12.054 1.00 88.31 358 ASN A CA 1
ATOM 2660 C C . ASN A 1 358 ? 18.278 7.289 11.715 1.00 88.31 358 ASN A C 1
ATOM 2662 O O . ASN A 1 358 ? 18.733 7.209 10.577 1.00 88.31 358 ASN A O 1
ATOM 2666 N N . SER A 1 359 ? 18.933 7.916 12.697 1.00 93.75 359 SER A N 1
ATOM 2667 C CA . SER A 1 359 ? 20.269 8.497 12.510 1.00 93.75 359 SER A CA 1
ATOM 2668 C C . SER A 1 359 ? 21.304 7.427 12.134 1.00 93.75 359 SER A C 1
ATOM 2670 O O . SER A 1 359 ? 22.087 7.611 11.200 1.00 93.75 359 SER A O 1
ATOM 2672 N N . ASN A 1 360 ? 21.263 6.266 12.798 1.00 91.44 360 ASN A N 1
ATOM 2673 C CA . ASN A 1 360 ? 22.138 5.138 12.474 1.00 91.44 360 ASN A CA 1
ATOM 2674 C C . ASN A 1 360 ? 21.873 4.584 11.067 1.00 91.44 360 ASN A C 1
ATOM 2676 O O . ASN A 1 360 ? 22.827 4.324 10.336 1.00 91.44 360 ASN A O 1
ATOM 2680 N N . LEU A 1 361 ? 20.605 4.453 10.666 1.00 90.75 361 LEU A N 1
ATOM 2681 C CA . LEU A 1 361 ? 20.238 4.005 9.321 1.00 90.75 361 LEU A CA 1
ATOM 2682 C C . LEU A 1 361 ? 20.786 4.956 8.248 1.00 90.75 361 LEU A C 1
ATOM 2684 O O . LEU A 1 361 ? 21.449 4.503 7.321 1.00 90.75 361 LEU A O 1
ATOM 2688 N N . GLN A 1 362 ? 20.618 6.270 8.423 1.00 90.25 362 GLN A N 1
ATOM 2689 C CA . GLN A 1 362 ? 21.172 7.268 7.498 1.00 90.25 362 GLN A CA 1
ATOM 2690 C C . GLN A 1 362 ? 22.703 7.211 7.408 1.00 90.25 362 GLN A C 1
ATOM 2692 O O . GLN A 1 362 ? 23.288 7.481 6.357 1.00 90.25 362 GLN A O 1
ATOM 2697 N N . MET A 1 363 ? 23.382 6.890 8.512 1.00 93.25 363 MET A N 1
ATOM 2698 C CA . MET A 1 363 ? 24.833 6.703 8.511 1.00 93.25 363 MET A CA 1
ATOM 2699 C C . MET A 1 363 ? 25.245 5.453 7.728 1.00 93.25 363 MET A C 1
ATOM 2701 O O . MET A 1 363 ? 26.227 5.513 6.988 1.00 93.25 363 MET A O 1
ATOM 2705 N N . GLU A 1 364 ? 24.507 4.350 7.849 1.00 92.19 364 GLU A N 1
ATOM 2706 C CA . GLU A 1 364 ? 24.746 3.132 7.065 1.00 92.19 364 GLU A CA 1
ATOM 2707 C C . GLU A 1 364 ? 24.420 3.324 5.578 1.00 92.19 364 GLU A C 1
ATOM 2709 O O . GLU A 1 364 ? 25.215 2.922 4.733 1.00 92.19 364 GLU A O 1
ATOM 2714 N N . GLU A 1 365 ? 23.346 4.037 5.232 1.00 90.31 365 GLU A N 1
ATOM 2715 C CA . GLU A 1 365 ? 23.039 4.413 3.843 1.00 90.31 365 GLU A CA 1
ATOM 2716 C C . GLU A 1 365 ? 24.178 5.232 3.223 1.00 90.31 365 GLU A C 1
ATOM 2718 O O . GLU A 1 365 ? 24.646 4.934 2.123 1.00 90.31 365 GLU A O 1
ATOM 2723 N N . LYS A 1 366 ? 24.714 6.217 3.959 1.00 94.75 366 LYS A N 1
ATOM 2724 C CA . LYS A 1 366 ? 25.882 6.996 3.515 1.00 94.75 366 LYS A CA 1
ATOM 2725 C C . LYS A 1 366 ? 27.135 6.136 3.353 1.00 94.75 366 LYS A C 1
ATOM 2727 O O . LYS A 1 366 ? 27.927 6.396 2.448 1.00 94.75 366 LYS A O 1
ATOM 2732 N N . LYS A 1 367 ? 27.352 5.142 4.221 1.00 96.25 367 LYS A N 1
ATOM 2733 C CA . LYS A 1 367 ? 28.463 4.188 4.071 1.00 96.25 367 LYS A CA 1
ATOM 2734 C C . LYS A 1 367 ? 28.271 3.303 2.840 1.00 96.25 367 LYS A C 1
ATOM 2736 O O . LYS A 1 367 ? 29.221 3.154 2.079 1.00 96.25 367 LYS A O 1
ATOM 2741 N N . SER A 1 368 ? 27.065 2.784 2.613 1.00 92.81 368 SER A N 1
ATOM 2742 C CA . SER A 1 368 ? 26.737 1.981 1.429 1.00 92.81 368 SER A CA 1
ATOM 2743 C C . SER A 1 368 ? 26.964 2.775 0.143 1.00 92.81 368 SER A C 1
ATOM 2745 O O . SER A 1 368 ? 27.677 2.310 -0.739 1.00 92.81 368 SER A O 1
ATOM 2747 N N . ALA A 1 369 ? 26.487 4.022 0.079 1.00 94.12 369 ALA A N 1
ATOM 2748 C CA . ALA A 1 369 ? 26.696 4.902 -1.072 1.00 94.12 369 ALA A CA 1
ATOM 2749 C C . ALA A 1 369 ? 28.187 5.183 -1.352 1.00 94.12 369 ALA A C 1
ATOM 2751 O O . ALA A 1 369 ? 28.611 5.243 -2.505 1.00 94.12 369 ALA A O 1
ATOM 2752 N N . ARG A 1 370 ? 29.017 5.318 -0.306 1.00 96.12 370 ARG A N 1
ATOM 2753 C CA . ARG A 1 370 ? 30.479 5.441 -0.462 1.00 96.12 370 ARG A CA 1
ATOM 2754 C C . ARG A 1 370 ? 31.111 4.166 -1.018 1.00 96.12 370 ARG A C 1
ATOM 2756 O O . ARG A 1 370 ? 31.949 4.264 -1.907 1.00 96.12 370 ARG A O 1
ATOM 2763 N N . LEU A 1 371 ? 30.702 2.997 -0.526 1.00 96.44 371 LEU A N 1
ATOM 2764 C CA . LEU A 1 371 ? 31.199 1.711 -1.025 1.00 96.44 371 LEU A CA 1
ATOM 2765 C C . LEU A 1 371 ? 30.776 1.463 -2.478 1.00 96.44 371 LEU A C 1
ATOM 2767 O O . LEU A 1 371 ? 31.558 0.934 -3.261 1.00 96.44 371 LEU A O 1
ATOM 2771 N N . GLU A 1 372 ? 29.567 1.866 -2.870 1.00 94.69 372 GLU A N 1
ATOM 2772 C CA . GLU A 1 372 ? 29.115 1.774 -4.262 1.00 94.69 372 GLU A CA 1
ATOM 2773 C C . GLU A 1 372 ? 29.948 2.651 -5.202 1.00 94.69 372 GLU A C 1
ATOM 2775 O O . GLU A 1 372 ? 30.317 2.194 -6.287 1.00 94.69 372 GLU A O 1
ATOM 2780 N N . LEU A 1 373 ? 30.301 3.869 -4.776 1.00 96.12 373 LEU A N 1
ATOM 2781 C CA . LEU A 1 373 ? 31.219 4.739 -5.516 1.00 96.12 373 LEU A CA 1
ATOM 2782 C C . LEU A 1 373 ? 32.616 4.117 -5.647 1.00 96.12 373 LEU A C 1
ATOM 2784 O O . LEU A 1 373 ? 33.163 4.084 -6.748 1.00 96.12 373 LEU A O 1
ATOM 2788 N N . GLU A 1 374 ? 33.162 3.563 -4.563 1.00 97.38 374 GLU A N 1
ATOM 2789 C CA . GLU A 1 374 ? 34.469 2.892 -4.569 1.00 97.38 374 GLU A CA 1
ATOM 2790 C C . GLU A 1 374 ? 34.472 1.661 -5.497 1.00 97.38 374 GLU A C 1
ATOM 2792 O O . GLU A 1 374 ? 35.382 1.468 -6.305 1.00 97.38 374 GLU A O 1
ATOM 2797 N N . LEU A 1 375 ? 33.404 0.856 -5.475 1.00 95.12 375 LEU A N 1
ATOM 2798 C CA . LEU A 1 375 ? 33.233 -0.274 -6.393 1.00 95.12 375 LEU A CA 1
ATOM 2799 C C . LEU A 1 375 ? 33.089 0.171 -7.854 1.00 95.12 375 LEU A C 1
ATOM 2801 O O . LEU A 1 375 ? 33.567 -0.525 -8.756 1.00 95.12 375 LEU A O 1
ATOM 2805 N N . ALA A 1 376 ? 32.421 1.296 -8.112 1.00 95.19 376 ALA A N 1
ATOM 2806 C CA . ALA A 1 376 ? 32.312 1.862 -9.452 1.00 95.19 376 ALA A CA 1
ATOM 2807 C C . ALA A 1 376 ? 33.681 2.323 -9.980 1.00 95.19 376 ALA A C 1
ATOM 2809 O O . ALA A 1 376 ? 33.997 2.072 -11.146 1.00 95.19 376 ALA A O 1
ATOM 2810 N N . GLU A 1 377 ? 34.511 2.917 -9.123 1.00 96.62 377 GLU A N 1
ATOM 2811 C CA . GLU A 1 377 ? 35.875 3.337 -9.453 1.00 96.62 377 GLU A CA 1
ATOM 2812 C C . GLU A 1 377 ? 36.778 2.131 -9.764 1.00 96.62 377 GLU A C 1
ATOM 2814 O O . GLU A 1 377 ? 37.378 2.074 -10.837 1.00 96.62 377 GLU A O 1
ATOM 2819 N N . ILE A 1 378 ? 36.744 1.080 -8.934 1.00 95.38 378 ILE A N 1
ATOM 2820 C CA . ILE A 1 378 ? 37.464 -0.182 -9.198 1.00 95.38 378 ILE A CA 1
ATOM 2821 C C . ILE A 1 378 ? 37.020 -0.815 -10.527 1.00 95.38 378 ILE A C 1
ATOM 2823 O O . ILE A 1 378 ? 37.845 -1.305 -11.303 1.00 95.38 378 ILE A O 1
ATOM 2827 N N . ARG A 1 379 ? 35.712 -0.818 -10.829 1.00 94.50 379 ARG A N 1
ATOM 2828 C CA . ARG A 1 379 ? 35.200 -1.334 -12.113 1.00 94.50 379 ARG A CA 1
ATOM 2829 C C . ARG A 1 379 ? 35.738 -0.541 -13.300 1.00 94.50 379 ARG A C 1
ATOM 2831 O O . ARG A 1 379 ? 36.053 -1.150 -14.323 1.00 94.50 379 ARG A O 1
ATOM 2838 N N . LYS A 1 380 ? 35.847 0.782 -13.172 1.00 95.31 380 LYS A N 1
ATOM 2839 C CA . LYS A 1 380 ? 36.409 1.659 -14.205 1.00 95.31 380 LYS A CA 1
ATOM 2840 C C . LYS A 1 380 ? 37.898 1.372 -14.426 1.00 95.31 380 LYS A C 1
ATOM 2842 O O . LYS A 1 380 ? 38.316 1.196 -15.569 1.00 95.31 380 LYS A O 1
ATOM 2847 N N . ASP A 1 381 ? 38.666 1.203 -13.355 1.00 94.38 381 ASP A N 1
ATOM 2848 C CA . ASP A 1 381 ? 40.088 0.855 -13.442 1.00 94.38 381 ASP A CA 1
ATOM 2849 C C . ASP A 1 381 ? 40.312 -0.521 -14.076 1.00 94.38 381 ASP A C 1
ATOM 2851 O O . ASP A 1 381 ? 41.176 -0.671 -14.941 1.00 94.38 381 ASP A O 1
ATOM 2855 N N . MET A 1 382 ? 39.489 -1.522 -13.744 1.00 92.44 382 MET A N 1
ATOM 2856 C CA . MET A 1 382 ? 39.553 -2.837 -14.397 1.00 92.44 382 MET A CA 1
ATOM 2857 C C . MET A 1 382 ? 39.225 -2.778 -15.893 1.00 92.44 382 MET A C 1
ATOM 2859 O O . MET A 1 382 ? 39.791 -3.542 -16.678 1.00 92.44 382 MET A O 1
ATOM 2863 N N . GLN A 1 383 ? 38.321 -1.887 -16.313 1.00 88.94 383 GLN A N 1
ATOM 2864 C CA . GLN A 1 383 ? 38.046 -1.675 -17.736 1.00 88.94 383 GLN A CA 1
ATOM 2865 C C . GLN A 1 383 ? 39.249 -1.061 -18.461 1.00 88.94 383 GLN A C 1
ATOM 2867 O O . GLN A 1 383 ? 39.512 -1.434 -19.602 1.00 88.94 383 GLN A O 1
ATOM 2872 N N . HIS A 1 384 ? 40.008 -0.179 -17.805 1.00 86.56 384 HIS A N 1
ATOM 2873 C CA . HIS A 1 384 ? 41.229 0.410 -18.363 1.00 86.56 384 HIS A CA 1
ATOM 2874 C C . HIS A 1 384 ? 42.440 -0.531 -18.320 1.00 86.56 384 HIS A C 1
ATOM 2876 O O . HIS A 1 384 ? 43.282 -0.482 -19.213 1.00 86.56 384 HIS A O 1
ATOM 2882 N N . GLN A 1 385 ? 42.519 -1.414 -17.324 1.00 81.06 385 GLN A N 1
ATOM 2883 C CA . GLN A 1 385 ? 43.603 -2.387 -17.188 1.00 81.06 385 GLN A CA 1
ATOM 2884 C C . GLN A 1 385 ? 43.407 -3.658 -18.003 1.00 81.06 385 GLN A C 1
ATOM 2886 O O . GLN A 1 385 ? 44.320 -4.478 -18.017 1.00 81.06 385 GLN A O 1
ATOM 2891 N N . ARG A 1 386 ? 42.266 -3.845 -18.686 1.00 71.12 386 ARG A N 1
ATOM 2892 C CA . ARG A 1 386 ? 42.111 -4.933 -19.658 1.00 71.12 386 ARG A CA 1
ATOM 2893 C C . ARG A 1 386 ? 43.173 -4.724 -20.743 1.00 71.12 386 ARG A C 1
ATOM 2895 O O . ARG A 1 386 ? 42.982 -3.874 -21.614 1.00 71.12 386 ARG A O 1
ATOM 2902 N N . PRO A 1 387 ? 44.306 -5.449 -20.697 1.00 60.09 387 PRO A N 1
ATOM 2903 C CA . PRO A 1 387 ? 45.357 -5.229 -21.658 1.00 60.09 387 PRO A CA 1
ATOM 2904 C C . PRO A 1 387 ? 44.805 -5.723 -22.987 1.00 60.09 387 PRO A C 1
ATOM 2906 O O . PRO A 1 387 ? 44.104 -6.738 -23.049 1.00 60.09 387 PRO A O 1
ATOM 2909 N N . THR A 1 388 ? 45.094 -4.993 -24.053 1.00 62.28 388 THR A N 1
ATOM 2910 C CA . THR A 1 388 ? 44.816 -5.380 -25.433 1.00 62.28 388 THR A CA 1
ATOM 2911 C C . THR A 1 388 ? 45.665 -6.605 -25.805 1.00 62.28 388 THR A C 1
ATOM 2913 O O . THR A 1 388 ? 46.542 -6.551 -26.656 1.00 62.28 388 THR A O 1
ATOM 2916 N N . LEU A 1 389 ? 45.420 -7.751 -25.165 1.00 56.31 389 LEU A N 1
ATOM 2917 C CA . LEU A 1 389 ? 46.096 -9.029 -25.410 1.00 56.31 389 LEU A CA 1
ATOM 2918 C C . LEU A 1 389 ? 45.639 -9.692 -26.722 1.00 56.31 389 LEU A C 1
ATOM 2920 O O . LEU A 1 389 ? 45.775 -10.899 -26.883 1.00 56.31 389 LEU A O 1
ATOM 2924 N N . SER A 1 390 ? 45.108 -8.933 -27.684 1.00 55.81 390 SER A N 1
ATOM 2925 C CA . SER A 1 390 ? 44.643 -9.477 -28.965 1.00 55.81 390 SER A CA 1
ATOM 2926 C C . SER A 1 390 ? 45.682 -9.404 -30.089 1.00 55.81 390 SER A C 1
ATOM 2928 O O . SER A 1 390 ? 45.306 -9.478 -31.255 1.00 55.81 390 SER A O 1
ATOM 2930 N N . ALA A 1 391 ? 46.973 -9.243 -29.789 1.00 56.66 391 ALA A N 1
ATOM 2931 C CA . ALA A 1 391 ? 47.997 -9.121 -30.828 1.00 56.66 391 ALA A CA 1
ATOM 2932 C C . ALA A 1 391 ? 49.303 -9.860 -30.488 1.00 56.66 391 ALA A C 1
ATOM 2934 O O . ALA A 1 391 ? 50.348 -9.230 -30.402 1.00 56.66 391 ALA A O 1
ATOM 2935 N N . SER A 1 392 ? 49.263 -11.183 -30.285 1.00 53.06 392 SER A N 1
ATOM 2936 C CA . SER A 1 392 ? 50.437 -12.056 -30.501 1.00 53.06 392 SER A CA 1
ATOM 2937 C C . SER A 1 392 ? 50.068 -13.546 -30.402 1.00 53.06 392 SER A C 1
ATOM 2939 O O . SER A 1 392 ? 50.349 -14.204 -29.404 1.00 53.06 392 SER A O 1
ATOM 2941 N N . SER A 1 393 ? 49.419 -14.105 -31.425 1.00 52.69 393 SER A N 1
ATOM 2942 C CA . SER A 1 393 ? 49.495 -15.554 -31.680 1.00 52.69 393 SER A CA 1
ATOM 2943 C C . SER A 1 393 ? 49.269 -15.856 -33.164 1.00 52.69 393 SER A C 1
ATOM 2945 O O . SER A 1 393 ? 48.259 -16.431 -33.562 1.00 52.69 393 SER A O 1
ATOM 2947 N N . THR A 1 394 ? 50.221 -15.446 -33.993 1.00 57.31 394 THR A N 1
ATOM 2948 C CA . THR A 1 394 ? 50.392 -15.999 -35.343 1.00 57.31 394 THR A CA 1
ATOM 2949 C C . THR A 1 394 ? 51.873 -16.002 -35.676 1.00 57.31 394 THR A C 1
ATOM 2951 O O . THR A 1 394 ? 52.393 -15.012 -36.180 1.00 57.31 394 THR A O 1
ATOM 2954 N N . THR A 1 395 ? 52.520 -17.117 -35.346 1.00 51.31 395 THR A N 1
ATOM 2955 C CA . THR A 1 395 ? 53.547 -17.798 -36.152 1.00 51.31 395 THR A CA 1
ATOM 2956 C C . THR A 1 395 ? 53.652 -19.227 -35.664 1.00 51.31 395 THR A C 1
ATOM 2958 O O . THR A 1 395 ? 53.731 -19.396 -34.425 1.00 51.31 395 THR A O 1
#

Foldseek 3Di:
DDDDDPDDDDDDDDDDDDDPPPPPPPPPPVVPPVPPDDDPDDPPDPPDPPDPPDPDDDDDDDDDDDDDPVVVVVVVVVVVVVVVVVVVVVVVVVVVVVVVVVVVVVVVVVVVVVVVVVVVVVVVVVVVVVVVVVCVVCVPPDPPVVVVLVVVLVVLVVVLVVLVVQLVVLVVVLVVLVVVLVVLVVVLVVLVVVLVVLVVVVVVVVVPPPDDPDDDDPPRDDVVVSVVSVVVSVVSVVVSVVSVVVSVVSVVVSVVSVVVSVVSVVVSVVSVVVVVVVVVVVVVVVVVVVVVVVVVVVVVVVVVDPDPVVVVVVVVVVVVVVVVVVVVVVVVVVVVVVVVVVVVVVVVVVVVVVVVVVVVVVVVVVVVVVVVVVVVVVVVVVVVPPPPPVPDDDD

pLDDT: mean 75.07, std 16.82, range [40.12, 97.38]

Organism: NCBI:txid461836

Sequence (395 aa):
MSYKNPYANSSTAKYSSSSALMLSSGGLSDMYSSMGMGGMSGMGGMSGMGGMSGMGGMGGMGGMGGGGADATMYMERIRTLDRQKTELAEEKAEAAAEAEATESRLNGMLDAERRRALLLEVERDEAVQELALWKATHAGELPFDTAQSLEENAKLSRDLAKAKKELDAVRTELERTKEQLVQEKQKSARLQASLDSVSSMSSMGAMGSMGAMGSMGAMGMDDSSVAMLRNQHQMAMMRVSELERTNAELQRRVDSAADRFNDEKADLRRQITQAEQRAEREREARLSAESGSYASNAATLVGASSNVGTIAQLKSELKAAREALATLERESRAESMELNIHSKAEIQKLEQQVLAANSNLQMEEKKSARLELELAEIRKDMQHQRPTLSASSTT

Secondary structure (DSSP, 8-state):
------------------------S--SSTTSSTTSS-----------------------------SSHHHHHHHHHHHHHHHHHHHHHHHHHHHHHHHHHHHHHHHHHHHHHHHHHHHHHHHHHHHHHHHHHHHHHHTTT--THHHHHHHHHHHHHHHHHHHHHHHHHHHHHHHHHHHHHHHHHHHHHHHHHHHHHHHHHHHHHHHSTTS--------PPPHHHHHHHHHHHHHHHHHHHHHHHHHHHHHHHHHHHHHHHHHHHHHHHHHHHHHHHHHHHHHHHHHHHHHHHHHHHHHHHHHH---HHHHHHHHHHHHHHHHHHHHHHHHHHHHHHHHHHHHHHHHHHHHHHHHHHHHHHHHHHHHHHHHHHHHHHHHHHHHHH-----S----